Protein AF-A0A483AC32-F1 (afdb_monomer)

Secondary structure (DSSP, 8-state):
-HHHHHHHHHHT-GGGBTTBEEEETTTTEEEETT--SPPPPGGGEEEESSHHHHHHTTPEEPTTT-HHHHHHHHH--GGGHHHHHHHHHHHH-SS--SSTT-SSS--HHHHHHHHHHHHHHHSS-HHHHHHHHHHHHHHHS-SSS-S--EEEEEEEEEETTEEEEEEEETTEEEEEEETT-TTHHHHHHHHHHHHTEEEEE---HHHHHHHHHHHHHHTTS-SS----B---S-HHHHHHHHHHHTSPTT--EEHHHHHHHTT-GGGHHHHHHHHHT-SBTTTS-GGGEE-TTS-----TT-HHHHHHHHHHHHS-------TT--TT-HHHHHHHHHTTT-----HHHHHHHHHHHHHHTTS-HHHHHHHHHHHHHHTGGG-HHHHTT--HHHHHHHHH-TTS---HHHHHHHHHHHHHHHHHHHHHS-HHHHHHHTTTT--EE----SGGGS-S--HHHHHHHHHHHHT-SS--PPPTTHHHHHTEE---

Mean predicted aligned error: 14.66 Å

Solvent-accessible surface area (backbone atoms only — not comparable to full-atom values): 27955 Å² total; per-residue (Å²): 112,70,66,62,56,50,56,38,42,72,71,34,43,66,87,41,42,84,53,34,31,43,32,32,65,87,79,36,33,26,35,39,24,54,44,86,64,88,81,78,58,73,93,40,51,46,78,35,65,44,65,36,57,38,47,56,67,63,27,41,74,30,88,81,62,31,46,64,50,51,57,46,67,76,76,55,54,83,92,40,45,70,47,52,53,51,46,46,48,53,71,69,45,62,69,64,65,94,59,86,67,86,49,96,78,74,45,76,65,54,52,50,51,42,39,54,52,38,24,73,74,42,68,46,50,53,70,58,54,51,49,43,41,38,41,48,37,63,50,71,66,53,73,91,81,56,96,42,82,36,69,31,30,28,48,76,46,84,49,102,85,44,31,29,39,34,34,32,46,92,81,20,42,43,33,28,43,50,62,81,31,85,58,48,52,62,50,50,52,50,50,29,66,72,59,39,26,33,55,40,83,50,90,45,78,60,52,50,50,52,53,50,51,54,50,32,38,77,63,23,70,38,78,77,82,91,73,50,72,49,74,82,68,53,72,68,38,48,53,54,46,56,55,32,57,69,53,54,74,55,49,71,47,23,43,60,56,52,19,46,75,70,74,40,60,92,41,31,70,59,50,50,52,37,52,56,63,59,47,35,52,78,75,43,32,50,60,35,40,29,36,85,87,72,44,94,42,79,48,68,79,38,65,69,51,32,52,50,54,51,46,56,42,58,42,72,53,53,66,76,63,64,90,85,55,50,84,88,39,67,68,47,45,47,40,53,79,74,50,58,31,43,80,63,83,44,52,61,59,55,48,41,49,52,46,50,55,47,61,24,72,98,56,57,64,66,64,44,61,77,22,42,73,42,40,35,64,75,45,65,67,50,37,45,85,56,45,51,66,61,51,71,67,56,52,51,53,51,54,68,35,82,58,48,84,61,42,73,67,48,54,53,40,42,30,54,48,21,48,44,48,53,50,43,24,69,77,57,70,30,48,40,59,52,63,37,54,82,50,75,73,49,70,45,74,60,85,71,90,49,80,89,62,61,69,92,71,47,76,64,32,52,52,53,52,53,54,65,50,72,71,51,96,71,98,67,86,76,60,63,59,62,48,59,42,45,41,28,28,68,88,110

Foldseek 3Di:
DLVVLLVLLVVLDPVCFLQKWKAFQPQLAIAGSNFPDDRHDSVRIDMDRALLVSVLQLRAYDPGRRSQLVLCVVPDDPVLVLLSVLSNVLSVDLQDDLDSAPDPSDDPVNVVVSQVVCCVRHVDGPNLVNLSSNLVCQQPVQPDDAPFDFEWEKDWEQDPLTIWIWIDGPQATAFIDHSSQPCSNVVSVVVCVVNSHGYDYDDDPSVVLVRVQVVLLRQLVDFAHPRHHDYDDDPVLVLLLVLQQPQGQLAAEELQVSCVVSVNNVCSVVSLVSLLVGRYDPNSDSLRYDHPVPDQDDDSRDSVVSVSSSVSSNPHRPDPFAPLQDPVDPLSVCCRVPAFQDADQDQQVLLLVQLLLLQCVPHDSVVSSQLSVVCCVLCVNSDLVVLLPDDPVSLVVQLPDPSGDNDSLSSVVSNQSSVLQVVCCVVQVGPSSVLCVLVPVAAAEDDDPHPVSDDLADPSLVVVQVVSPVSDPDDGDRRSCSNNGNRYHYDD

Sequence (492 aa):
MKQKLFDELLRKDKFYVGKYYAAIKTTRIFCKMDCGCKKPLHDNTFFYKSIEECLEKGFRSCKVCRPLSWEFSQVITNDDIHIYEYISWLQKNQFPDNSYKKHPIFSLENLTKIKQKFQKTIGISLGKYIRIKRVRHILENDIPNSKYTNKIFFSHLSTPIGETVFCYFDNKLNLLEFVDRKMLETELQFLKDKLQGVFIYKNSKFSDKVTKQIKEYFDGSRTSFSIKLDPIGTDFQKNVWNGLVNIPYGKVISYKEQANYLKISSAVRAVASANGKNMISIIIPCHRVIGSDGKMAGYGGGIERKKYLINIEKTMPNKKRCSWVNIENKLHIKYHDEEWGQPVHNDKILFEVLILEGAQAGLSWEIVLNKRNNYKKAFDNFDPQKIVKYDDEKQNELLQNKGIIRNKLKIKSAIQNAKVFLKIKKEFGSFDKYIWNFVNYKPIHNKFKSFSDLPANTKLSDKISIDLKKTRDEFYWIYYYLCLYAIYWNSE

Structure (mmCIF, N/CA/C/O backbone):
data_AF-A0A483AC32-F1
#
_entry.id   AF-A0A483AC32-F1
#
loop_
_atom_site.group_PDB
_atom_site.id
_atom_site.type_symbol
_atom_site.label_atom_id
_atom_site.label_alt_id
_atom_site.label_comp_id
_atom_site.label_asym_id
_atom_site.label_entity_id
_atom_site.label_seq_id
_atom_site.pdbx_PDB_ins_code
_atom_site.Cartn_x
_atom_site.Cartn_y
_atom_site.Cartn_z
_atom_site.occupancy
_atom_site.B_iso_or_equiv
_atom_site.auth_seq_id
_atom_site.auth_comp_id
_atom_site.auth_asym_id
_atom_site.auth_atom_id
_atom_site.pdbx_PDB_model_num
ATOM 1 N N . MET A 1 1 ? -1.082 23.762 -9.425 1.00 85.69 1 MET A N 1
ATOM 2 C CA . MET A 1 1 ? 0.227 23.354 -9.998 1.00 85.69 1 MET A CA 1
ATOM 3 C C . MET A 1 1 ? 0.098 22.621 -11.336 1.00 85.69 1 MET A C 1
ATOM 5 O O . MET A 1 1 ? 0.739 23.056 -12.281 1.00 85.69 1 MET A O 1
ATOM 9 N N . LYS A 1 2 ? -0.726 21.561 -11.452 1.00 91.69 2 LYS A N 1
ATOM 10 C CA . LYS A 1 2 ? -0.887 20.781 -12.701 1.00 91.69 2 LYS A CA 1
ATOM 11 C C . LYS A 1 2 ? -1.280 21.629 -13.923 1.00 91.69 2 LYS A C 1
ATOM 13 O O . LYS A 1 2 ? -0.600 21.531 -14.935 1.00 91.69 2 LYS A O 1
ATOM 18 N N . GLN A 1 3 ? -2.317 22.466 -13.804 1.00 94.94 3 GLN A N 1
ATOM 19 C CA . GLN A 1 3 ? -2.799 23.315 -14.906 1.00 94.94 3 GLN A CA 1
ATOM 20 C C . GLN A 1 3 ? -1.678 24.190 -15.480 1.00 94.94 3 GLN A C 1
ATOM 22 O O . GLN A 1 3 ? -1.372 24.094 -16.659 1.00 94.94 3 GLN A O 1
ATOM 27 N N . LYS A 1 4 ? -0.976 24.925 -14.608 1.00 95.75 4 LYS A N 1
ATOM 28 C CA . LYS A 1 4 ? 0.175 25.753 -14.986 1.00 95.75 4 LYS A CA 1
ATOM 29 C C . LYS A 1 4 ? 1.205 24.967 -15.802 1.00 95.75 4 LYS A C 1
ATOM 31 O O . LYS A 1 4 ? 1.582 25.390 -16.881 1.00 95.75 4 LYS A O 1
ATOM 36 N N . LEU A 1 5 ? 1.643 23.803 -15.316 1.00 95.69 5 LEU A N 1
ATOM 37 C CA . LEU A 1 5 ? 2.624 22.982 -16.040 1.00 95.69 5 LEU A CA 1
ATOM 38 C C . LEU A 1 5 ? 2.094 22.493 -17.397 1.00 95.69 5 LEU A C 1
ATOM 40 O O . LEU A 1 5 ? 2.871 22.345 -18.337 1.00 95.69 5 LEU A O 1
ATOM 44 N N . PHE A 1 6 ? 0.789 22.256 -17.517 1.00 97.00 6 PHE A N 1
ATOM 45 C CA . PHE A 1 6 ? 0.175 21.892 -18.788 1.00 97.00 6 PHE A CA 1
ATOM 46 C C . PHE A 1 6 ? 0.167 23.048 -19.787 1.00 97.00 6 PHE A C 1
ATOM 48 O O . PHE A 1 6 ? 0.537 22.840 -20.941 1.00 97.00 6 PHE A O 1
ATOM 55 N N . ASP A 1 7 ? -0.149 24.261 -19.344 1.00 95.81 7 ASP A N 1
ATOM 56 C CA . ASP A 1 7 ? -0.097 25.450 -20.198 1.00 95.81 7 ASP A CA 1
ATOM 57 C C . ASP A 1 7 ? 1.334 25.693 -20.711 1.00 95.81 7 ASP A C 1
ATOM 59 O O . ASP A 1 7 ? 1.548 25.926 -21.903 1.00 95.81 7 ASP A O 1
ATOM 63 N N . GLU A 1 8 ? 2.342 25.513 -19.850 1.00 95.81 8 GLU A N 1
ATOM 64 C CA . GLU A 1 8 ? 3.752 25.643 -20.244 1.00 95.81 8 GLU A CA 1
ATOM 65 C C . GLU A 1 8 ? 4.231 24.513 -21.168 1.00 95.81 8 GLU A C 1
ATOM 67 O O . GLU A 1 8 ? 5.024 24.741 -22.086 1.00 95.81 8 GLU A O 1
ATOM 72 N N . LEU A 1 9 ? 3.697 23.297 -21.007 1.00 95.75 9 LEU A N 1
ATOM 73 C CA . LEU A 1 9 ? 3.913 22.201 -21.955 1.00 95.75 9 LEU A CA 1
ATOM 74 C C . LEU A 1 9 ? 3.360 22.543 -23.347 1.00 95.75 9 LEU A C 1
ATOM 76 O O . LEU A 1 9 ? 3.964 22.144 -24.350 1.00 95.75 9 LEU A O 1
ATOM 80 N N . LEU A 1 10 ? 2.222 23.241 -23.434 1.00 94.69 10 LEU A N 1
ATOM 81 C CA . LEU A 1 10 ? 1.646 23.686 -24.708 1.00 94.69 10 LEU A CA 1
ATOM 82 C C . LEU A 1 10 ? 2.499 24.788 -25.346 1.00 94.69 10 LEU A C 1
ATOM 84 O O . LEU A 1 10 ? 2.806 24.689 -26.535 1.00 94.69 10 LEU A O 1
ATOM 88 N N . ARG A 1 11 ? 2.957 25.761 -24.547 1.00 95.12 11 ARG A N 1
ATOM 89 C CA . ARG A 1 11 ? 3.850 26.850 -24.984 1.00 95.12 11 ARG A CA 1
ATOM 90 C C . ARG A 1 11 ? 5.268 26.396 -25.333 1.00 95.12 11 ARG A C 1
ATOM 92 O O . ARG A 1 11 ? 5.966 27.117 -26.036 1.00 95.12 11 ARG A O 1
ATOM 99 N N . LYS A 1 12 ? 5.680 25.200 -24.889 1.00 93.62 12 LYS A N 1
ATOM 100 C CA . LYS A 1 12 ? 7.057 24.682 -25.010 1.00 93.62 12 LYS A CA 1
ATOM 101 C C . LYS A 1 12 ? 8.077 25.589 -24.312 1.00 93.62 12 LYS A C 1
ATOM 103 O O . LYS A 1 12 ? 9.177 25.791 -24.828 1.00 93.62 12 LYS A O 1
ATOM 108 N N . ASP A 1 13 ? 7.718 26.122 -23.146 1.00 93.06 13 ASP A N 1
ATOM 109 C CA . ASP A 1 13 ? 8.607 27.002 -22.391 1.00 93.06 13 ASP A CA 1
ATOM 110 C C . ASP A 1 13 ? 9.895 26.259 -21.979 1.00 93.06 13 ASP A C 1
ATOM 112 O O . ASP A 1 13 ? 9.875 25.253 -21.255 1.00 93.06 13 ASP A O 1
ATOM 116 N N . LYS A 1 14 ? 11.037 26.776 -22.451 1.00 93.62 14 LYS A N 1
ATOM 117 C CA . LYS A 1 14 ? 12.369 26.227 -22.178 1.00 93.62 14 LYS A CA 1
ATOM 118 C C . LYS A 1 14 ? 12.740 26.314 -20.698 1.00 93.62 14 LYS A C 1
ATOM 120 O O . LYS A 1 14 ? 13.526 25.487 -20.243 1.00 93.62 14 LYS A O 1
ATOM 125 N N . PHE A 1 15 ? 12.152 27.237 -19.932 1.00 94.69 15 PHE A N 1
ATOM 126 C CA . PHE A 1 15 ? 12.425 27.395 -18.501 1.00 94.69 15 PHE A CA 1
ATOM 127 C C . PHE A 1 15 ? 12.136 26.126 -17.686 1.00 94.69 15 PHE A C 1
ATOM 129 O O . PHE A 1 15 ? 12.782 25.896 -16.659 1.00 94.69 15 PHE A O 1
ATOM 136 N N . TYR A 1 16 ? 11.170 25.311 -18.124 1.00 94.12 16 TYR A N 1
ATOM 137 C CA . TYR A 1 16 ? 10.748 24.090 -17.431 1.00 94.12 16 TYR A CA 1
ATOM 138 C C . TYR A 1 16 ? 11.459 22.823 -17.929 1.00 94.12 16 TYR A C 1
ATOM 140 O O . TYR A 1 16 ? 11.288 21.757 -17.333 1.00 94.12 16 TYR A O 1
ATOM 148 N N . VAL A 1 17 ? 12.264 22.907 -18.993 1.00 95.06 17 VAL A N 1
ATOM 149 C CA . VAL A 1 17 ? 13.038 21.767 -19.508 1.00 95.06 17 VAL A CA 1
ATOM 150 C C . VAL A 1 17 ? 14.109 21.376 -18.482 1.00 95.06 17 VAL A C 1
ATOM 152 O O . VAL A 1 17 ? 14.785 22.236 -17.929 1.00 95.06 17 VAL A O 1
ATOM 155 N N . GLY A 1 18 ? 14.210 20.081 -18.166 1.00 91.06 18 GLY A N 1
ATOM 156 C CA . GLY A 1 18 ? 15.095 19.556 -17.112 1.00 91.06 18 GLY A CA 1
ATOM 157 C C . GLY A 1 18 ? 14.579 19.758 -15.680 1.00 91.06 18 GLY A C 1
ATOM 158 O O . GLY A 1 18 ? 15.024 19.075 -14.767 1.00 91.06 18 GLY A O 1
ATOM 159 N N . LYS A 1 19 ? 13.589 20.638 -15.469 1.00 94.50 19 LYS A N 1
ATOM 160 C CA . LYS A 1 19 ? 12.923 20.821 -14.163 1.00 94.50 19 LYS A CA 1
ATOM 161 C C . LYS A 1 19 ? 11.676 19.961 -14.013 1.00 94.50 19 LYS A C 1
ATOM 163 O O . LYS A 1 19 ? 11.319 19.571 -12.905 1.00 94.50 19 LYS A O 1
ATOM 168 N N . TYR A 1 20 ? 10.983 19.731 -15.127 1.00 96.75 20 TYR A N 1
ATOM 169 C CA . TYR A 1 20 ? 9.784 18.912 -15.183 1.00 96.75 20 TYR A CA 1
ATOM 170 C C . TYR A 1 20 ? 9.757 18.044 -16.437 1.00 96.75 20 TYR A C 1
ATOM 172 O O . TYR A 1 20 ? 10.313 18.377 -17.485 1.00 96.75 20 TYR A O 1
ATOM 180 N N . TYR A 1 21 ? 9.041 16.935 -16.315 1.00 97.25 21 TYR A N 1
ATOM 181 C CA . TYR A 1 21 ? 8.814 15.956 -17.362 1.00 97.25 21 TYR A CA 1
ATOM 182 C C . TYR A 1 21 ? 7.325 15.684 -17.501 1.00 97.25 21 TYR A C 1
ATOM 184 O O . TYR A 1 21 ? 6.652 15.392 -16.514 1.00 97.25 21 TYR A O 1
ATOM 192 N N . ALA A 1 22 ? 6.814 15.748 -18.729 1.00 96.94 22 ALA A N 1
ATOM 193 C CA . ALA A 1 22 ? 5.423 15.435 -19.028 1.00 96.94 22 ALA A CA 1
ATOM 194 C C . ALA A 1 22 ? 5.279 13.941 -19.323 1.00 96.94 22 ALA A C 1
ATOM 196 O O . ALA A 1 22 ? 5.875 13.445 -20.276 1.00 96.94 22 ALA A O 1
ATOM 197 N N . ALA A 1 23 ? 4.476 13.229 -18.542 1.00 95.19 23 ALA A N 1
ATOM 198 C CA . ALA A 1 23 ? 4.241 11.796 -18.645 1.00 95.19 23 ALA A CA 1
ATOM 199 C C . ALA A 1 23 ? 2.802 11.499 -19.090 1.00 95.19 23 ALA A C 1
ATOM 201 O O . ALA A 1 23 ? 1.833 11.906 -18.453 1.00 95.19 23 ALA A O 1
ATOM 202 N N . ILE A 1 24 ? 2.661 10.783 -20.204 1.00 93.81 24 ILE A N 1
ATOM 203 C CA . ILE A 1 24 ? 1.398 10.571 -20.907 1.00 93.81 24 ILE A CA 1
ATOM 204 C C . ILE A 1 24 ? 0.829 9.205 -20.533 1.00 93.81 24 ILE A C 1
ATOM 206 O O . ILE A 1 24 ? 1.402 8.164 -20.864 1.00 93.81 24 ILE A O 1
ATOM 210 N N . LYS A 1 25 ? -0.323 9.209 -19.858 1.00 85.38 25 LYS A N 1
ATOM 211 C CA . LYS A 1 25 ? -1.008 8.028 -19.316 1.00 85.38 25 LYS A CA 1
ATOM 212 C C . LYS A 1 25 ? -1.273 6.958 -20.372 1.00 85.38 25 LYS A C 1
ATOM 214 O O . LYS A 1 25 ? -0.995 5.790 -20.127 1.00 85.38 25 LYS A O 1
ATOM 219 N N . THR A 1 26 ? -1.801 7.362 -21.526 1.00 81.94 26 THR A N 1
ATOM 220 C CA . THR A 1 26 ? -2.288 6.459 -22.580 1.00 81.94 26 THR A CA 1
ATOM 221 C C . THR A 1 26 ? -1.159 5.748 -23.314 1.00 81.94 26 THR A C 1
ATOM 223 O O . THR A 1 26 ? -1.245 4.554 -23.562 1.00 81.94 26 THR A O 1
ATOM 226 N N . THR A 1 27 ? -0.078 6.460 -23.634 1.00 85.62 27 THR A N 1
ATOM 227 C CA . THR A 1 27 ? 1.067 5.893 -24.366 1.00 85.62 27 THR A CA 1
ATOM 228 C C . THR A 1 27 ? 2.159 5.347 -23.447 1.00 85.62 27 THR A C 1
ATOM 230 O O . THR A 1 27 ? 3.082 4.670 -23.910 1.00 85.62 27 THR A O 1
ATOM 233 N N . ARG A 1 28 ? 2.100 5.677 -22.150 1.00 86.25 28 ARG A N 1
ATOM 234 C CA . ARG A 1 28 ? 3.144 5.385 -21.156 1.00 86.25 28 ARG A CA 1
ATOM 235 C C . ARG A 1 28 ? 4.512 5.910 -21.596 1.00 86.25 28 ARG A C 1
ATOM 237 O O . ARG A 1 28 ? 5.521 5.212 -21.482 1.00 86.25 28 ARG A O 1
ATOM 244 N N . ILE A 1 29 ? 4.541 7.134 -22.126 1.00 91.38 29 ILE A N 1
ATOM 245 C CA . ILE A 1 29 ? 5.751 7.847 -22.568 1.00 91.38 29 ILE A CA 1
ATOM 246 C C . ILE A 1 29 ? 5.923 9.095 -21.711 1.00 91.38 29 ILE A C 1
ATOM 248 O O . ILE A 1 29 ? 4.935 9.773 -21.463 1.00 91.38 29 ILE A O 1
ATOM 252 N N . PHE A 1 30 ? 7.150 9.435 -21.321 1.00 95.50 30 PHE A N 1
ATOM 253 C CA . PHE A 1 30 ? 7.470 10.757 -20.792 1.00 95.50 30 PHE A CA 1
ATOM 254 C C . PHE A 1 30 ? 8.365 11.560 -21.744 1.00 95.50 30 PHE A C 1
ATOM 256 O O . PHE A 1 30 ? 9.201 11.007 -22.469 1.00 95.50 30 PHE A O 1
ATOM 263 N N . CYS A 1 31 ? 8.168 12.873 -21.743 1.00 96.69 31 CYS A N 1
ATOM 264 C CA . CYS A 1 31 ? 8.746 13.843 -22.662 1.00 96.69 31 CYS A CA 1
ATOM 265 C C . CYS A 1 31 ? 9.357 15.027 -21.901 1.00 96.69 31 CYS A C 1
ATOM 267 O O . CYS A 1 31 ? 8.906 15.367 -20.807 1.00 96.69 31 CYS A O 1
ATOM 269 N N . LYS A 1 32 ? 10.323 15.705 -22.531 1.00 96.31 32 LYS A N 1
ATOM 270 C CA . LYS A 1 32 ? 10.718 17.068 -22.144 1.00 96.31 32 LYS A CA 1
ATOM 271 C C . LYS A 1 32 ? 9.551 18.044 -22.349 1.00 96.31 32 LYS A C 1
ATOM 273 O O . LYS A 1 32 ? 8.702 17.811 -23.217 1.00 96.31 32 LYS A O 1
ATOM 278 N N . MET A 1 33 ? 9.549 19.153 -21.610 1.00 96.25 33 MET A N 1
ATOM 279 C CA . MET A 1 33 ? 8.507 20.193 -21.688 1.00 96.25 33 MET A CA 1
ATOM 280 C C . MET A 1 33 ? 8.436 20.898 -23.053 1.00 96.25 33 MET A C 1
ATOM 282 O O . MET A 1 33 ? 7.373 21.346 -23.471 1.00 96.25 33 MET A O 1
ATOM 286 N N . ASP A 1 34 ? 9.528 20.896 -23.813 1.00 95.81 34 ASP A N 1
ATOM 287 C CA . ASP A 1 34 ? 9.639 21.480 -25.154 1.00 95.81 34 ASP A CA 1
ATOM 288 C C . ASP A 1 34 ? 9.431 20.461 -26.295 1.00 95.81 34 ASP A C 1
ATOM 290 O O . ASP A 1 34 ? 9.675 20.758 -27.464 1.00 95.81 34 ASP A O 1
ATOM 294 N N . CYS A 1 35 ? 8.974 19.239 -25.992 1.00 95.38 35 CYS A N 1
ATOM 295 C CA . CYS A 1 35 ? 8.859 18.175 -26.988 1.00 95.38 35 CYS A CA 1
ATOM 296 C C . CYS A 1 35 ? 7.930 18.551 -28.161 1.00 95.38 35 CYS A C 1
ATOM 298 O O . CYS A 1 35 ? 6.810 19.036 -27.964 1.00 95.38 35 CYS A O 1
ATOM 300 N N . GLY A 1 36 ? 8.393 18.262 -29.385 1.00 92.12 36 GLY A N 1
ATOM 301 C CA . GLY A 1 36 ? 7.667 18.488 -30.640 1.00 92.12 36 GLY A CA 1
ATOM 302 C C . GLY A 1 36 ? 6.611 17.437 -31.006 1.00 92.12 36 GLY A C 1
ATOM 303 O O . GLY A 1 36 ? 5.960 17.589 -32.031 1.00 92.12 36 GLY A O 1
ATOM 304 N N . CYS A 1 37 ? 6.419 16.383 -30.204 1.00 91.88 37 CYS A N 1
ATOM 305 C CA . CYS A 1 37 ? 5.351 15.407 -30.443 1.00 91.88 37 CYS A CA 1
ATOM 306 C C . CYS A 1 37 ? 3.955 16.038 -30.318 1.00 91.88 37 CYS A C 1
ATOM 308 O O . CYS A 1 37 ? 3.775 17.036 -29.613 1.00 91.88 37 CYS A O 1
ATOM 310 N N . LYS A 1 38 ? 2.953 15.383 -30.927 1.00 90.31 38 LYS A N 1
ATOM 311 C CA . LYS A 1 38 ? 1.532 15.717 -30.744 1.00 90.31 38 LYS A CA 1
ATOM 312 C C . LYS A 1 38 ? 1.211 15.841 -29.252 1.00 90.31 38 LYS A C 1
ATOM 314 O O . LYS A 1 38 ? 1.540 14.947 -28.467 1.00 90.31 38 LYS A O 1
ATOM 319 N N . LYS A 1 39 ? 0.597 16.963 -28.872 1.00 88.00 39 LYS A N 1
ATOM 320 C CA . LYS A 1 39 ? 0.330 17.275 -27.469 1.00 88.00 39 LYS A CA 1
ATOM 321 C C . LYS A 1 39 ? -0.779 16.365 -26.915 1.00 88.00 39 LYS A C 1
ATOM 323 O O . LYS A 1 39 ? -1.767 16.122 -27.609 1.00 88.00 39 LYS A O 1
ATOM 328 N N . PRO A 1 40 ? -0.596 15.812 -25.704 1.00 90.75 40 PRO A N 1
ATOM 329 C CA . PRO A 1 40 ? -1.590 14.966 -25.051 1.00 90.75 40 PRO A CA 1
ATOM 330 C C . PRO A 1 40 ? -2.763 15.790 -24.500 1.00 90.75 40 PRO A C 1
ATOM 332 O O . PRO A 1 40 ? -2.661 17.001 -24.331 1.00 90.75 40 PRO A O 1
ATOM 335 N N . LEU A 1 41 ? -3.858 15.110 -24.153 1.00 92.69 41 LEU A N 1
ATOM 336 C CA . LEU A 1 41 ? -4.947 15.713 -23.379 1.00 92.69 41 LEU A CA 1
ATOM 337 C C . LEU A 1 41 ? -4.497 15.992 -21.937 1.00 92.69 41 LEU A C 1
ATOM 339 O O . LEU A 1 41 ? -3.750 15.198 -21.352 1.00 92.69 41 LEU A O 1
ATOM 343 N N . HIS A 1 42 ? -5.009 17.074 -21.345 1.00 94.12 42 HIS A N 1
ATOM 344 C CA . HIS A 1 42 ? -4.713 17.478 -19.965 1.00 94.12 42 HIS A CA 1
ATOM 345 C C . HIS A 1 42 ? -4.935 16.340 -18.956 1.00 94.12 42 HIS A C 1
ATOM 347 O O . HIS A 1 42 ? -4.078 16.043 -18.114 1.00 94.12 42 HIS A O 1
ATOM 353 N N . ASP A 1 43 ? -6.049 15.625 -19.085 1.00 91.00 43 ASP A N 1
ATOM 354 C CA . ASP A 1 43 ? -6.429 14.564 -18.146 1.00 91.00 43 ASP A CA 1
ATOM 355 C C . ASP A 1 43 ? -5.537 13.325 -18.246 1.00 91.00 43 ASP A C 1
ATOM 357 O O . ASP A 1 43 ? -5.394 12.568 -17.287 1.00 91.00 43 ASP A O 1
ATOM 361 N N . ASN A 1 44 ? -4.857 13.166 -19.381 1.00 91.00 44 ASN A N 1
ATOM 362 C CA . ASN A 1 44 ? -3.908 12.088 -19.625 1.00 91.00 44 ASN A CA 1
ATOM 363 C C . ASN A 1 44 ? -2.456 12.488 -19.349 1.00 91.00 44 ASN A C 1
ATOM 365 O O . ASN A 1 44 ? -1.561 11.695 -19.635 1.00 91.00 44 ASN A O 1
ATOM 369 N N . THR A 1 45 ? -2.207 13.681 -18.810 1.00 94.50 45 THR A N 1
ATOM 370 C CA . THR A 1 45 ? -0.852 14.194 -18.589 1.00 94.50 45 THR A CA 1
ATOM 371 C C . THR A 1 45 ? -0.547 14.313 -17.103 1.00 94.50 45 THR A C 1
ATOM 373 O O . THR A 1 45 ? -1.300 14.922 -16.343 1.00 94.50 45 THR A O 1
ATOM 376 N N . PHE A 1 46 ? 0.579 13.742 -16.695 1.00 94.69 46 PHE A N 1
ATOM 377 C CA . PHE A 1 46 ? 1.178 13.895 -15.373 1.00 94.69 46 PHE A CA 1
ATOM 378 C C . PHE A 1 46 ? 2.499 14.647 -15.495 1.00 94.69 46 PHE A C 1
ATOM 380 O O . PHE A 1 46 ? 3.121 14.634 -16.557 1.00 94.69 46 PHE A O 1
ATOM 387 N N . PHE A 1 47 ? 2.931 15.280 -14.409 1.00 96.44 47 PHE A N 1
ATOM 388 C CA . PHE A 1 47 ? 4.204 15.986 -14.358 1.00 96.44 47 PHE A CA 1
ATOM 389 C C . PHE A 1 47 ? 5.047 15.459 -13.210 1.00 96.44 47 PHE A C 1
ATOM 391 O O . PHE A 1 47 ? 4.552 15.339 -12.090 1.00 96.44 47 PHE A O 1
ATOM 398 N N . TYR A 1 48 ? 6.307 15.174 -13.509 1.00 95.88 48 TYR A N 1
ATOM 399 C CA . TYR A 1 48 ? 7.298 14.676 -12.561 1.00 95.88 48 TYR A CA 1
ATOM 400 C C . TYR A 1 48 ? 8.517 15.586 -12.564 1.00 95.88 48 TYR A C 1
ATOM 402 O O . TYR A 1 48 ? 8.791 16.235 -13.575 1.00 95.88 48 TYR A O 1
ATOM 410 N N . LYS A 1 49 ? 9.233 15.647 -11.441 1.00 95.12 49 LYS A N 1
ATOM 411 C CA . LYS A 1 49 ? 10.411 16.519 -11.295 1.00 95.12 49 LYS A CA 1
ATOM 412 C C . LYS A 1 49 ? 11.691 15.874 -11.814 1.00 95.12 49 LYS A C 1
ATOM 414 O O . LYS A 1 49 ? 12.651 16.578 -12.099 1.00 95.12 49 LYS A O 1
ATOM 419 N N . SER A 1 50 ? 11.709 14.550 -11.952 1.00 94.31 50 SER A N 1
ATOM 420 C CA . SER A 1 50 ? 12.893 13.805 -12.373 1.00 94.31 50 SER A CA 1
ATOM 421 C C . SER A 1 50 ? 12.567 12.693 -13.370 1.00 94.31 50 SER A C 1
ATOM 423 O O . SER A 1 50 ? 11.431 12.213 -13.485 1.00 94.31 50 SER A O 1
ATOM 425 N N . ILE A 1 51 ? 13.597 12.261 -14.101 1.00 94.38 51 ILE A N 1
ATOM 426 C CA . ILE A 1 51 ? 13.519 11.071 -14.953 1.00 94.38 51 ILE A CA 1
ATOM 427 C C . ILE A 1 51 ? 13.326 9.809 -14.103 1.00 94.38 51 ILE A C 1
ATOM 429 O O . ILE A 1 51 ? 12.584 8.920 -14.522 1.00 94.38 51 ILE A O 1
ATOM 433 N N . GLU A 1 52 ? 13.948 9.731 -12.923 1.00 92.06 52 GLU A N 1
ATOM 434 C CA . GLU A 1 52 ? 13.729 8.650 -11.955 1.00 92.06 52 GLU A CA 1
ATOM 435 C C . GLU A 1 52 ? 12.242 8.455 -11.677 1.00 92.06 52 GLU A C 1
ATOM 437 O O . GLU A 1 52 ? 11.723 7.375 -11.954 1.00 92.06 52 GLU A O 1
ATOM 442 N N . GLU A 1 53 ? 11.536 9.506 -11.249 1.00 90.19 53 GLU A N 1
ATOM 443 C CA . GLU A 1 53 ? 10.101 9.438 -10.962 1.00 90.19 53 GLU A CA 1
ATOM 444 C C . GLU A 1 53 ? 9.315 8.917 -12.172 1.00 90.19 53 GLU A C 1
ATOM 446 O O . GLU A 1 53 ? 8.463 8.040 -12.033 1.00 90.19 53 GLU A O 1
ATOM 451 N N . CYS A 1 54 ? 9.629 9.392 -13.382 1.00 91.69 54 CYS A N 1
ATOM 452 C CA . CYS A 1 54 ? 8.976 8.915 -14.601 1.00 91.69 54 CYS A CA 1
ATOM 453 C C . CYS A 1 54 ? 9.195 7.411 -14.829 1.00 91.69 54 CYS A C 1
ATOM 455 O O . CYS A 1 54 ? 8.256 6.684 -15.164 1.00 91.69 54 CYS A O 1
ATOM 457 N N . LEU A 1 55 ? 10.434 6.940 -14.676 1.00 88.38 55 LEU A N 1
ATOM 458 C CA . LEU A 1 55 ? 10.807 5.544 -14.907 1.00 88.38 55 LEU A CA 1
ATOM 459 C C . LEU A 1 55 ? 10.224 4.622 -13.836 1.00 88.38 55 LEU A C 1
ATOM 461 O O . LEU A 1 55 ? 9.711 3.553 -14.164 1.00 88.38 55 LEU A O 1
ATOM 465 N N . GLU A 1 56 ? 10.250 5.044 -12.574 1.00 82.12 56 GLU A N 1
ATOM 466 C CA . GLU A 1 56 ? 9.635 4.319 -11.462 1.00 82.12 56 GLU A CA 1
ATOM 467 C C . GLU A 1 56 ? 8.118 4.257 -11.584 1.00 82.12 56 GLU A C 1
ATOM 469 O O . GLU A 1 56 ? 7.518 3.243 -11.230 1.00 82.12 56 GLU A O 1
ATOM 474 N N . LYS A 1 57 ? 7.510 5.298 -12.168 1.00 81.06 57 LYS A N 1
ATOM 475 C CA . LYS A 1 57 ? 6.101 5.330 -12.572 1.00 81.06 57 LYS A CA 1
ATOM 476 C C . LYS A 1 57 ? 5.830 4.620 -13.902 1.00 81.06 57 LYS A C 1
ATOM 478 O O . LYS A 1 57 ? 4.719 4.694 -14.420 1.00 81.06 57 LYS A O 1
ATOM 483 N N . GLY A 1 58 ? 6.799 3.869 -14.431 1.00 80.19 58 GLY A N 1
ATOM 484 C CA . GLY A 1 58 ? 6.617 2.958 -15.560 1.00 80.19 58 GLY A CA 1
ATOM 485 C C . GLY A 1 58 ? 6.431 3.657 -16.908 1.00 80.19 58 GLY A C 1
ATOM 486 O O . GLY A 1 58 ? 5.914 3.050 -17.851 1.00 80.19 58 GLY A O 1
ATOM 487 N N . PHE A 1 59 ? 6.823 4.927 -17.024 1.00 86.69 59 PHE A N 1
ATOM 488 C CA . PHE A 1 59 ? 6.846 5.642 -18.295 1.00 86.69 59 PHE A CA 1
ATOM 489 C C . PHE A 1 59 ? 8.176 5.392 -19.006 1.00 86.69 59 PHE A C 1
ATOM 491 O O . PHE A 1 59 ? 9.245 5.512 -18.412 1.00 86.69 59 PHE A O 1
ATOM 498 N N . ARG A 1 60 ? 8.147 5.092 -20.311 1.00 88.12 60 ARG A N 1
ATOM 499 C CA . ARG A 1 60 ? 9.382 5.064 -21.107 1.00 88.12 60 ARG A CA 1
ATOM 500 C C . ARG A 1 60 ? 9.760 6.451 -21.580 1.00 88.12 60 ARG A C 1
ATOM 502 O O . ARG A 1 60 ? 8.911 7.293 -21.857 1.00 88.12 60 ARG A O 1
ATOM 509 N N . SER A 1 61 ? 11.044 6.617 -21.837 1.00 92.06 61 SER A N 1
ATOM 510 C CA . SER A 1 61 ? 11.563 7.806 -22.490 1.00 92.06 61 SER A CA 1
ATOM 511 C C . SER A 1 61 ? 11.007 7.983 -23.909 1.00 92.06 61 SER A C 1
ATOM 513 O O . SER A 1 61 ? 10.874 7.021 -24.681 1.00 92.06 61 SER A O 1
ATOM 515 N N . CYS A 1 62 ? 10.685 9.224 -24.269 1.00 92.81 62 CYS A N 1
ATOM 516 C CA . CYS A 1 62 ? 10.303 9.587 -25.626 1.00 92.81 62 CYS A CA 1
ATOM 517 C C . CYS A 1 62 ? 11.459 9.360 -26.612 1.00 92.81 62 CYS A C 1
ATOM 519 O O . CYS A 1 62 ? 12.606 9.721 -26.353 1.00 92.81 62 CYS A O 1
ATOM 521 N N . LYS A 1 63 ? 11.144 8.779 -27.777 1.00 89.56 63 LYS A N 1
ATOM 522 C CA . LYS A 1 63 ? 12.120 8.521 -28.851 1.00 89.56 63 LYS A CA 1
ATOM 523 C C . LYS A 1 63 ? 12.458 9.786 -29.657 1.00 89.56 63 LYS A C 1
ATOM 525 O O . LYS A 1 63 ? 13.513 9.825 -30.285 1.00 89.56 63 LYS A O 1
ATOM 530 N N . VAL A 1 64 ? 11.581 10.797 -29.611 1.00 92.19 64 VAL A N 1
ATOM 531 C CA . VAL A 1 64 ? 11.705 12.060 -30.357 1.00 92.19 64 VAL A CA 1
ATOM 532 C C . VAL A 1 64 ? 12.546 13.071 -29.581 1.00 92.19 64 VAL A C 1
ATOM 534 O O . VAL A 1 64 ? 13.642 13.396 -30.009 1.00 92.19 64 VAL A O 1
ATOM 537 N N . CYS A 1 65 ? 12.090 13.526 -28.406 1.00 93.38 65 CYS A N 1
ATOM 538 C CA . CYS A 1 65 ? 12.824 14.542 -27.629 1.00 93.38 65 CYS A CA 1
ATOM 539 C C . CYS A 1 65 ? 13.979 13.993 -26.779 1.00 93.38 65 CYS A C 1
ATOM 541 O O . CYS A 1 65 ? 14.661 14.767 -26.118 1.00 93.38 65 CYS A O 1
ATOM 543 N N . ARG A 1 66 ? 14.149 12.667 -26.768 1.00 93.00 66 ARG A N 1
ATOM 544 C CA . ARG A 1 66 ? 15.208 11.912 -26.093 1.00 93.00 66 ARG A CA 1
ATOM 545 C C . ARG A 1 66 ? 15.664 12.487 -24.737 1.00 93.00 66 ARG A C 1
ATOM 547 O O . ARG A 1 66 ? 16.822 12.869 -24.604 1.00 93.00 66 ARG A O 1
ATOM 554 N N . PRO A 1 67 ? 14.788 12.515 -23.714 1.00 93.31 67 PRO A N 1
ATOM 555 C CA . PRO A 1 67 ? 15.092 13.199 -22.459 1.00 93.31 67 PRO A CA 1
ATOM 556 C C . PRO A 1 67 ? 16.315 12.633 -21.725 1.00 93.31 67 PRO A C 1
ATOM 558 O O . PRO A 1 67 ? 17.030 13.412 -21.117 1.00 93.31 67 PRO A O 1
ATOM 561 N N . LEU A 1 68 ? 16.606 11.323 -21.826 1.00 91.50 68 LEU A N 1
ATOM 562 C CA . LEU A 1 68 ? 17.839 10.772 -21.246 1.00 91.50 68 LEU A CA 1
ATOM 563 C C . LEU A 1 68 ? 19.074 11.335 -21.952 1.00 91.50 68 LEU A C 1
ATOM 565 O O . LEU A 1 68 ? 19.858 12.004 -21.298 1.00 91.50 68 LEU A O 1
ATOM 569 N N . SER A 1 69 ? 19.241 11.117 -23.264 1.00 90.94 69 SER A N 1
ATOM 570 C CA . SER A 1 69 ? 20.378 11.688 -24.008 1.00 90.94 69 SER A CA 1
ATOM 571 C C . SER A 1 69 ? 20.540 13.190 -23.757 1.00 90.94 69 SER A C 1
ATOM 573 O O . SER A 1 69 ? 21.661 13.649 -23.584 1.00 90.94 69 SER A O 1
ATOM 575 N N . TRP A 1 70 ? 19.437 13.942 -23.690 1.00 92.56 70 TRP A N 1
ATOM 576 C CA . TRP A 1 70 ? 19.476 15.375 -23.404 1.00 92.56 70 TRP A CA 1
ATOM 577 C C . TRP A 1 70 ? 20.028 15.701 -22.008 1.00 92.56 70 TRP A C 1
ATOM 579 O O . TRP A 1 70 ? 20.883 16.571 -21.909 1.00 92.56 70 TRP A O 1
ATOM 589 N N . GLU A 1 71 ? 19.601 15.002 -20.949 1.00 92.75 71 GLU A N 1
ATOM 590 C CA . GLU A 1 71 ? 20.157 15.208 -19.598 1.00 92.75 71 GLU A CA 1
ATOM 591 C C . GLU A 1 71 ? 21.662 14.940 -19.571 1.00 92.75 71 GLU A C 1
ATOM 593 O O . GLU A 1 71 ? 22.443 15.721 -19.033 1.00 92.75 71 GLU A O 1
ATOM 598 N N . PHE A 1 72 ? 22.100 13.866 -20.231 1.00 91.62 72 PHE A N 1
ATOM 599 C CA . PHE A 1 72 ? 23.524 13.568 -20.337 1.00 91.62 72 PHE A CA 1
ATOM 600 C C . PHE A 1 72 ? 24.286 14.631 -21.129 1.00 91.62 72 PHE A C 1
ATOM 602 O O . PHE A 1 72 ? 25.398 14.973 -20.740 1.00 91.62 72 PHE A O 1
ATOM 609 N N . SER A 1 73 ? 23.694 15.212 -22.176 1.00 90.44 73 SER A N 1
ATOM 610 C CA . SER A 1 73 ? 24.341 16.292 -22.926 1.00 90.44 73 SER A CA 1
ATOM 611 C C . SER A 1 73 ? 24.505 17.585 -22.118 1.00 90.44 73 SER A C 1
ATOM 613 O O . SER A 1 73 ? 25.236 18.458 -22.565 1.00 90.44 73 SER A O 1
ATOM 615 N N . GLN A 1 74 ? 23.834 17.738 -20.967 1.00 91.25 74 GLN A N 1
ATOM 616 C CA . GLN A 1 74 ? 24.026 18.894 -20.078 1.00 91.25 74 GLN A CA 1
ATOM 617 C C . GLN A 1 74 ? 25.193 18.711 -19.093 1.00 91.25 74 GLN A C 1
ATOM 619 O O . GLN A 1 74 ? 25.643 19.683 -18.495 1.00 91.25 74 GLN A O 1
ATOM 624 N N . VAL A 1 75 ? 25.661 17.474 -18.875 1.00 89.25 75 VAL A N 1
ATOM 625 C CA . VAL A 1 75 ? 26.593 17.133 -17.775 1.00 89.25 75 VAL A CA 1
ATOM 626 C C . VAL A 1 75 ? 27.863 16.401 -18.222 1.00 89.25 75 VAL A C 1
ATOM 628 O O . VAL A 1 75 ? 28.701 16.048 -17.385 1.00 89.25 75 VAL A O 1
ATOM 631 N N . ILE A 1 76 ? 27.978 16.094 -19.513 1.00 87.50 76 ILE A N 1
ATOM 632 C CA . ILE A 1 76 ? 29.114 15.395 -20.124 1.00 87.50 76 ILE A CA 1
ATOM 633 C C . ILE A 1 76 ? 30.125 16.414 -20.657 1.00 87.50 76 ILE A C 1
ATOM 635 O O . ILE A 1 76 ? 29.743 17.410 -21.265 1.00 87.50 76 ILE A O 1
ATOM 639 N N . THR A 1 77 ? 31.410 16.146 -20.427 1.00 86.31 77 THR A N 1
ATOM 640 C CA . THR A 1 77 ? 32.554 16.865 -21.010 1.00 86.31 77 THR A CA 1
ATOM 641 C C . THR A 1 77 ? 33.110 16.099 -22.219 1.00 86.31 77 THR A C 1
ATOM 643 O O . THR A 1 77 ? 32.666 14.985 -22.504 1.00 86.31 77 THR A O 1
ATOM 646 N N . ASN A 1 78 ? 34.104 16.655 -22.922 1.00 80.50 78 ASN A N 1
ATOM 647 C CA . ASN A 1 78 ? 34.753 15.969 -24.051 1.00 80.50 78 ASN A CA 1
ATOM 648 C C . ASN A 1 78 ? 35.336 14.596 -23.657 1.00 80.50 78 ASN A C 1
ATOM 650 O O . ASN A 1 78 ? 35.205 13.640 -24.418 1.00 80.50 78 ASN A O 1
ATOM 654 N N . ASP A 1 79 ? 35.875 14.462 -22.444 1.00 79.25 79 ASP A N 1
ATOM 655 C CA . ASP A 1 79 ? 36.431 13.194 -21.939 1.00 79.25 79 ASP A CA 1
ATOM 656 C C . ASP A 1 79 ? 35.354 12.122 -21.685 1.00 79.25 79 ASP A C 1
ATOM 658 O O . ASP A 1 79 ? 35.620 10.918 -21.707 1.00 79.25 79 ASP A O 1
ATOM 662 N N . ASP A 1 80 ? 34.105 12.550 -21.491 1.00 82.50 80 ASP A N 1
ATOM 663 C CA . ASP A 1 80 ? 32.946 11.701 -21.218 1.00 82.50 80 ASP A CA 1
ATOM 664 C C . ASP A 1 80 ? 32.162 11.347 -22.506 1.00 82.50 80 ASP A C 1
ATOM 666 O O . ASP A 1 80 ? 31.082 10.751 -22.427 1.00 82.50 80 ASP A O 1
ATOM 670 N N . ILE A 1 81 ? 32.662 11.689 -23.706 1.00 83.88 81 ILE A N 1
ATOM 671 C CA . ILE A 1 81 ? 31.913 11.533 -24.972 1.00 83.88 81 ILE A CA 1
ATOM 672 C C . ILE A 1 81 ? 31.417 10.097 -25.201 1.00 83.88 81 ILE A C 1
ATOM 674 O O . ILE A 1 81 ? 30.271 9.865 -25.590 1.00 83.88 81 ILE A O 1
ATOM 678 N N . HIS A 1 82 ? 32.236 9.119 -24.831 1.00 82.44 82 HIS A N 1
ATOM 679 C CA . HIS A 1 82 ? 31.935 7.696 -24.911 1.00 82.44 82 HIS A CA 1
ATOM 680 C C . HIS A 1 82 ? 30.733 7.284 -24.029 1.00 82.44 82 HIS A C 1
ATOM 682 O O . HIS A 1 82 ? 29.984 6.359 -24.359 1.00 82.44 82 HIS A O 1
ATOM 688 N N . ILE A 1 83 ? 30.495 7.992 -22.916 1.00 85.75 83 ILE A N 1
ATOM 689 C CA . ILE A 1 83 ? 29.307 7.812 -22.072 1.00 85.75 83 ILE A CA 1
ATOM 690 C C . ILE A 1 83 ? 28.071 8.287 -22.837 1.00 85.75 83 ILE A C 1
ATOM 692 O O . ILE A 1 83 ? 27.074 7.565 -22.896 1.00 85.75 83 ILE A O 1
ATOM 696 N N . TYR A 1 84 ? 28.129 9.467 -23.462 1.00 86.50 84 TYR A N 1
ATOM 697 C CA . TYR A 1 84 ? 27.013 10.014 -24.242 1.00 86.50 84 TYR A CA 1
ATOM 698 C C . TYR A 1 84 ? 26.624 9.089 -25.399 1.00 86.50 84 TYR A C 1
ATOM 700 O O . TYR A 1 84 ? 25.434 8.835 -25.624 1.00 86.50 84 TYR A O 1
ATOM 708 N N . GLU A 1 85 ? 27.617 8.553 -26.109 1.00 86.00 85 GLU A N 1
ATOM 709 C CA . GLU A 1 85 ? 27.423 7.586 -27.189 1.00 86.00 85 GLU A CA 1
ATOM 710 C C . GLU A 1 85 ? 26.726 6.320 -26.689 1.00 86.00 85 GLU A C 1
ATOM 712 O O . GLU A 1 85 ? 25.723 5.901 -27.276 1.00 86.00 85 GLU A O 1
ATOM 717 N N . TYR A 1 86 ? 27.178 5.765 -25.558 1.00 86.19 86 TYR A N 1
ATOM 718 C CA . TYR A 1 86 ? 26.551 4.599 -24.936 1.00 86.19 86 TYR A CA 1
ATOM 719 C C . TYR A 1 86 ? 25.090 4.867 -24.552 1.00 86.19 86 TYR A C 1
ATOM 721 O O . TYR A 1 86 ? 24.213 4.053 -24.843 1.00 86.19 86 TYR A O 1
ATOM 729 N N . ILE A 1 87 ? 24.784 6.010 -23.927 1.00 87.19 87 ILE A N 1
ATOM 730 C CA . ILE A 1 87 ? 23.401 6.359 -23.556 1.00 87.19 87 ILE A CA 1
ATOM 731 C C . ILE A 1 87 ? 22.528 6.561 -24.787 1.00 87.19 87 ILE A C 1
ATOM 733 O O . ILE A 1 87 ? 21.389 6.088 -24.831 1.00 87.19 87 ILE A O 1
ATOM 737 N N . SER A 1 88 ? 23.063 7.222 -25.807 1.00 85.62 88 SER A N 1
ATOM 738 C CA . SER A 1 88 ? 22.362 7.457 -27.064 1.00 85.62 88 SER A CA 1
ATOM 739 C C . SER A 1 88 ? 22.074 6.152 -27.804 1.00 85.62 88 SER A C 1
ATOM 741 O O . SER A 1 88 ? 20.955 5.959 -28.293 1.00 85.62 88 SER A O 1
ATOM 743 N N . TRP A 1 89 ? 23.032 5.222 -27.837 1.00 85.06 89 TRP A N 1
ATOM 744 C CA . TRP A 1 89 ? 22.812 3.861 -28.321 1.00 85.06 89 TRP A CA 1
ATOM 745 C C . TRP A 1 89 ? 21.759 3.142 -27.482 1.00 85.06 89 TRP A C 1
ATOM 747 O O . TRP A 1 89 ? 20.793 2.605 -28.027 1.00 85.06 89 TRP A O 1
ATOM 757 N N . LEU A 1 90 ? 21.886 3.187 -26.156 1.00 84.81 90 LEU A N 1
ATOM 758 C CA . LEU A 1 90 ? 20.995 2.482 -25.246 1.00 84.81 90 LEU A CA 1
ATOM 759 C C . LEU A 1 90 ? 19.564 2.977 -25.390 1.00 84.81 90 LEU A C 1
ATOM 761 O O . LEU A 1 90 ? 18.632 2.185 -25.310 1.00 84.81 90 LEU A O 1
ATOM 765 N N . GLN A 1 91 ? 19.356 4.270 -25.628 1.00 81.69 91 GLN A N 1
ATOM 766 C CA . GLN A 1 91 ? 18.036 4.840 -25.843 1.00 81.69 91 GLN A CA 1
ATOM 767 C C . GLN A 1 91 ? 17.406 4.362 -27.162 1.00 81.69 91 GLN A C 1
ATOM 769 O O . GLN A 1 91 ? 16.203 4.071 -27.173 1.00 81.69 91 GLN A O 1
ATOM 774 N N . LYS A 1 92 ? 18.210 4.204 -28.224 1.00 80.81 92 LYS A N 1
ATOM 775 C CA . LYS A 1 92 ? 17.792 3.655 -29.528 1.00 80.81 92 LYS A CA 1
ATOM 776 C C . LYS A 1 92 ? 17.525 2.146 -29.475 1.00 80.81 92 LYS A C 1
ATOM 778 O O . LYS A 1 92 ? 16.542 1.690 -30.057 1.00 80.81 92 LYS A O 1
ATOM 783 N N . ASN A 1 93 ? 18.342 1.386 -28.746 1.00 80.94 93 ASN A N 1
ATOM 784 C CA . ASN A 1 93 ? 18.202 -0.062 -28.634 1.00 80.94 93 ASN A CA 1
ATOM 785 C C . ASN A 1 93 ? 16.977 -0.4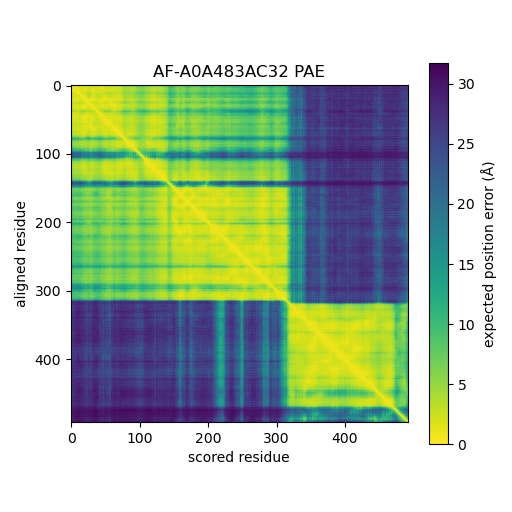30 -27.777 1.00 80.94 93 ASN A C 1
ATOM 787 O O . ASN A 1 93 ? 16.908 -0.113 -26.586 1.00 80.94 93 ASN A O 1
ATOM 791 N N . GLN A 1 94 ? 15.973 -1.063 -28.388 1.00 73.44 94 GLN A N 1
ATOM 792 C CA . GLN A 1 94 ? 14.724 -1.421 -27.707 1.00 73.44 94 GLN A CA 1
ATOM 793 C C . GLN A 1 94 ? 14.858 -2.680 -26.846 1.00 73.44 94 GLN A C 1
ATOM 795 O O . GLN A 1 94 ? 14.143 -2.792 -25.853 1.00 73.44 94 GLN A O 1
ATOM 800 N N . PHE A 1 95 ? 15.799 -3.566 -27.179 1.00 77.69 95 PHE A N 1
ATOM 801 C CA . PHE A 1 95 ? 16.063 -4.804 -26.453 1.00 77.69 95 PHE A CA 1
ATOM 802 C C . PHE A 1 95 ? 17.567 -4.968 -26.189 1.00 77.69 95 PHE A C 1
ATOM 804 O O . PHE A 1 95 ? 18.224 -5.816 -26.790 1.00 77.69 95 PHE A O 1
ATOM 811 N N . PRO A 1 96 ? 18.148 -4.125 -25.315 1.00 76.44 96 PRO A N 1
ATOM 812 C CA . PRO A 1 96 ? 19.558 -4.244 -24.961 1.00 76.44 96 PRO A CA 1
ATOM 813 C C . PRO A 1 96 ? 19.806 -5.562 -24.225 1.00 76.44 96 PRO A C 1
ATOM 815 O O . PRO A 1 96 ? 18.971 -5.969 -23.418 1.00 76.44 96 PRO A O 1
ATOM 818 N N . ASP A 1 97 ? 20.943 -6.214 -24.468 1.00 73.62 97 ASP A N 1
ATOM 819 C CA . ASP A 1 97 ? 21.333 -7.447 -23.775 1.00 73.62 97 ASP A CA 1
ATOM 820 C C . ASP A 1 97 ? 21.379 -7.289 -22.247 1.00 73.62 97 ASP A C 1
ATOM 822 O O . ASP A 1 97 ? 21.693 -6.223 -21.713 1.00 73.62 97 ASP A O 1
ATOM 826 N N . ASN A 1 98 ? 21.133 -8.391 -21.528 1.00 67.44 98 ASN A N 1
ATOM 827 C CA . ASN A 1 98 ? 21.245 -8.432 -20.064 1.00 67.44 98 ASN A CA 1
ATOM 828 C C . ASN A 1 98 ? 22.668 -8.136 -19.570 1.00 67.44 98 ASN A C 1
ATOM 830 O O . ASN A 1 98 ? 22.858 -7.585 -18.483 1.00 67.44 98 ASN A O 1
ATOM 834 N N . SER A 1 99 ? 23.677 -8.492 -20.369 1.00 62.41 99 SER A N 1
ATOM 835 C CA . SER A 1 99 ? 25.050 -8.079 -20.124 1.00 62.41 99 SER A CA 1
ATOM 836 C C . SER A 1 99 ? 25.297 -6.771 -20.871 1.00 62.41 99 SER A C 1
ATOM 838 O O . SER A 1 99 ? 25.359 -6.747 -22.097 1.00 62.41 99 SER A O 1
ATOM 840 N N . TYR A 1 100 ? 25.519 -5.698 -20.120 1.00 59.28 100 TYR A N 1
ATOM 841 C CA . TYR A 1 100 ? 25.966 -4.365 -20.560 1.00 59.28 100 TYR A CA 1
ATOM 842 C C . TYR A 1 100 ? 27.227 -4.370 -21.459 1.00 59.28 100 TYR A C 1
ATOM 844 O O . TYR A 1 100 ? 27.707 -3.305 -21.834 1.00 59.28 100 TYR A O 1
ATOM 852 N N . LYS A 1 101 ? 27.796 -5.556 -21.726 1.00 57.16 101 LYS A N 1
ATOM 853 C CA . LYS A 1 101 ? 29.131 -5.826 -22.259 1.00 57.16 101 LYS A CA 1
ATOM 854 C C . LYS A 1 101 ? 29.212 -5.887 -23.784 1.00 57.16 101 LYS A C 1
ATOM 856 O O . LYS A 1 101 ? 30.289 -5.700 -24.320 1.00 57.16 101 LYS A O 1
ATOM 861 N N . LYS A 1 102 ? 28.105 -6.120 -24.493 1.00 61.72 102 LYS A N 1
ATOM 862 C CA . LYS A 1 102 ? 28.108 -6.227 -25.967 1.00 61.72 102 LYS A CA 1
ATOM 863 C C . LYS A 1 102 ? 28.054 -4.871 -26.694 1.00 61.72 102 LYS A C 1
ATOM 865 O O . LYS A 1 102 ? 27.766 -4.820 -27.883 1.00 61.72 102 LYS A O 1
ATOM 870 N N . HIS A 1 103 ? 28.299 -3.767 -25.987 1.00 64.06 103 HIS A N 1
ATOM 871 C CA . HIS A 1 103 ? 28.402 -2.449 -26.612 1.00 64.06 103 HIS A CA 1
ATOM 872 C C . HIS A 1 103 ? 29.794 -2.240 -27.223 1.00 64.06 103 HIS A C 1
ATOM 874 O O . HIS A 1 103 ? 30.768 -2.577 -26.556 1.00 64.06 103 HIS A O 1
ATOM 880 N N . PRO A 1 104 ? 29.923 -1.600 -28.399 1.00 57.25 104 PRO A N 1
ATOM 881 C CA . PRO A 1 104 ? 31.211 -1.374 -29.071 1.00 57.25 104 PRO A CA 1
ATOM 882 C C . PRO A 1 104 ? 32.242 -0.491 -28.329 1.00 57.25 104 PRO A C 1
ATOM 884 O O . PRO A 1 104 ? 33.368 -0.384 -28.787 1.00 57.25 104 PRO A O 1
ATOM 887 N N . ILE A 1 105 ? 31.914 0.108 -27.176 1.00 61.47 105 ILE A N 1
ATOM 888 C CA . ILE A 1 105 ? 32.805 1.023 -26.411 1.00 61.47 105 ILE A CA 1
ATOM 889 C C . ILE A 1 105 ? 33.425 0.284 -25.204 1.00 61.47 105 ILE A C 1
ATOM 891 O O . ILE A 1 105 ? 33.460 0.772 -24.073 1.00 61.47 105 ILE A O 1
ATOM 895 N N . PHE A 1 106 ? 33.796 -0.981 -25.388 1.00 62.28 106 PHE A N 1
ATOM 896 C CA . PHE A 1 106 ? 33.994 -1.891 -24.264 1.00 62.28 106 PHE A CA 1
ATOM 897 C C . PHE A 1 106 ? 35.366 -1.733 -23.581 1.00 62.28 106 PHE A C 1
ATOM 899 O O . PHE A 1 106 ? 36.374 -2.227 -24.071 1.00 62.28 106 PHE A O 1
ATOM 906 N N . SER A 1 107 ? 35.377 -1.128 -22.386 1.00 74.38 107 SER A N 1
ATOM 907 C CA . SER A 1 107 ? 36.394 -1.355 -21.346 1.00 74.38 107 SER A CA 1
ATOM 908 C C . SER A 1 107 ? 35.726 -1.443 -19.963 1.00 74.38 107 SER A C 1
ATOM 910 O O . SER A 1 107 ? 34.648 -0.878 -19.736 1.00 74.38 107 SER A O 1
ATOM 912 N N . LEU A 1 108 ? 36.329 -2.182 -19.022 1.00 73.12 108 LEU A N 1
ATOM 913 C CA . LEU A 1 108 ? 35.783 -2.339 -17.662 1.00 73.12 108 LEU A CA 1
ATOM 914 C C . LEU A 1 108 ? 35.757 -1.002 -16.897 1.00 73.12 108 LEU A C 1
ATOM 916 O O . LEU A 1 108 ? 34.826 -0.734 -16.130 1.00 73.12 108 LEU A O 1
ATOM 920 N N . GLU A 1 109 ? 36.753 -0.156 -17.153 1.00 80.06 109 GLU A N 1
ATOM 921 C CA . GLU A 1 109 ? 36.853 1.197 -16.615 1.00 80.06 109 GLU A CA 1
ATOM 922 C C . GLU A 1 109 ? 35.696 2.078 -17.109 1.00 80.06 109 GLU A C 1
ATOM 924 O O . GLU A 1 109 ? 34.953 2.637 -16.296 1.00 80.06 109 GLU A O 1
ATOM 929 N N . ASN A 1 110 ? 35.455 2.109 -18.425 1.00 80.75 110 ASN A N 1
ATOM 930 C CA . ASN A 1 110 ? 34.370 2.887 -19.025 1.00 80.75 110 ASN A CA 1
ATOM 931 C C . ASN A 1 110 ? 33.005 2.437 -18.499 1.00 80.75 110 ASN A C 1
ATOM 933 O O . ASN A 1 110 ? 32.165 3.265 -18.157 1.00 80.75 110 ASN A O 1
ATOM 937 N N . LEU A 1 111 ? 32.777 1.128 -18.339 1.00 80.56 111 LEU A N 1
ATOM 938 C CA . LEU A 1 111 ? 31.519 0.623 -17.782 1.00 80.56 111 LEU A CA 1
ATOM 939 C C . LEU A 1 111 ? 31.278 1.106 -16.343 1.00 80.56 111 LEU A C 1
ATOM 941 O O . LEU A 1 111 ? 30.135 1.367 -15.959 1.00 80.56 111 LEU A O 1
ATOM 945 N N . THR A 1 112 ? 32.334 1.205 -15.539 1.00 85.75 112 THR A N 1
ATOM 946 C CA . THR A 1 112 ? 32.241 1.690 -14.158 1.00 85.75 112 THR A CA 1
ATOM 947 C C . THR A 1 112 ? 31.888 3.175 -14.138 1.00 85.75 112 THR A C 1
ATOM 949 O O . THR A 1 112 ? 30.926 3.553 -13.462 1.00 85.75 112 THR A O 1
ATOM 952 N N . LYS A 1 113 ? 32.563 3.984 -14.967 1.00 88.31 113 LYS A N 1
ATOM 953 C CA . LYS A 1 113 ? 32.254 5.411 -15.157 1.00 88.31 113 LYS A CA 1
ATOM 954 C C . LYS A 1 113 ? 30.817 5.619 -15.640 1.00 88.31 113 LYS A C 1
ATOM 956 O O . LYS A 1 113 ? 30.074 6.383 -15.027 1.00 88.31 113 LYS A O 1
ATOM 961 N N . ILE A 1 114 ? 30.370 4.863 -16.649 1.00 87.94 114 ILE A N 1
ATOM 962 C CA . ILE A 1 114 ? 28.991 4.916 -17.163 1.00 87.94 114 ILE A CA 1
ATOM 963 C C . ILE A 1 114 ? 27.986 4.601 -16.051 1.00 87.94 114 ILE A C 1
ATOM 965 O O . ILE A 1 114 ? 27.013 5.331 -15.889 1.00 87.94 114 ILE A O 1
ATOM 969 N N . LYS A 1 115 ? 28.191 3.537 -15.262 1.00 88.75 115 LYS A N 1
ATOM 970 C CA . LYS A 1 115 ? 27.270 3.176 -14.167 1.00 88.75 115 LYS A CA 1
ATOM 971 C C . LYS A 1 115 ? 27.168 4.281 -13.116 1.00 88.75 115 LYS A C 1
ATOM 973 O O . LYS A 1 115 ? 26.053 4.621 -12.720 1.00 88.75 115 LYS A O 1
ATOM 978 N N . GLN A 1 116 ? 28.307 4.823 -12.684 1.00 90.38 116 GLN A N 1
ATOM 979 C CA . GLN A 1 116 ? 28.370 5.889 -11.682 1.00 90.38 116 GLN A CA 1
ATOM 980 C C . GLN A 1 116 ? 27.708 7.171 -12.196 1.00 90.38 116 GLN A C 1
ATOM 982 O O . GLN A 1 116 ? 26.814 7.706 -11.538 1.00 90.38 116 GLN A O 1
ATOM 987 N N . LYS A 1 117 ? 28.082 7.623 -13.401 1.00 91.31 117 LYS A N 1
ATOM 988 C CA . LYS A 1 117 ? 27.501 8.813 -14.032 1.00 91.31 117 LYS A CA 1
ATOM 989 C C . LYS A 1 117 ? 26.001 8.628 -14.259 1.00 91.31 117 LYS A C 1
ATOM 991 O O . LYS A 1 117 ? 25.229 9.518 -13.930 1.00 91.31 117 LYS A O 1
ATOM 996 N N . PHE A 1 118 ? 25.565 7.454 -14.725 1.00 92.19 118 PHE A N 1
ATOM 997 C CA . PHE A 1 118 ? 24.147 7.183 -14.960 1.00 92.19 118 PHE A CA 1
ATOM 998 C C . PHE A 1 118 ? 23.315 7.277 -13.693 1.00 92.19 118 PHE A C 1
ATOM 1000 O O . PHE A 1 118 ? 22.278 7.934 -13.694 1.00 92.19 118 PHE A O 1
ATOM 1007 N N . GLN A 1 119 ? 23.777 6.655 -12.611 1.00 93.94 119 GLN A N 1
ATOM 1008 C CA . GLN A 1 119 ? 23.071 6.728 -11.342 1.00 93.94 119 GLN A CA 1
ATOM 1009 C C . GLN A 1 119 ? 23.039 8.159 -10.795 1.00 93.94 119 GLN A C 1
ATOM 1011 O O . GLN A 1 119 ? 21.989 8.592 -10.333 1.00 93.94 119 GLN A O 1
ATOM 1016 N N . LYS A 1 120 ? 24.142 8.911 -10.910 1.00 93.25 120 LYS A N 1
ATOM 1017 C CA . LYS A 1 120 ? 24.215 10.315 -10.477 1.00 93.25 120 LYS A CA 1
ATOM 1018 C C . LYS A 1 120 ? 23.283 11.233 -11.277 1.00 93.25 120 LYS A C 1
ATOM 1020 O O . LYS A 1 120 ? 22.664 12.111 -10.692 1.00 93.25 120 LYS A O 1
ATOM 1025 N N . THR A 1 121 ? 23.191 11.046 -12.593 1.00 92.25 121 THR A N 1
ATOM 1026 C CA . THR A 1 121 ? 22.395 11.909 -13.483 1.00 92.25 121 THR A CA 1
ATOM 1027 C C . THR A 1 121 ? 20.913 11.540 -13.487 1.00 92.25 121 THR A C 1
ATOM 1029 O O . THR A 1 121 ? 20.063 12.421 -13.510 1.00 92.25 121 THR A O 1
ATOM 1032 N N . ILE A 1 122 ? 20.583 10.246 -13.482 1.00 92.19 122 ILE A N 1
ATOM 1033 C CA . ILE A 1 122 ? 19.203 9.775 -13.676 1.00 92.19 122 ILE A CA 1
ATOM 1034 C C . ILE A 1 122 ? 18.508 9.415 -12.360 1.00 92.19 122 ILE A C 1
ATOM 1036 O O . ILE A 1 122 ? 17.283 9.412 -12.337 1.00 92.19 122 ILE A O 1
ATOM 1040 N N . GLY A 1 123 ? 19.249 9.094 -11.296 1.00 90.94 123 GLY A N 1
ATOM 1041 C CA . GLY A 1 123 ? 18.721 8.674 -9.988 1.00 90.94 123 GLY A CA 1
ATOM 1042 C C . GLY A 1 123 ? 18.603 7.155 -9.816 1.00 90.94 123 GLY A C 1
ATOM 1043 O O . GLY A 1 123 ? 18.770 6.632 -8.719 1.00 90.94 123 GLY A O 1
ATOM 1044 N N . ILE A 1 124 ? 18.448 6.394 -10.909 1.00 89.38 124 ILE A N 1
ATOM 1045 C CA . ILE A 1 124 ? 18.383 4.922 -10.860 1.00 89.38 124 ILE A CA 1
ATOM 1046 C C . ILE A 1 124 ? 19.645 4.261 -11.411 1.00 89.38 124 ILE A C 1
ATOM 1048 O O . ILE A 1 124 ? 20.314 4.792 -12.292 1.00 89.38 124 ILE A O 1
ATOM 1052 N N . SER A 1 125 ? 19.944 3.038 -10.963 1.00 89.94 125 SER A N 1
ATOM 1053 C CA . SER A 1 125 ? 21.055 2.272 -11.540 1.00 89.94 125 SER A CA 1
ATOM 1054 C C . SER A 1 125 ? 20.811 1.924 -13.015 1.00 89.94 125 SER A C 1
ATOM 1056 O O . SER A 1 125 ? 19.696 1.575 -13.419 1.00 89.94 125 SER A O 1
ATOM 1058 N N . LEU A 1 126 ? 21.887 1.906 -13.808 1.00 88.25 126 LEU A N 1
ATOM 1059 C CA . LEU A 1 126 ? 21.858 1.481 -15.213 1.00 88.25 126 LEU A CA 1
ATOM 1060 C C . LEU A 1 126 ? 21.212 0.091 -15.392 1.00 88.25 126 LEU A C 1
ATOM 1062 O O . LEU A 1 126 ? 20.443 -0.141 -16.324 1.00 88.25 126 LEU A O 1
ATOM 1066 N N . GLY A 1 127 ? 21.472 -0.828 -14.456 1.00 86.12 127 GLY A N 1
ATOM 1067 C CA . GLY A 1 127 ? 20.872 -2.163 -14.449 1.00 86.12 127 GLY A CA 1
ATOM 1068 C C . GLY A 1 127 ? 19.367 -2.181 -14.189 1.00 86.12 127 GLY A C 1
ATOM 1069 O O . GLY A 1 127 ? 18.665 -3.020 -14.753 1.00 86.12 127 GLY A O 1
ATOM 1070 N N . LYS A 1 128 ? 18.844 -1.264 -13.364 1.00 86.31 128 LYS A N 1
ATOM 1071 C CA . LYS A 1 128 ? 17.392 -1.091 -13.183 1.00 86.31 128 LYS A CA 1
ATOM 1072 C C . LYS A 1 128 ? 16.764 -0.565 -14.477 1.00 86.31 128 LYS A C 1
ATOM 1074 O O . LYS A 1 128 ? 15.777 -1.135 -14.932 1.00 86.31 128 LYS A O 1
ATOM 1079 N N . TYR A 1 129 ? 17.382 0.430 -15.116 1.00 87.88 129 TYR A N 1
ATOM 1080 C CA . TYR A 1 129 ? 16.898 0.987 -16.383 1.00 87.88 129 TYR A CA 1
ATOM 1081 C C . TYR A 1 129 ? 16.833 -0.050 -17.518 1.00 87.88 129 TYR A C 1
ATOM 1083 O O . TYR A 1 129 ? 15.797 -0.184 -18.172 1.00 87.88 129 TYR A O 1
ATOM 1091 N N . ILE A 1 130 ? 17.905 -0.822 -17.729 1.00 86.31 130 ILE A N 1
ATOM 1092 C CA . ILE A 1 130 ? 17.949 -1.867 -18.768 1.00 86.31 130 ILE A CA 1
ATOM 1093 C C . ILE A 1 130 ? 16.871 -2.924 -18.547 1.00 86.31 130 ILE A C 1
ATOM 1095 O O . ILE A 1 130 ? 16.165 -3.275 -19.491 1.00 86.31 130 ILE A O 1
ATOM 1099 N N . ARG A 1 131 ? 16.669 -3.366 -17.302 1.00 85.06 131 ARG A N 1
ATOM 1100 C CA . ARG A 1 131 ? 15.608 -4.324 -16.972 1.00 85.06 131 ARG A CA 1
ATOM 1101 C C . ARG A 1 131 ? 14.219 -3.785 -17.305 1.00 85.06 131 ARG A C 1
ATOM 1103 O O . ARG A 1 131 ? 13.434 -4.495 -17.922 1.00 85.06 131 ARG A O 1
ATOM 1110 N N . ILE A 1 132 ? 13.938 -2.523 -16.968 1.00 84.69 132 ILE A N 1
ATOM 1111 C CA . ILE A 1 132 ? 12.665 -1.871 -17.315 1.00 84.69 132 ILE A CA 1
ATOM 1112 C C . ILE A 1 132 ? 12.464 -1.857 -18.839 1.00 84.69 132 ILE A C 1
ATOM 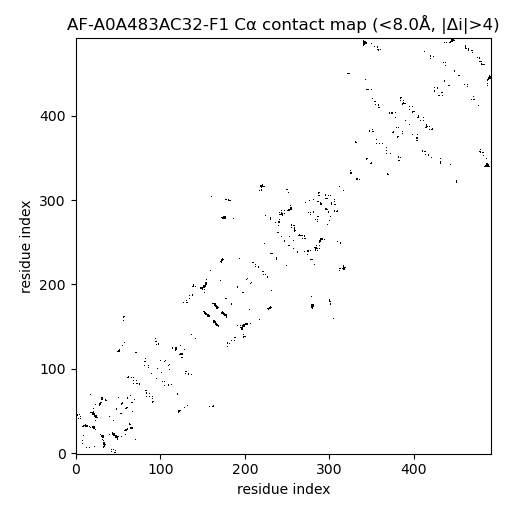1114 O O . ILE A 1 132 ? 11.369 -2.165 -19.312 1.00 84.69 132 ILE A O 1
ATOM 1118 N N . LYS A 1 133 ? 13.511 -1.560 -19.630 1.00 84.94 133 LYS A N 1
ATOM 1119 C CA . LYS A 1 133 ? 13.418 -1.619 -21.102 1.00 84.94 133 LYS A CA 1
ATOM 1120 C C . LYS A 1 133 ? 13.124 -3.030 -21.609 1.00 84.94 133 LYS A C 1
ATOM 1122 O O . LYS A 1 133 ? 12.262 -3.178 -22.471 1.00 84.94 133 LYS A O 1
ATOM 1127 N N . ARG A 1 134 ? 13.810 -4.047 -21.084 1.00 85.69 134 ARG A N 1
ATOM 1128 C CA . ARG A 1 134 ? 13.649 -5.446 -21.516 1.00 85.69 134 ARG A CA 1
ATOM 1129 C C . ARG A 1 134 ? 12.268 -6.003 -21.175 1.00 85.69 134 ARG A C 1
ATOM 1131 O O . ARG A 1 134 ? 11.611 -6.543 -22.057 1.00 85.69 134 ARG A O 1
ATOM 1138 N N . VAL A 1 135 ? 11.785 -5.777 -19.952 1.00 88.06 135 VAL A N 1
ATOM 1139 C CA . VAL A 1 135 ? 10.410 -6.117 -19.534 1.00 88.06 135 VAL A CA 1
ATOM 1140 C C . VAL A 1 135 ? 9.387 -5.488 -20.477 1.00 88.06 135 VAL A C 1
ATOM 1142 O O . VAL A 1 135 ? 8.489 -6.163 -20.972 1.00 88.06 135 VAL A O 1
ATOM 1145 N N . ARG A 1 136 ? 9.548 -4.197 -20.782 1.00 84.94 136 ARG A N 1
ATOM 1146 C CA . ARG A 1 136 ? 8.656 -3.496 -21.705 1.00 84.94 136 ARG A CA 1
ATOM 1147 C C . ARG A 1 136 ? 8.720 -4.063 -23.122 1.00 84.94 136 ARG A C 1
ATOM 1149 O O . ARG A 1 136 ? 7.689 -4.161 -23.775 1.00 84.94 136 ARG A O 1
ATOM 1156 N N . HIS A 1 137 ? 9.907 -4.428 -23.602 1.00 85.00 137 HIS A N 1
ATOM 1157 C CA . HIS A 1 137 ? 10.056 -5.031 -24.921 1.00 85.00 137 HIS A CA 1
ATOM 1158 C C . HIS A 1 137 ? 9.252 -6.331 -25.043 1.00 85.00 137 HIS A C 1
ATOM 1160 O O . HIS A 1 137 ? 8.511 -6.463 -26.013 1.00 85.00 137 HIS A O 1
ATOM 1166 N N . ILE A 1 138 ? 9.339 -7.208 -24.034 1.00 86.94 138 ILE A N 1
ATOM 1167 C CA . ILE A 1 138 ? 8.577 -8.465 -23.959 1.00 86.94 138 ILE A CA 1
ATOM 1168 C C . ILE A 1 138 ? 7.065 -8.198 -23.981 1.00 86.94 138 ILE A C 1
ATOM 1170 O O . ILE A 1 138 ? 6.329 -8.869 -24.693 1.00 86.94 138 ILE A O 1
ATOM 1174 N N . LEU A 1 139 ? 6.593 -7.197 -23.234 1.00 87.69 139 LEU A N 1
ATOM 1175 C CA . LEU A 1 139 ? 5.162 -6.883 -23.152 1.00 87.69 139 LEU A CA 1
ATOM 1176 C C . LEU A 1 139 ? 4.599 -6.195 -24.411 1.00 87.69 139 LEU A C 1
ATOM 1178 O O . LEU A 1 139 ? 3.411 -6.335 -24.688 1.00 87.69 139 LEU A O 1
ATOM 1182 N N . GLU A 1 140 ? 5.404 -5.414 -25.146 1.00 81.50 140 GLU A N 1
ATOM 1183 C CA . GLU A 1 140 ? 4.902 -4.498 -26.189 1.00 81.50 140 GLU A CA 1
ATOM 1184 C C . GLU A 1 140 ? 5.248 -4.867 -27.643 1.00 81.50 140 GLU A C 1
ATOM 1186 O O . GLU A 1 140 ? 4.588 -4.351 -28.541 1.00 81.50 140 GLU A O 1
ATOM 1191 N N . ASN A 1 141 ? 6.267 -5.691 -27.926 1.00 72.94 141 ASN A N 1
ATOM 1192 C CA . ASN A 1 141 ? 6.767 -5.891 -29.305 1.00 72.94 141 ASN A CA 1
ATOM 1193 C C . ASN A 1 141 ? 6.504 -7.288 -29.901 1.00 72.94 141 ASN A C 1
ATOM 1195 O O . ASN A 1 141 ? 7.055 -7.616 -30.947 1.00 72.94 141 ASN A O 1
ATOM 1199 N N . ASP A 1 142 ? 5.652 -8.103 -29.283 1.00 64.19 142 ASP A N 1
ATOM 1200 C CA . ASP A 1 142 ? 5.544 -9.541 -29.586 1.00 64.19 142 ASP A CA 1
ATOM 1201 C C . ASP A 1 142 ? 4.545 -9.926 -30.703 1.00 64.19 142 ASP A C 1
ATOM 1203 O O . ASP A 1 142 ? 4.173 -11.091 -30.829 1.00 64.19 142 ASP A O 1
ATOM 1207 N N . ILE A 1 143 ? 4.055 -8.967 -31.499 1.00 59.53 143 ILE A N 1
ATOM 1208 C CA . ILE A 1 143 ? 2.788 -9.152 -32.235 1.00 59.53 143 ILE A CA 1
ATOM 1209 C C . ILE A 1 143 ? 2.910 -9.668 -33.688 1.00 59.53 143 ILE A C 1
ATOM 1211 O O . ILE A 1 143 ? 2.060 -10.478 -34.044 1.00 59.53 143 ILE A O 1
ATOM 1215 N N . PRO A 1 144 ? 3.890 -9.323 -34.552 1.00 51.00 144 PRO A N 1
ATOM 1216 C CA . PRO A 1 144 ? 3.755 -9.736 -35.959 1.00 51.00 144 PRO A CA 1
ATOM 1217 C C . PRO A 1 144 ? 4.152 -11.190 -36.288 1.00 51.00 144 PRO A C 1
ATOM 1219 O O . PRO A 1 144 ? 3.591 -11.742 -37.223 1.00 51.00 144 PRO A O 1
ATOM 1222 N N . ASN A 1 145 ? 5.076 -11.827 -35.548 1.00 54.41 145 ASN A N 1
ATOM 1223 C CA . ASN A 1 145 ? 5.720 -13.098 -35.960 1.00 54.41 145 ASN A CA 1
ATOM 1224 C C . ASN A 1 145 ? 5.743 -14.190 -34.869 1.00 54.41 145 ASN A C 1
ATOM 1226 O O . ASN A 1 145 ? 6.643 -15.032 -34.828 1.00 54.41 145 ASN A O 1
ATOM 1230 N N . SER A 1 146 ? 4.802 -14.166 -33.926 1.00 64.94 146 SER A N 1
ATOM 1231 C CA . SER A 1 146 ? 4.801 -15.136 -32.830 1.00 64.94 146 SER A CA 1
ATOM 1232 C C . SER A 1 146 ? 4.232 -16.493 -33.260 1.00 64.94 146 SER A C 1
ATOM 1234 O O . SER A 1 146 ? 3.133 -16.566 -33.797 1.00 64.94 146 SER A O 1
ATOM 1236 N N . LYS A 1 147 ? 4.938 -17.584 -32.928 1.00 75.94 147 LYS A N 1
ATOM 1237 C CA . LYS A 1 147 ? 4.434 -18.972 -33.029 1.00 75.94 147 LYS A CA 1
ATOM 1238 C C . LYS A 1 147 ? 3.298 -19.294 -32.043 1.00 75.94 147 LYS A C 1
ATOM 1240 O O . LYS A 1 147 ? 2.723 -20.375 -32.088 1.00 75.94 147 LYS A O 1
ATOM 1245 N N . TYR A 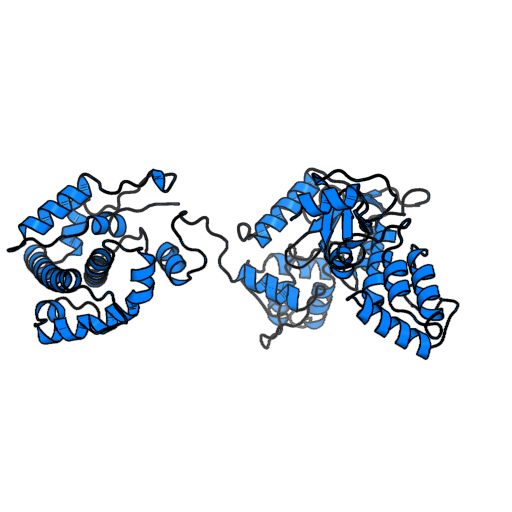1 148 ? 3.039 -18.394 -31.098 1.00 79.56 148 TYR A N 1
ATOM 1246 C CA . TYR A 1 148 ? 2.095 -18.578 -30.004 1.00 79.56 148 TYR A CA 1
ATOM 1247 C C . TYR A 1 148 ? 0.704 -18.050 -30.368 1.00 79.56 148 TYR A C 1
ATOM 1249 O O . TYR A 1 148 ? 0.581 -16.954 -30.910 1.00 79.56 148 TYR A O 1
ATOM 1257 N N . THR A 1 149 ? -0.344 -18.797 -30.017 1.00 82.44 149 THR A N 1
ATOM 1258 C CA . THR A 1 149 ? -1.738 -18.499 -30.398 1.00 82.44 149 THR A CA 1
ATOM 1259 C C . THR A 1 149 ? -2.562 -17.887 -29.265 1.00 82.44 149 THR A C 1
ATOM 1261 O O . THR A 1 149 ? -3.505 -17.132 -29.520 1.00 82.44 149 THR A O 1
ATOM 1264 N N . ASN A 1 150 ? -2.212 -18.168 -28.006 1.00 91.62 150 ASN A N 1
ATOM 1265 C CA . ASN A 1 150 ? -2.970 -17.681 -26.857 1.00 91.62 150 ASN A CA 1
ATOM 1266 C C . ASN A 1 150 ? -2.745 -16.184 -26.606 1.00 91.62 150 ASN A C 1
ATOM 1268 O O . ASN A 1 150 ? -1.705 -15.613 -26.925 1.00 91.62 150 ASN A O 1
ATOM 1272 N N . LYS A 1 151 ? -3.734 -15.533 -25.990 1.00 92.56 151 LYS A N 1
ATOM 1273 C CA . LYS A 1 151 ? -3.706 -14.099 -25.671 1.00 92.56 151 LYS A CA 1
ATOM 1274 C C . LYS A 1 151 ? -3.589 -13.903 -24.166 1.00 92.56 151 LYS A C 1
ATOM 1276 O O . LYS A 1 151 ? -4.574 -14.057 -23.448 1.00 92.56 151 LYS A O 1
ATOM 1281 N N . ILE A 1 152 ? -2.396 -13.552 -23.697 1.00 95.06 152 ILE A N 1
ATOM 1282 C CA . ILE A 1 152 ? -2.140 -13.214 -22.297 1.00 95.06 152 ILE A CA 1
ATOM 1283 C C . ILE A 1 152 ? -2.383 -11.717 -22.150 1.00 95.06 152 ILE A C 1
ATOM 1285 O O . ILE A 1 152 ? -1.645 -10.893 -22.688 1.00 95.06 152 ILE A O 1
ATOM 1289 N N . PHE A 1 153 ? -3.438 -11.336 -21.444 1.00 95.69 153 PHE A N 1
ATOM 1290 C CA . PHE A 1 153 ? -3.732 -9.926 -21.248 1.00 95.69 153 PHE A CA 1
ATOM 1291 C C . PHE A 1 153 ? -2.891 -9.361 -20.112 1.00 95.69 153 PHE A C 1
ATOM 1293 O O . PHE A 1 153 ? -2.656 -10.041 -19.116 1.00 95.69 153 PHE A O 1
ATOM 1300 N N . PHE A 1 154 ? -2.470 -8.106 -20.230 1.00 94.94 154 PHE A N 1
ATOM 1301 C CA . PHE A 1 154 ? -1.792 -7.414 -19.140 1.00 94.94 154 PHE A CA 1
ATOM 1302 C C . PHE A 1 154 ? -2.291 -5.984 -18.957 1.00 94.94 154 PHE A C 1
ATOM 1304 O O . PHE A 1 154 ? -2.806 -5.340 -19.879 1.00 94.94 154 PHE A O 1
ATOM 1311 N N . SER A 1 155 ? -2.112 -5.483 -17.740 1.00 92.56 155 SER A N 1
ATOM 1312 C CA . SER A 1 155 ? -2.367 -4.092 -17.378 1.00 92.56 155 SER A CA 1
ATOM 1313 C C . SER A 1 155 ? -1.354 -3.625 -16.333 1.00 92.56 155 SER A C 1
ATOM 1315 O O . SER A 1 155 ? -0.684 -4.425 -15.677 1.00 92.56 155 SER A O 1
ATOM 1317 N N . HIS A 1 156 ? -1.250 -2.307 -16.175 1.00 88.75 156 HIS A N 1
ATOM 1318 C CA . HIS A 1 156 ? -0.419 -1.681 -15.151 1.00 88.75 156 HIS A CA 1
ATOM 1319 C C . HIS A 1 156 ? -1.277 -1.129 -14.021 1.00 88.75 156 HIS A C 1
ATOM 1321 O O . HIS A 1 156 ? -2.372 -0.615 -14.258 1.00 88.75 156 HIS A O 1
ATOM 1327 N N . LEU A 1 157 ? -0.736 -1.169 -12.808 1.00 88.88 157 LEU A N 1
ATOM 1328 C CA . LEU A 1 157 ? -1.351 -0.577 -11.632 1.00 88.88 157 LEU A CA 1
ATOM 1329 C C . LEU A 1 157 ? -0.300 0.170 -10.807 1.00 88.88 157 LEU A C 1
ATOM 1331 O O . LEU A 1 157 ? 0.691 -0.409 -10.361 1.00 88.88 157 LEU A O 1
ATOM 1335 N N . SER A 1 158 ? -0.564 1.452 -10.562 1.00 85.25 158 SER A N 1
ATOM 1336 C CA . SER A 1 158 ? 0.200 2.252 -9.607 1.00 85.25 158 SER A CA 1
ATOM 1337 C C . SER A 1 158 ? -0.216 1.897 -8.184 1.00 85.25 158 SER A C 1
ATOM 1339 O O . SER A 1 158 ? -1.411 1.870 -7.882 1.00 85.25 158 SER A O 1
ATOM 1341 N N . THR A 1 159 ? 0.761 1.656 -7.312 1.00 89.50 159 THR A N 1
ATOM 1342 C CA . THR A 1 159 ? 0.547 1.419 -5.879 1.00 89.50 159 THR A CA 1
ATOM 1343 C C . THR A 1 159 ? 1.400 2.387 -5.051 1.00 89.50 159 THR A C 1
ATOM 1345 O O . THR A 1 159 ? 2.377 2.936 -5.577 1.00 89.50 159 THR A O 1
ATOM 1348 N N . PRO A 1 160 ? 1.096 2.584 -3.753 1.00 87.25 160 PRO A N 1
ATOM 1349 C CA . PRO A 1 160 ? 1.937 3.385 -2.857 1.00 87.25 160 PRO A CA 1
ATOM 1350 C C . PRO A 1 160 ? 3.396 2.915 -2.770 1.00 87.25 160 PRO A C 1
ATOM 1352 O O . PRO A 1 160 ? 4.274 3.708 -2.453 1.00 87.25 160 PRO A O 1
ATOM 1355 N N . ILE A 1 161 ? 3.667 1.644 -3.085 1.00 88.31 161 ILE A N 1
ATOM 1356 C CA . ILE A 1 161 ? 4.999 1.024 -3.001 1.00 88.31 161 ILE A CA 1
ATOM 1357 C C . ILE A 1 161 ? 5.629 0.732 -4.370 1.00 88.31 161 ILE A C 1
ATOM 1359 O O . ILE A 1 161 ? 6.587 -0.036 -4.468 1.00 88.31 161 ILE A O 1
ATOM 1363 N N . GLY A 1 162 ? 5.116 1.351 -5.435 1.00 85.25 162 GLY A N 1
ATOM 1364 C CA . GLY A 1 162 ? 5.684 1.285 -6.782 1.00 85.25 162 GLY A CA 1
ATOM 1365 C C . GLY A 1 162 ? 4.690 0.830 -7.845 1.00 85.25 162 GLY A C 1
ATOM 1366 O O . GLY A 1 162 ? 3.558 0.437 -7.555 1.00 85.25 162 GLY A O 1
ATOM 1367 N N . GLU A 1 163 ? 5.109 0.894 -9.105 1.00 86.19 163 GLU A N 1
ATOM 1368 C CA . GLU A 1 163 ? 4.302 0.381 -10.209 1.00 86.19 163 GLU A CA 1
ATOM 1369 C C . GLU A 1 163 ? 4.357 -1.136 -10.277 1.00 86.19 163 GLU A C 1
ATOM 1371 O O . GLU A 1 163 ? 5.412 -1.763 -10.142 1.00 86.19 163 GLU A O 1
ATOM 1376 N N . THR A 1 164 ? 3.202 -1.705 -10.581 1.00 92.44 164 THR A N 1
ATOM 1377 C CA . THR A 1 164 ? 3.031 -3.128 -10.817 1.00 92.44 164 THR A CA 1
ATOM 1378 C C . THR A 1 164 ? 2.550 -3.371 -12.239 1.00 92.44 164 THR A C 1
ATOM 1380 O O . THR A 1 164 ? 1.902 -2.525 -12.866 1.00 92.44 164 THR A O 1
ATOM 1383 N N . VAL A 1 165 ? 2.891 -4.541 -12.755 1.00 93.62 165 VAL A N 1
ATOM 1384 C CA . VAL A 1 165 ? 2.266 -5.140 -13.925 1.00 93.62 165 VAL A CA 1
ATOM 1385 C C . VAL A 1 165 ? 1.569 -6.408 -13.470 1.00 93.62 165 VAL A C 1
ATOM 1387 O O . VAL A 1 165 ? 2.088 -7.146 -12.631 1.00 93.62 165 VAL A O 1
ATOM 1390 N N . PHE A 1 166 ? 0.390 -6.662 -14.018 1.00 97.38 166 PHE A N 1
ATOM 1391 C CA . PHE A 1 166 ? -0.289 -7.925 -13.813 1.00 97.38 166 PHE A CA 1
ATOM 1392 C C . PHE A 1 166 ? -0.741 -8.526 -15.133 1.00 97.38 166 PHE A C 1
ATOM 1394 O O . PHE A 1 166 ? -1.162 -7.803 -16.036 1.00 97.38 166 PHE A O 1
ATOM 1401 N N . CYS A 1 167 ? -0.629 -9.849 -15.229 1.00 97.56 167 CYS A N 1
ATOM 1402 C CA . CYS A 1 167 ? -0.965 -10.630 -16.411 1.00 97.56 167 CYS A CA 1
ATOM 1403 C C . CYS A 1 167 ? -2.043 -11.659 -16.071 1.00 97.56 167 CYS A C 1
ATOM 1405 O O . CYS A 1 167 ? -2.019 -12.271 -14.998 1.00 97.56 167 CYS A O 1
ATOM 1407 N N . TYR A 1 168 ? -2.981 -11.849 -16.992 1.00 97.56 168 TYR A N 1
ATOM 1408 C CA . TYR A 1 168 ? -4.110 -12.747 -16.827 1.00 97.56 168 TYR A CA 1
ATOM 1409 C C . TYR A 1 168 ? -4.477 -13.448 -18.135 1.00 97.56 168 TYR A C 1
ATOM 1411 O O . TYR A 1 168 ? -4.444 -12.859 -19.218 1.00 97.56 168 TYR A O 1
ATOM 1419 N N . PHE A 1 169 ? -4.872 -14.708 -18.009 1.00 96.38 169 PHE A N 1
ATOM 1420 C CA . PHE A 1 169 ? -5.360 -15.563 -19.083 1.00 96.38 169 PHE A CA 1
ATOM 1421 C C . PHE A 1 169 ? -6.671 -16.212 -18.632 1.00 96.38 169 PHE A C 1
ATOM 1423 O O . PHE A 1 169 ? -6.813 -16.567 -17.464 1.00 96.38 169 PHE A O 1
ATOM 1430 N N . ASP A 1 170 ? -7.663 -16.288 -19.524 1.00 94.44 170 ASP A N 1
ATOM 1431 C CA . ASP A 1 170 ? -8.992 -16.855 -19.226 1.00 94.44 170 ASP A CA 1
ATOM 1432 C C . ASP A 1 170 ? -9.639 -16.322 -17.920 1.00 94.44 170 ASP A C 1
ATOM 1434 O O . ASP A 1 170 ? -10.170 -17.053 -17.086 1.00 94.44 170 ASP A O 1
ATOM 1438 N N . ASN A 1 171 ? -9.550 -15.003 -17.692 1.00 95.25 171 ASN A N 1
ATOM 1439 C CA . ASN A 1 171 ? -10.038 -14.347 -16.467 1.00 95.25 171 ASN A CA 1
ATOM 1440 C C . ASN A 1 171 ? -9.500 -14.969 -15.158 1.00 95.25 171 ASN A C 1
ATOM 1442 O O . ASN A 1 171 ? -10.197 -14.984 -14.135 1.00 95.25 171 ASN A O 1
ATOM 1446 N N . LYS A 1 172 ? -8.261 -15.470 -15.178 1.00 97.38 172 LYS A N 1
ATOM 1447 C CA . LYS A 1 172 ? -7.499 -15.893 -14.001 1.00 97.38 172 LYS A CA 1
ATOM 1448 C C . LYS A 1 172 ? -6.180 -15.133 -13.959 1.00 97.38 172 LYS A C 1
ATOM 1450 O O . LYS A 1 172 ? -5.543 -14.906 -14.982 1.00 97.38 172 LYS A O 1
ATOM 1455 N N . LEU A 1 173 ? -5.791 -14.692 -12.769 1.00 98.38 173 LEU A N 1
ATOM 1456 C CA . LEU A 1 173 ? -4.555 -13.950 -12.557 1.00 98.38 173 LEU A CA 1
ATOM 1457 C C . LEU A 1 173 ? -3.379 -14.929 -12.494 1.00 98.38 173 LEU A C 1
ATOM 1459 O O . LEU A 1 173 ? -3.378 -15.821 -11.646 1.00 98.38 173 LEU A O 1
ATOM 1463 N N . ASN A 1 174 ? -2.380 -14.735 -13.356 1.00 98.25 174 ASN A N 1
ATOM 1464 C CA . ASN A 1 174 ? -1.182 -15.579 -13.411 1.00 98.25 174 ASN A CA 1
ATOM 1465 C C . ASN A 1 174 ? 0.065 -14.864 -12.871 1.00 98.25 174 ASN A C 1
ATOM 1467 O O . ASN A 1 174 ? 0.988 -15.520 -12.391 1.00 98.25 174 ASN A O 1
ATOM 1471 N N . LEU A 1 175 ? 0.100 -13.528 -12.952 1.00 98.19 175 LEU A N 1
ATOM 1472 C CA . LEU A 1 175 ? 1.215 -12.704 -12.485 1.00 98.19 175 LEU A CA 1
ATOM 1473 C C . LEU A 1 175 ? 0.708 -11.358 -11.948 1.00 98.19 175 LEU A C 1
ATOM 1475 O O . LEU A 1 175 ? -0.162 -10.745 -12.560 1.00 98.19 175 LEU A O 1
ATOM 1479 N N . LEU A 1 176 ? 1.272 -10.892 -10.836 1.00 97.69 176 LEU A N 1
ATOM 1480 C CA . LEU A 1 176 ? 1.151 -9.545 -10.275 1.00 97.69 176 LEU A CA 1
ATOM 1481 C C . LEU A 1 176 ? 2.487 -9.199 -9.613 1.00 97.69 176 LEU A C 1
ATOM 1483 O O . LEU A 1 176 ? 2.792 -9.704 -8.535 1.00 97.69 176 LEU A O 1
ATOM 1487 N N . GLU A 1 177 ? 3.286 -8.347 -10.251 1.00 95.94 177 GLU A N 1
ATOM 1488 C CA . GLU A 1 177 ? 4.642 -8.038 -9.790 1.00 95.94 177 GLU A CA 1
ATOM 1489 C C . GLU A 1 177 ? 5.064 -6.597 -10.035 1.00 95.94 177 GLU A C 1
ATOM 1491 O O . GLU A 1 177 ? 4.558 -5.911 -10.924 1.00 95.94 177 GLU A O 1
ATOM 1496 N N . PHE A 1 178 ? 6.041 -6.145 -9.248 1.00 91.56 178 PHE A N 1
ATOM 1497 C CA . PHE A 1 178 ? 6.650 -4.828 -9.408 1.00 91.56 178 PHE A CA 1
ATOM 1498 C C . PHE A 1 178 ? 7.501 -4.762 -10.672 1.00 91.56 178 PHE A C 1
ATOM 1500 O O . PHE A 1 178 ? 8.321 -5.646 -10.925 1.00 91.56 178 PHE A O 1
ATOM 1507 N N . VAL A 1 179 ? 7.370 -3.671 -11.429 1.00 86.81 179 VAL A N 1
ATOM 1508 C CA . VAL A 1 179 ? 8.075 -3.483 -12.713 1.00 86.81 179 VAL A CA 1
ATOM 1509 C C . VAL A 1 179 ? 9.604 -3.487 -12.581 1.00 86.81 179 VAL A C 1
ATOM 1511 O O . VAL A 1 179 ? 10.313 -3.732 -13.555 1.00 86.81 179 VAL A O 1
ATOM 1514 N N . ASP A 1 180 ? 10.123 -3.220 -11.381 1.00 82.12 180 ASP A N 1
ATOM 1515 C CA . ASP A 1 180 ? 11.552 -3.196 -11.072 1.00 82.12 180 ASP A CA 1
ATOM 1516 C C . ASP A 1 180 ? 12.078 -4.497 -10.435 1.00 82.12 180 ASP A C 1
ATOM 1518 O O . ASP A 1 180 ? 13.275 -4.592 -10.136 1.00 82.12 180 ASP A O 1
ATOM 1522 N N . ARG A 1 181 ? 11.228 -5.523 -10.265 1.00 87.25 181 ARG A N 1
ATOM 1523 C CA . ARG A 1 181 ? 11.637 -6.830 -9.736 1.00 87.25 181 ARG A CA 1
ATOM 1524 C C . ARG A 1 181 ? 12.698 -7.459 -10.633 1.00 87.25 181 ARG A C 1
ATOM 1526 O O . ARG A 1 181 ? 12.537 -7.573 -11.846 1.00 87.25 181 ARG A O 1
ATOM 1533 N N . LYS A 1 182 ? 13.779 -7.956 -10.018 1.00 87.69 182 LYS A N 1
ATOM 1534 C CA . LYS A 1 182 ? 14.930 -8.518 -10.746 1.00 87.69 182 LYS A CA 1
ATOM 1535 C C . LYS A 1 182 ? 14.577 -9.693 -11.666 1.00 87.69 182 LYS A C 1
ATOM 1537 O O . LYS A 1 182 ? 15.182 -9.797 -12.727 1.00 87.69 182 LYS A O 1
ATOM 1542 N N . MET A 1 183 ? 13.631 -10.541 -11.256 1.00 90.12 183 MET A N 1
ATOM 1543 C CA . MET A 1 183 ? 13.219 -11.755 -11.977 1.00 90.12 183 MET A CA 1
ATOM 1544 C C . MET A 1 183 ? 12.062 -11.544 -12.963 1.00 90.12 183 MET A C 1
ATOM 1546 O O . MET A 1 183 ? 11.748 -12.472 -13.702 1.00 90.12 183 MET A O 1
ATOM 1550 N N . LEU A 1 184 ? 11.457 -10.349 -13.022 1.00 92.06 184 LEU A N 1
ATOM 1551 C CA . LEU A 1 184 ? 10.238 -10.122 -13.809 1.00 92.06 184 LEU A CA 1
ATOM 1552 C C . LEU A 1 184 ? 10.409 -10.497 -15.287 1.00 92.06 184 LEU A C 1
ATOM 1554 O O . LEU A 1 184 ? 9.516 -11.072 -15.892 1.00 92.06 184 LEU A O 1
ATOM 1558 N N . GLU A 1 185 ? 11.575 -10.215 -15.865 1.00 90.12 185 GLU A N 1
ATOM 1559 C CA . GLU A 1 185 ? 11.879 -10.577 -17.251 1.00 90.12 185 GLU A CA 1
ATOM 1560 C C . GLU A 1 185 ? 11.800 -12.092 -17.492 1.00 90.12 185 GLU A C 1
ATOM 1562 O O . GLU A 1 185 ? 11.123 -12.540 -18.414 1.00 90.12 185 GLU A O 1
ATOM 1567 N N . THR A 1 186 ? 12.449 -12.892 -16.642 1.00 91.75 186 THR A N 1
ATOM 1568 C CA . THR A 1 186 ? 12.423 -14.355 -16.772 1.00 91.75 186 THR A CA 1
ATOM 1569 C C . THR A 1 186 ? 11.058 -14.931 -16.412 1.00 91.75 186 THR A C 1
ATOM 1571 O O . THR A 1 186 ? 10.665 -15.949 -16.967 1.00 91.75 186 THR A O 1
ATOM 1574 N N . GLU A 1 187 ? 10.323 -14.280 -15.508 1.00 94.88 187 GLU A N 1
ATOM 1575 C CA . GLU A 1 187 ? 8.955 -14.654 -15.131 1.00 94.88 187 GLU A CA 1
ATOM 1576 C C . GLU A 1 187 ? 7.973 -14.423 -16.284 1.00 94.88 187 GLU A C 1
ATOM 1578 O O . GLU A 1 187 ? 7.166 -15.300 -16.579 1.00 94.88 187 GLU A O 1
ATOM 1583 N N . LEU A 1 188 ? 8.083 -13.297 -16.997 1.00 94.44 188 LEU A N 1
ATOM 1584 C CA . LEU A 1 188 ? 7.275 -13.025 -18.187 1.00 94.44 188 LEU A CA 1
ATOM 1585 C C . LEU A 1 188 ? 7.587 -14.002 -19.322 1.00 94.44 188 LEU A C 1
ATOM 1587 O O . LEU A 1 188 ? 6.661 -14.510 -19.948 1.00 94.44 188 LEU A O 1
ATOM 1591 N N . GLN A 1 189 ? 8.866 -14.307 -19.561 1.00 91.44 189 GLN A N 1
ATOM 1592 C CA . GLN A 1 189 ? 9.252 -15.301 -20.564 1.00 91.44 189 GLN A CA 1
ATOM 1593 C C . GLN A 1 189 ? 8.734 -16.700 -20.194 1.00 91.44 189 GLN A C 1
ATOM 1595 O O . GLN A 1 189 ? 8.140 -17.381 -21.024 1.00 91.44 189 GLN A O 1
ATOM 1600 N N . PHE A 1 190 ? 8.869 -17.099 -18.927 1.00 93.62 190 PHE A N 1
ATOM 1601 C CA . PHE A 1 190 ? 8.325 -18.360 -18.428 1.00 93.62 190 PHE A CA 1
ATOM 1602 C C . PHE A 1 190 ? 6.800 -18.436 -18.587 1.00 93.62 190 PHE A C 1
ATOM 1604 O O . PHE A 1 190 ? 6.278 -19.454 -19.037 1.00 93.62 190 PHE A O 1
ATOM 1611 N N . LEU A 1 191 ? 6.087 -17.355 -18.259 1.00 94.38 191 LEU A N 1
ATOM 1612 C CA . LEU A 1 191 ? 4.639 -17.248 -18.427 1.00 94.38 191 LEU A CA 1
ATOM 1613 C C . LEU A 1 191 ? 4.235 -17.389 -19.901 1.00 94.38 191 LEU A C 1
ATOM 1615 O O . LEU A 1 191 ? 3.310 -18.139 -20.215 1.00 94.38 191 LEU A O 1
ATOM 1619 N N . LYS A 1 192 ? 4.963 -16.716 -20.797 1.00 91.56 192 LYS A N 1
ATOM 1620 C CA . LYS A 1 192 ? 4.787 -16.781 -22.252 1.00 91.56 192 LYS A CA 1
ATOM 1621 C C . LYS A 1 192 ? 4.906 -18.214 -22.766 1.00 91.56 192 LYS A C 1
ATOM 1623 O O . LYS A 1 192 ? 4.014 -18.698 -23.459 1.00 91.56 192 LYS A O 1
ATOM 1628 N N . ASP A 1 193 ? 5.974 -18.905 -22.372 1.00 91.50 193 ASP A N 1
ATOM 1629 C CA . ASP A 1 193 ? 6.254 -20.271 -22.809 1.00 91.50 193 ASP A CA 1
ATOM 1630 C C . ASP A 1 193 ? 5.273 -21.279 -22.194 1.00 91.50 193 ASP A C 1
ATOM 1632 O O . ASP A 1 193 ? 4.856 -22.223 -22.858 1.00 91.50 193 ASP A O 1
ATOM 1636 N N . LYS A 1 194 ? 4.843 -21.090 -20.943 1.00 94.06 194 LYS A N 1
ATOM 1637 C CA . LYS A 1 194 ? 3.879 -22.001 -20.305 1.00 94.06 194 LYS A CA 1
ATOM 1638 C C . LYS A 1 194 ? 2.462 -21.848 -20.830 1.00 94.06 194 LYS A C 1
ATOM 1640 O O . LYS A 1 194 ? 1.773 -22.852 -20.975 1.00 94.06 194 LYS A O 1
ATOM 1645 N N . LEU A 1 195 ? 2.041 -20.624 -21.128 1.00 93.56 195 LEU A N 1
ATOM 1646 C CA . LEU A 1 195 ? 0.716 -20.361 -21.683 1.00 93.56 195 LEU A CA 1
ATOM 1647 C C . LEU A 1 195 ? 0.691 -20.393 -23.210 1.00 93.56 195 LEU A C 1
ATOM 1649 O O . LEU A 1 195 ? -0.386 -20.243 -23.779 1.00 93.56 195 LEU A O 1
ATOM 1653 N N . GLN A 1 196 ? 1.840 -20.578 -23.872 1.00 92.31 196 GLN A N 1
ATOM 1654 C CA . GLN A 1 196 ? 1.961 -20.557 -25.333 1.00 92.31 196 GLN A CA 1
ATOM 1655 C C . GLN A 1 196 ? 1.251 -19.329 -25.926 1.00 92.31 196 GLN A C 1
ATOM 1657 O O . GLN A 1 196 ? 0.435 -19.449 -26.845 1.00 92.31 196 GLN A O 1
ATOM 1662 N N . GLY A 1 197 ? 1.501 -18.146 -25.347 1.00 90.56 197 GLY A N 1
ATOM 1663 C CA . GLY A 1 197 ? 0.731 -16.937 -25.641 1.00 90.56 197 GLY A CA 1
ATOM 1664 C C . GLY A 1 197 ? 1.560 -15.686 -25.910 1.00 90.56 197 GLY A C 1
ATOM 1665 O O . GLY A 1 197 ? 2.745 -15.628 -25.607 1.00 90.56 197 GLY A O 1
ATOM 1666 N N . VAL A 1 198 ? 0.916 -14.669 -26.477 1.00 90.75 198 VAL A N 1
ATOM 1667 C CA . VAL A 1 198 ? 1.463 -13.319 -26.674 1.00 90.75 198 VAL A CA 1
ATOM 1668 C C . VAL A 1 198 ? 0.829 -12.331 -25.703 1.00 90.75 198 VAL A C 1
ATOM 1670 O O . VAL A 1 198 ? -0.343 -12.467 -25.342 1.00 90.75 198 VAL A O 1
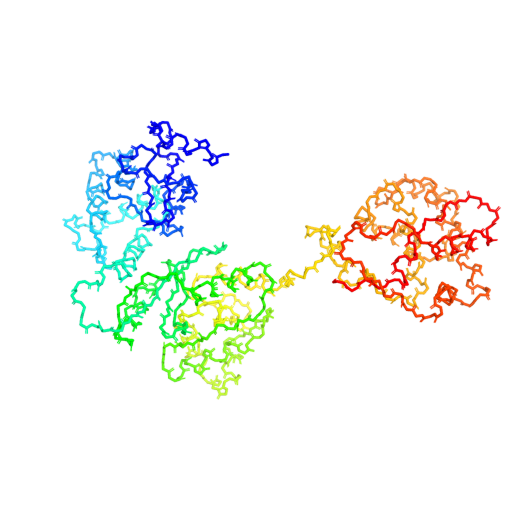ATOM 1673 N N . PHE A 1 199 ? 1.592 -11.317 -25.296 1.00 92.44 199 PHE A N 1
ATOM 1674 C CA . PHE A 1 199 ? 1.099 -10.272 -24.405 1.00 92.44 199 PHE A CA 1
ATOM 1675 C C . PHE A 1 199 ? 0.269 -9.233 -25.160 1.00 92.44 199 PHE A C 1
ATOM 1677 O O . PHE A 1 199 ? 0.693 -8.693 -26.179 1.00 92.44 199 PHE A O 1
ATOM 1684 N N . ILE A 1 200 ? -0.919 -8.927 -24.638 1.00 90.38 200 ILE A N 1
ATOM 1685 C CA . ILE A 1 200 ? -1.811 -7.903 -25.185 1.00 90.38 200 ILE A CA 1
ATOM 1686 C C . ILE A 1 200 ? -2.231 -6.957 -24.068 1.00 90.38 200 ILE A C 1
ATOM 1688 O O . ILE A 1 200 ? -2.848 -7.362 -23.081 1.00 90.38 200 ILE A O 1
ATOM 1692 N N . TYR A 1 201 ? -1.945 -5.669 -24.245 1.00 89.44 201 TYR A N 1
ATOM 1693 C CA . TYR A 1 201 ? -2.452 -4.651 -23.336 1.00 89.44 201 TYR A CA 1
ATOM 1694 C C . TYR A 1 201 ? -3.978 -4.582 -23.450 1.00 89.44 201 TYR A C 1
ATOM 1696 O O . TYR A 1 201 ? -4.514 -4.335 -24.533 1.00 89.44 201 TYR A O 1
ATOM 1704 N N . LYS A 1 202 ? -4.692 -4.799 -22.341 1.00 86.06 202 LYS A N 1
ATOM 1705 C CA . LYS A 1 202 ? -6.158 -4.734 -22.328 1.00 86.06 202 LYS A CA 1
ATOM 1706 C C . LYS A 1 202 ? -6.695 -4.358 -20.958 1.00 86.06 202 LYS A C 1
ATOM 1708 O O . LYS A 1 202 ? -6.465 -5.076 -19.986 1.00 86.06 202 LYS A O 1
ATOM 1713 N N . ASN A 1 203 ? -7.503 -3.301 -20.926 1.00 84.56 203 ASN A N 1
ATOM 1714 C CA . ASN A 1 203 ? -8.396 -3.031 -19.806 1.00 84.56 203 ASN A CA 1
ATOM 1715 C C . ASN A 1 203 ? -9.723 -3.768 -20.056 1.00 84.56 203 ASN A C 1
ATOM 1717 O O . ASN A 1 203 ? -10.329 -3.641 -21.119 1.00 84.56 203 ASN A O 1
ATOM 1721 N N . SER A 1 204 ? -10.135 -4.596 -19.107 1.00 90.69 204 SER A N 1
ATOM 1722 C CA . SER A 1 204 ? -11.342 -5.415 -19.124 1.00 90.69 204 SER A CA 1
ATOM 1723 C C . SER A 1 204 ? -12.015 -5.384 -17.751 1.00 90.69 204 SER A C 1
ATOM 1725 O O . SER A 1 204 ? -11.402 -5.005 -16.755 1.00 90.69 204 SER A O 1
ATOM 1727 N N . LYS A 1 205 ? -13.244 -5.907 -17.657 1.00 94.88 205 LYS A N 1
ATOM 1728 C CA . LYS A 1 205 ? -13.922 -6.086 -16.361 1.00 94.88 205 LYS A CA 1
ATOM 1729 C C . LYS A 1 205 ? -13.061 -6.862 -15.350 1.00 94.88 205 LYS A C 1
ATOM 1731 O O . LYS A 1 205 ? -13.123 -6.589 -14.153 1.00 94.88 205 LYS A O 1
ATOM 1736 N N . PHE A 1 206 ? -12.240 -7.811 -15.816 1.00 95.88 206 PHE A N 1
ATOM 1737 C CA . PHE A 1 206 ? -11.322 -8.551 -14.952 1.00 95.88 206 PHE A CA 1
ATOM 1738 C C . PHE A 1 206 ? -10.175 -7.669 -14.439 1.00 95.88 206 PHE A C 1
ATOM 1740 O O . PHE A 1 206 ? -9.927 -7.643 -13.234 1.00 95.88 206 PHE A O 1
ATOM 1747 N N . SER A 1 207 ? -9.515 -6.896 -15.311 1.00 95.25 207 SER A N 1
ATOM 1748 C CA . SER A 1 207 ? -8.437 -5.990 -14.886 1.00 95.25 207 SER A CA 1
ATOM 1749 C C . SER A 1 207 ? -8.941 -4.876 -13.967 1.00 95.25 207 SER A C 1
ATOM 1751 O O . SER A 1 207 ? -8.234 -4.480 -13.040 1.00 95.25 207 SER A O 1
ATOM 1753 N N . ASP A 1 208 ? -10.171 -4.402 -14.179 1.00 95.81 208 ASP A N 1
ATOM 1754 C CA . ASP A 1 208 ? -10.820 -3.412 -13.317 1.00 95.81 208 ASP A CA 1
ATOM 1755 C C . ASP A 1 208 ? -11.088 -3.993 -11.928 1.00 95.81 208 ASP A C 1
ATOM 1757 O O . ASP A 1 208 ? -10.825 -3.339 -10.918 1.00 95.81 208 ASP A O 1
ATOM 1761 N N . LYS A 1 209 ? -11.528 -5.258 -11.860 1.00 97.38 209 LYS A N 1
ATOM 1762 C CA . LYS A 1 209 ? -11.704 -5.982 -10.595 1.00 97.38 209 LYS A CA 1
ATOM 1763 C C . LYS A 1 209 ? -10.377 -6.128 -9.843 1.00 97.38 209 LYS A C 1
ATOM 1765 O O . LYS A 1 209 ? -10.339 -5.827 -8.653 1.00 97.38 209 LYS A O 1
ATOM 1770 N N . VAL A 1 210 ? -9.298 -6.541 -10.516 1.00 97.81 210 VAL A N 1
ATOM 1771 C CA . VAL A 1 210 ? -7.949 -6.636 -9.915 1.00 97.81 210 VAL A CA 1
ATOM 1772 C C . VAL A 1 210 ? -7.496 -5.270 -9.393 1.00 97.81 210 VAL A C 1
ATOM 1774 O O . VAL A 1 210 ? -7.133 -5.141 -8.226 1.00 97.81 210 VAL A O 1
ATOM 1777 N N . THR A 1 211 ? -7.598 -4.235 -10.228 1.00 96.69 211 THR A N 1
ATOM 1778 C CA . THR A 1 211 ? -7.242 -2.847 -9.893 1.00 96.69 211 THR A CA 1
ATOM 1779 C C . THR A 1 211 ? -8.001 -2.352 -8.665 1.00 96.69 211 THR A C 1
ATOM 1781 O O . THR A 1 211 ? -7.392 -1.804 -7.748 1.00 96.69 211 THR A O 1
ATOM 1784 N N . LYS A 1 212 ? -9.325 -2.547 -8.635 1.00 96.44 212 LYS A N 1
ATOM 1785 C CA . LYS A 1 212 ? -10.187 -2.142 -7.522 1.00 96.44 212 LYS A CA 1
ATOM 1786 C C . LYS A 1 212 ? -9.764 -2.826 -6.225 1.00 96.44 212 LYS A C 1
ATOM 1788 O O . LYS A 1 212 ? -9.514 -2.139 -5.245 1.00 96.44 212 LYS A O 1
ATOM 1793 N N . GLN A 1 213 ? -9.612 -4.150 -6.232 1.00 97.69 213 GLN A N 1
ATOM 1794 C CA . GLN A 1 213 ? -9.294 -4.883 -5.006 1.00 97.69 213 GLN A CA 1
ATOM 1795 C C . GLN A 1 213 ? -7.894 -4.582 -4.469 1.00 97.69 213 GLN A C 1
ATOM 1797 O O . GLN A 1 213 ? -7.721 -4.490 -3.260 1.00 97.69 213 GLN A O 1
ATOM 1802 N N . ILE A 1 214 ? -6.893 -4.388 -5.330 1.00 97.44 214 ILE A N 1
ATOM 1803 C CA . ILE A 1 214 ? -5.562 -3.990 -4.854 1.00 97.44 214 ILE A CA 1
ATOM 1804 C C . ILE A 1 214 ? -5.594 -2.578 -4.252 1.00 97.44 214 ILE A C 1
ATOM 1806 O O . ILE A 1 214 ? -4.959 -2.348 -3.227 1.00 97.44 214 ILE A O 1
ATOM 1810 N N . LYS A 1 215 ? -6.356 -1.640 -4.830 1.00 93.94 215 LYS A N 1
ATOM 1811 C CA . LYS A 1 215 ? -6.540 -0.307 -4.232 1.00 93.94 215 LYS A CA 1
ATOM 1812 C C . LYS A 1 215 ? -7.211 -0.385 -2.860 1.00 93.94 215 LYS A C 1
ATOM 1814 O O . LYS A 1 215 ? -6.670 0.178 -1.918 1.00 93.94 215 LYS A O 1
ATOM 1819 N N . GLU A 1 216 ? -8.293 -1.155 -2.753 1.00 91.81 216 GLU A N 1
ATOM 1820 C CA . GLU A 1 216 ? -8.989 -1.426 -1.483 1.00 91.81 216 GLU A CA 1
ATOM 1821 C C . GLU A 1 216 ? -8.076 -2.100 -0.440 1.00 91.81 216 GLU A C 1
ATOM 1823 O O . GLU A 1 216 ? -8.229 -1.942 0.765 1.00 91.81 216 GLU A O 1
ATOM 1828 N N . TYR A 1 217 ? -7.096 -2.889 -0.879 1.00 94.00 217 TYR A N 1
ATOM 1829 C CA . TYR A 1 217 ? -6.113 -3.468 0.033 1.00 94.00 217 TYR A CA 1
ATOM 1830 C C . TYR A 1 217 ? -5.150 -2.400 0.576 1.00 94.00 217 TYR A C 1
ATOM 1832 O O . TYR A 1 217 ? -4.889 -2.360 1.776 1.00 94.00 217 TYR A O 1
ATOM 1840 N N . PHE A 1 218 ? -4.651 -1.508 -0.287 1.00 91.31 218 PHE A N 1
ATOM 1841 C CA . PHE A 1 218 ? -3.751 -0.424 0.121 1.00 91.31 218 PHE A CA 1
ATOM 1842 C C . PHE A 1 218 ? -4.437 0.687 0.922 1.00 91.31 218 PHE A C 1
ATOM 1844 O O . PHE A 1 218 ? -3.763 1.350 1.705 1.00 91.31 218 PHE A O 1
ATOM 1851 N N . ASP A 1 219 ? -5.742 0.898 0.742 1.00 87.81 219 ASP A N 1
ATOM 1852 C CA . ASP A 1 219 ? -6.522 1.831 1.565 1.00 87.81 219 ASP A CA 1
ATOM 1853 C C . ASP A 1 219 ? -7.019 1.210 2.883 1.00 87.81 219 ASP A C 1
ATOM 1855 O O . ASP A 1 219 ? -7.574 1.915 3.728 1.00 87.81 219 ASP A O 1
ATOM 1859 N N . GLY A 1 220 ? -6.787 -0.092 3.077 1.00 84.69 220 GLY A N 1
ATOM 1860 C CA . GLY A 1 220 ? -7.157 -0.833 4.274 1.00 84.69 220 GLY A CA 1
ATOM 1861 C C . GLY A 1 220 ? -8.629 -1.245 4.340 1.00 84.69 220 GLY A C 1
ATOM 1862 O O . GLY A 1 220 ? -9.040 -1.769 5.365 1.00 84.69 220 GLY A O 1
ATOM 1863 N N . SER A 1 221 ? -9.445 -1.044 3.305 1.00 83.56 221 SER A N 1
ATOM 1864 C CA . SER A 1 221 ? -10.848 -1.494 3.276 1.00 83.56 221 SER A CA 1
ATOM 1865 C C . SER A 1 221 ? -11.016 -2.968 2.882 1.00 83.56 221 SER A C 1
ATOM 1867 O O . SER A 1 221 ? -12.110 -3.523 3.008 1.00 83.56 221 SER A O 1
ATOM 1869 N N . ARG A 1 222 ? -9.942 -3.634 2.432 1.00 88.19 222 ARG A N 1
ATOM 1870 C CA . ARG A 1 222 ? -9.942 -5.049 2.035 1.00 88.19 222 ARG A CA 1
ATOM 1871 C C . ARG A 1 222 ? -8.885 -5.877 2.756 1.00 88.19 222 ARG A C 1
ATOM 1873 O O . ARG A 1 222 ? -7.692 -5.602 2.680 1.00 88.19 222 ARG A O 1
ATOM 1880 N N . THR A 1 223 ? -9.333 -6.996 3.323 1.00 91.06 223 THR A N 1
ATOM 1881 C CA . THR A 1 223 ? -8.476 -7.996 3.982 1.00 91.06 223 THR A CA 1
ATOM 1882 C C . THR A 1 223 ? -8.382 -9.330 3.229 1.00 91.06 223 THR A C 1
ATOM 1884 O O . THR A 1 223 ? -7.493 -10.132 3.514 1.00 91.06 223 THR A O 1
ATOM 1887 N N . SER A 1 224 ? -9.251 -9.567 2.237 1.00 90.94 224 SER A N 1
ATOM 1888 C CA . SER A 1 224 ? -9.285 -10.784 1.410 1.00 90.94 224 SER A CA 1
ATOM 1889 C C . SER A 1 224 ? -9.587 -10.478 -0.062 1.00 90.94 224 SER A C 1
ATOM 1891 O O . SER A 1 224 ? -10.249 -9.490 -0.382 1.00 90.94 224 SER A O 1
ATOM 1893 N N . PHE A 1 225 ? -9.122 -11.324 -0.984 1.00 93.88 225 PHE A N 1
ATOM 1894 C CA . PHE A 1 225 ? -9.301 -11.136 -2.428 1.00 93.88 225 PHE A CA 1
ATOM 1895 C C . PHE A 1 225 ? -10.280 -12.161 -3.005 1.00 93.88 225 PHE A C 1
ATOM 1897 O O . PHE A 1 225 ? -10.230 -13.334 -2.659 1.00 93.88 225 PHE A O 1
ATOM 1904 N N . SER A 1 226 ? -11.137 -11.733 -3.938 1.00 94.06 226 SER A N 1
ATOM 1905 C CA . SER A 1 226 ? -12.033 -12.624 -4.702 1.00 94.06 226 SER A CA 1
ATOM 1906 C C . SER A 1 226 ? -11.607 -12.780 -6.166 1.00 94.06 226 SER A C 1
ATOM 1908 O O . SER A 1 226 ? -12.417 -13.094 -7.046 1.00 94.06 226 SER A O 1
ATOM 1910 N N . ILE A 1 227 ? -10.339 -12.482 -6.454 1.00 96.56 227 ILE A N 1
ATOM 1911 C CA . ILE A 1 227 ? -9.718 -12.666 -7.766 1.00 96.56 227 ILE A CA 1
ATOM 1912 C C . ILE A 1 227 ? -9.466 -14.161 -7.978 1.00 96.56 227 ILE A C 1
ATOM 1914 O O . ILE A 1 227 ? -8.889 -14.815 -7.116 1.00 96.56 227 ILE A O 1
ATOM 1918 N N . LYS A 1 228 ? -9.887 -14.702 -9.128 1.00 96.50 228 LYS A N 1
ATOM 1919 C CA . LYS A 1 228 ? -9.543 -16.077 -9.509 1.00 96.50 228 LYS A CA 1
ATOM 1920 C C . LYS A 1 228 ? -8.051 -16.132 -9.833 1.00 96.50 228 LYS A C 1
ATOM 1922 O O . LYS A 1 228 ? -7.582 -15.330 -10.640 1.00 96.50 228 LYS A O 1
ATOM 1927 N N . LEU A 1 229 ? -7.327 -17.052 -9.207 1.00 97.19 229 LEU A N 1
ATOM 1928 C CA . LEU A 1 229 ? -5.885 -17.221 -9.382 1.00 97.19 229 LEU A CA 1
ATOM 1929 C C . LEU A 1 229 ? -5.599 -18.480 -10.197 1.00 97.19 229 LEU A C 1
ATOM 1931 O O . LEU A 1 229 ? -6.312 -19.472 -10.068 1.00 97.19 229 LEU A O 1
ATOM 1935 N N . ASP A 1 230 ? -4.545 -18.430 -11.000 1.00 96.88 230 ASP A N 1
ATOM 1936 C CA . ASP A 1 230 ? -3.976 -19.595 -11.676 1.00 96.88 230 ASP A CA 1
ATOM 1937 C C . ASP A 1 230 ? -2.441 -19.495 -11.649 1.00 96.88 230 ASP A C 1
ATOM 1939 O O . ASP A 1 230 ? -1.804 -19.095 -12.633 1.00 96.88 230 ASP A O 1
ATOM 1943 N N . PRO A 1 231 ? -1.826 -19.734 -10.474 1.00 96.31 231 PRO A N 1
ATOM 1944 C CA . PRO A 1 231 ? -0.388 -19.596 -10.317 1.00 96.31 231 PRO A CA 1
ATOM 1945 C C . PRO A 1 231 ? 0.347 -20.706 -11.081 1.00 96.31 231 PRO A C 1
ATOM 1947 O O . PRO A 1 231 ? 0.078 -21.898 -10.910 1.00 96.31 231 PRO A O 1
ATOM 1950 N N . ILE A 1 232 ? 1.325 -20.320 -11.902 1.00 94.75 232 ILE A N 1
ATOM 1951 C CA . ILE A 1 232 ? 2.086 -21.255 -12.737 1.00 94.75 232 ILE A CA 1
ATOM 1952 C C . ILE A 1 232 ? 3.374 -21.665 -12.023 1.00 94.75 232 ILE A C 1
ATOM 1954 O O . ILE A 1 232 ? 4.264 -20.847 -11.803 1.00 94.75 232 ILE A O 1
ATOM 1958 N N . GLY A 1 233 ? 3.484 -22.950 -11.696 1.00 94.81 233 GLY A N 1
ATOM 1959 C CA . GLY A 1 233 ? 4.626 -23.542 -11.002 1.00 94.81 233 GLY A CA 1
ATOM 1960 C C . GLY A 1 233 ? 4.500 -25.058 -10.894 1.00 94.81 233 GLY A C 1
ATOM 1961 O O . GLY A 1 233 ? 3.540 -25.642 -11.402 1.00 94.81 233 GLY A O 1
ATOM 1962 N N . THR A 1 234 ? 5.468 -25.692 -10.236 1.00 96.38 234 THR A N 1
ATOM 1963 C CA . THR A 1 234 ? 5.407 -27.123 -9.895 1.00 96.38 234 THR A CA 1
ATOM 1964 C C . THR A 1 234 ? 4.338 -27.391 -8.836 1.00 96.38 234 THR A C 1
ATOM 1966 O O . THR A 1 234 ? 3.935 -26.476 -8.116 1.00 96.38 234 THR A O 1
ATOM 1969 N N . ASP A 1 235 ? 3.910 -28.643 -8.676 1.00 96.56 235 ASP A N 1
ATOM 1970 C CA . ASP A 1 235 ? 2.913 -28.999 -7.653 1.00 96.56 235 ASP A CA 1
ATOM 1971 C C . ASP A 1 235 ? 3.396 -28.667 -6.240 1.00 96.56 235 ASP A C 1
ATOM 1973 O O . ASP A 1 235 ? 2.644 -28.129 -5.428 1.00 96.56 235 ASP A O 1
ATOM 1977 N N . PHE A 1 236 ? 4.693 -28.862 -5.978 1.00 96.56 236 PHE A N 1
ATOM 1978 C CA . PHE A 1 236 ? 5.323 -28.422 -4.736 1.00 96.56 236 PHE A CA 1
ATOM 1979 C C . PHE A 1 236 ? 5.184 -26.907 -4.524 1.00 96.56 236 PHE A C 1
ATOM 1981 O O . PHE A 1 236 ? 4.779 -26.464 -3.451 1.00 96.56 236 PHE A O 1
ATOM 1988 N N . GLN A 1 237 ? 5.488 -26.099 -5.545 1.00 97.25 237 GLN A N 1
ATOM 1989 C CA . GLN A 1 237 ? 5.365 -24.642 -5.461 1.00 97.25 237 GLN A CA 1
ATOM 1990 C C . GLN A 1 237 ? 3.914 -24.212 -5.233 1.00 97.25 237 GLN A C 1
ATOM 1992 O O . GLN A 1 237 ? 3.655 -23.408 -4.341 1.00 97.25 237 GLN A O 1
ATOM 1997 N N . LYS A 1 238 ? 2.967 -24.789 -5.981 1.00 96.06 238 LYS A N 1
ATOM 1998 C CA . LYS A 1 238 ? 1.532 -24.519 -5.827 1.00 96.06 238 LYS A CA 1
ATOM 1999 C C . LYS A 1 238 ? 1.038 -24.869 -4.424 1.00 96.06 238 LYS A C 1
ATOM 2001 O O . LYS A 1 238 ? 0.332 -24.064 -3.826 1.00 96.06 238 LYS A O 1
ATOM 2006 N N . ASN A 1 239 ? 1.462 -26.004 -3.863 1.00 94.94 239 ASN A N 1
ATOM 2007 C CA . ASN A 1 239 ? 1.137 -26.378 -2.486 1.00 94.94 239 ASN A CA 1
ATOM 2008 C C . ASN A 1 239 ? 1.665 -25.345 -1.473 1.00 94.94 239 ASN A C 1
ATOM 2010 O O . ASN A 1 239 ? 0.930 -24.884 -0.600 1.00 94.94 239 ASN A O 1
ATOM 2014 N N . VAL A 1 240 ? 2.919 -24.905 -1.636 1.00 96.75 240 VAL A N 1
ATOM 2015 C CA . VAL A 1 240 ? 3.517 -23.859 -0.792 1.00 96.75 240 VAL A CA 1
ATOM 2016 C C . VAL A 1 240 ? 2.743 -22.539 -0.885 1.00 96.75 240 VAL A C 1
ATOM 2018 O O . VAL A 1 240 ? 2.467 -21.912 0.141 1.00 96.75 240 VAL A O 1
ATOM 2021 N N . TRP A 1 241 ? 2.360 -22.124 -2.094 1.00 97.19 241 TRP A N 1
ATOM 2022 C CA . TRP A 1 241 ? 1.613 -20.887 -2.330 1.00 97.19 241 TRP A CA 1
ATOM 2023 C C . TRP A 1 241 ? 0.177 -20.944 -1.808 1.00 97.19 241 TRP A C 1
ATOM 2025 O O . TRP A 1 241 ? -0.294 -19.959 -1.245 1.00 97.19 241 TRP A O 1
ATOM 2035 N N . ASN A 1 242 ? -0.493 -22.093 -1.905 1.00 92.31 242 ASN A N 1
ATOM 2036 C CA . ASN A 1 242 ? -1.794 -22.304 -1.269 1.00 92.31 242 ASN A CA 1
ATOM 2037 C C . ASN A 1 242 ? -1.692 -22.144 0.255 1.00 92.31 242 ASN A C 1
ATOM 2039 O O . ASN A 1 242 ? -2.529 -21.482 0.864 1.00 92.31 242 ASN A O 1
ATOM 2043 N N . GLY A 1 243 ? -0.611 -22.648 0.862 1.00 91.44 243 GLY A N 1
ATOM 2044 C CA . GLY A 1 243 ? -0.316 -22.407 2.276 1.00 91.44 243 GLY A CA 1
ATOM 2045 C C . GLY A 1 243 ? -0.155 -20.924 2.629 1.00 91.44 243 GLY A C 1
ATOM 2046 O O . GLY A 1 243 ? -0.579 -20.513 3.705 1.00 91.44 243 GLY A O 1
ATOM 2047 N N . LEU A 1 244 ? 0.402 -20.100 1.729 1.00 95.00 244 LEU A N 1
ATOM 2048 C CA . LEU A 1 244 ? 0.515 -18.651 1.949 1.00 95.00 244 LEU A CA 1
ATOM 2049 C C . LEU A 1 244 ? -0.853 -17.970 2.024 1.00 95.00 244 LEU A C 1
ATOM 2051 O O . LEU A 1 244 ? -1.050 -17.103 2.871 1.00 95.00 244 LEU A O 1
ATOM 2055 N N . VAL A 1 245 ? -1.793 -18.350 1.153 1.00 92.06 245 VAL A N 1
ATOM 2056 C CA . VAL A 1 245 ? -3.145 -17.760 1.111 1.00 92.06 245 VAL A CA 1
ATOM 2057 C C . VAL A 1 245 ? -3.891 -17.970 2.436 1.00 92.06 245 VAL A C 1
ATOM 2059 O O . VAL A 1 245 ? -4.677 -17.113 2.834 1.00 92.06 245 VAL A O 1
ATOM 2062 N N . ASN A 1 246 ? -3.582 -19.051 3.158 1.00 88.75 246 ASN A N 1
ATOM 2063 C CA . ASN A 1 246 ? -4.186 -19.369 4.453 1.00 88.75 246 ASN A CA 1
ATOM 2064 C C . ASN A 1 246 ? -3.612 -18.566 5.631 1.00 88.75 246 ASN A C 1
ATOM 2066 O O . ASN A 1 246 ? -4.171 -18.621 6.725 1.00 88.75 246 ASN A O 1
ATOM 2070 N N . ILE A 1 247 ? -2.518 -17.816 5.447 1.00 91.12 247 ILE A N 1
ATOM 2071 C CA . ILE A 1 247 ? -1.976 -16.952 6.503 1.00 91.12 247 ILE A CA 1
ATOM 2072 C C . ILE A 1 247 ? -2.924 -15.755 6.667 1.00 91.12 247 ILE A C 1
ATOM 2074 O O . ILE A 1 247 ? -3.067 -14.993 5.709 1.00 91.12 247 ILE A O 1
ATOM 2078 N N . PRO A 1 248 ? -3.547 -15.525 7.839 1.00 89.50 248 PRO A N 1
ATOM 2079 C CA . PRO A 1 248 ? -4.519 -14.444 8.000 1.00 89.50 248 PRO A CA 1
ATOM 2080 C C . PRO A 1 248 ? -3.925 -13.045 7.778 1.00 89.50 248 PRO A C 1
ATOM 2082 O O . PRO A 1 248 ? -2.742 -12.803 8.026 1.00 89.50 248 PRO A O 1
ATOM 2085 N N . TYR A 1 249 ? -4.767 -12.101 7.352 1.00 89.25 249 TYR A N 1
ATOM 2086 C CA . TYR A 1 249 ? -4.407 -10.682 7.253 1.00 89.25 249 TYR A CA 1
ATOM 2087 C C . TYR A 1 249 ? -3.912 -10.143 8.604 1.00 89.25 249 TYR A C 1
ATOM 2089 O O . TYR A 1 249 ? -4.511 -10.420 9.643 1.00 89.25 249 TYR A O 1
ATOM 2097 N N . GLY A 1 250 ? -2.803 -9.397 8.598 1.00 90.44 250 GLY A N 1
ATOM 2098 C CA . GLY A 1 250 ? -2.208 -8.820 9.811 1.00 90.44 250 GLY A CA 1
ATOM 2099 C C . GLY A 1 250 ? -1.408 -9.811 10.661 1.00 90.44 250 GLY A C 1
ATOM 2100 O O . GLY A 1 250 ? -0.838 -9.429 11.687 1.00 90.44 250 GLY A O 1
ATOM 2101 N N . LYS A 1 251 ? -1.321 -11.080 10.243 1.00 92.25 251 LYS A N 1
ATOM 2102 C CA . LYS A 1 251 ? -0.489 -12.102 10.883 1.00 92.25 251 LYS A CA 1
ATOM 2103 C C . LYS A 1 251 ? 0.770 -12.360 10.068 1.00 92.25 251 LYS A C 1
ATOM 2105 O O . LYS A 1 251 ? 0.780 -12.278 8.842 1.00 92.25 251 LYS A O 1
ATOM 2110 N N . VAL A 1 252 ? 1.840 -12.687 10.782 1.00 94.62 252 VAL A N 1
ATOM 2111 C CA . VAL A 1 252 ? 3.108 -13.129 10.205 1.00 94.62 252 VAL A CA 1
ATOM 2112 C C . VAL A 1 252 ? 3.471 -14.481 10.796 1.00 94.62 252 VAL A C 1
ATOM 2114 O O . VAL A 1 252 ? 3.159 -14.742 11.955 1.00 94.62 252 VAL A O 1
ATOM 2117 N N . ILE A 1 253 ? 4.124 -15.317 9.998 1.00 94.81 253 ILE A N 1
ATOM 2118 C CA . ILE A 1 253 ? 4.678 -16.608 10.421 1.00 94.81 253 ILE A CA 1
ATOM 2119 C C . ILE A 1 253 ? 6.119 -16.717 9.933 1.00 94.81 253 ILE A C 1
ATOM 2121 O O . ILE A 1 253 ? 6.543 -15.975 9.053 1.00 94.81 253 ILE A O 1
ATOM 2125 N N . SER A 1 254 ? 6.886 -17.654 10.459 1.00 95.81 254 SER A N 1
ATOM 2126 C CA . SER A 1 254 ? 8.220 -17.988 9.979 1.00 95.81 254 SER A CA 1
ATOM 2127 C C . SER A 1 254 ? 8.182 -19.020 8.850 1.00 95.81 254 SER A C 1
ATOM 2129 O O . SER A 1 254 ? 7.227 -19.787 8.705 1.00 95.81 254 SER A O 1
ATOM 2131 N N . TYR A 1 255 ? 9.264 -19.109 8.069 1.00 94.62 255 TYR A N 1
ATOM 2132 C CA . TYR A 1 255 ? 9.422 -20.189 7.082 1.00 94.62 255 TYR A CA 1
ATOM 2133 C C . TYR A 1 255 ? 9.326 -21.588 7.719 1.00 94.62 255 TYR A C 1
ATOM 2135 O O . TYR A 1 255 ? 8.836 -22.521 7.084 1.00 94.62 255 TYR A O 1
ATOM 2143 N N . LYS A 1 256 ? 9.772 -21.734 8.976 1.00 94.06 256 LYS A N 1
ATOM 2144 C CA . LYS A 1 256 ? 9.681 -22.989 9.735 1.00 94.06 256 LYS A CA 1
ATOM 2145 C C . LYS A 1 256 ? 8.227 -23.330 10.067 1.00 94.06 256 LYS A C 1
ATOM 2147 O O . LYS A 1 256 ? 7.804 -24.458 9.845 1.00 94.06 256 LYS A O 1
ATOM 2152 N N . GLU A 1 257 ? 7.454 -22.356 10.540 1.00 94.94 257 GLU A N 1
ATOM 2153 C CA . GLU A 1 257 ? 6.024 -22.540 10.822 1.00 94.94 257 GLU A CA 1
ATOM 2154 C C . GLU A 1 257 ? 5.234 -22.875 9.556 1.00 94.94 257 GLU A C 1
ATOM 2156 O O . GLU A 1 257 ? 4.401 -23.778 9.583 1.00 94.94 257 GLU A O 1
ATOM 2161 N N . GLN A 1 258 ? 5.545 -22.235 8.424 1.00 94.88 258 GLN A N 1
ATOM 2162 C CA . GLN A 1 258 ? 4.918 -22.576 7.146 1.00 94.88 258 GLN A CA 1
ATOM 2163 C C . GLN A 1 258 ? 5.231 -24.021 6.726 1.00 94.88 258 GLN A C 1
ATOM 2165 O O . GLN A 1 258 ? 4.328 -24.754 6.330 1.00 94.88 258 GLN A O 1
ATOM 2170 N N . ALA A 1 259 ? 6.493 -24.452 6.831 1.00 94.69 259 ALA A N 1
ATOM 2171 C CA . ALA A 1 259 ? 6.890 -25.823 6.507 1.00 94.69 259 ALA A CA 1
ATOM 2172 C C . ALA A 1 259 ? 6.183 -26.856 7.402 1.00 94.69 259 ALA A C 1
ATOM 2174 O O . ALA A 1 259 ? 5.744 -27.898 6.915 1.00 94.69 259 ALA A O 1
ATOM 2175 N N . ASN A 1 260 ? 6.014 -26.543 8.690 1.00 93.00 260 ASN A N 1
ATOM 2176 C CA . ASN A 1 260 ? 5.269 -27.378 9.631 1.00 93.00 260 ASN A CA 1
ATOM 2177 C C . ASN A 1 260 ? 3.779 -27.460 9.273 1.00 93.00 260 ASN A C 1
ATOM 2179 O O . ASN A 1 260 ? 3.225 -28.556 9.244 1.00 93.00 260 ASN A O 1
ATOM 2183 N N . TYR A 1 261 ? 3.143 -26.328 8.950 1.00 89.88 261 TYR A N 1
ATOM 2184 C CA . TYR A 1 261 ? 1.738 -26.282 8.528 1.00 89.88 261 TYR A CA 1
ATOM 2185 C C . TYR A 1 261 ? 1.485 -27.132 7.274 1.00 89.88 261 TYR A C 1
ATOM 2187 O O . TYR A 1 261 ? 0.486 -27.840 7.182 1.00 89.88 261 TYR A O 1
ATOM 2195 N N . LEU A 1 262 ? 2.438 -27.124 6.339 1.00 90.00 262 LEU A N 1
ATOM 2196 C CA . LEU A 1 262 ? 2.410 -27.935 5.120 1.00 90.00 262 LEU A CA 1
ATOM 2197 C C . LEU A 1 262 ? 2.826 -29.403 5.340 1.00 90.00 262 LEU A C 1
ATOM 2199 O O . LEU A 1 262 ? 2.892 -30.158 4.372 1.00 90.00 262 LEU A O 1
ATOM 2203 N N . LYS A 1 263 ? 3.124 -29.811 6.582 1.00 93.12 263 LYS A N 1
ATOM 2204 C CA . LYS A 1 263 ? 3.598 -31.157 6.957 1.00 93.12 263 LYS A CA 1
ATOM 2205 C C . LYS A 1 263 ? 4.883 -31.594 6.228 1.00 93.12 263 LYS A C 1
ATOM 2207 O O . LYS A 1 263 ? 5.095 -32.775 5.983 1.00 93.12 263 LYS A O 1
ATOM 2212 N N . ILE A 1 264 ? 5.763 -30.639 5.919 1.00 92.06 264 ILE A N 1
ATOM 2213 C CA . ILE A 1 264 ? 7.066 -30.837 5.254 1.00 92.06 264 ILE A CA 1
ATOM 2214 C C . ILE A 1 264 ? 8.183 -30.124 6.033 1.00 92.06 264 ILE A C 1
ATOM 2216 O O . ILE A 1 264 ? 8.977 -29.360 5.484 1.00 92.06 264 ILE A O 1
ATOM 2220 N N . SER A 1 265 ? 8.227 -30.352 7.347 1.00 91.19 265 SER A N 1
ATOM 2221 C CA . SER A 1 265 ? 9.078 -29.637 8.312 1.00 91.19 265 SER A CA 1
ATOM 2222 C C . SER A 1 265 ? 10.583 -29.697 8.008 1.00 91.19 265 SER A C 1
ATOM 2224 O O . SER A 1 265 ? 11.307 -28.753 8.323 1.00 91.19 265 SER A O 1
ATOM 2226 N N . SER A 1 266 ? 11.066 -30.749 7.339 1.00 92.81 266 SER A N 1
ATOM 2227 C CA . SER A 1 266 ? 12.465 -30.882 6.899 1.00 92.81 266 SER A CA 1
ATOM 2228 C C . SER A 1 266 ? 12.825 -29.990 5.698 1.00 92.81 266 SER A C 1
ATOM 2230 O O . SER A 1 266 ? 14.001 -29.734 5.439 1.00 92.81 266 SER A O 1
ATOM 2232 N N . ALA A 1 267 ? 11.832 -29.456 4.979 1.00 93.81 267 ALA A N 1
ATOM 2233 C CA . ALA A 1 267 ? 12.000 -28.771 3.697 1.00 93.81 267 ALA A CA 1
ATOM 2234 C C . ALA A 1 267 ? 11.970 -27.230 3.791 1.00 93.81 267 ALA A C 1
ATOM 2236 O O . ALA A 1 267 ? 11.658 -26.558 2.808 1.00 93.81 267 ALA A O 1
ATOM 2237 N N . VAL A 1 268 ? 12.329 -26.633 4.938 1.00 94.25 268 VAL A N 1
ATOM 2238 C CA . VAL A 1 268 ? 12.257 -25.169 5.173 1.00 94.25 268 VAL A CA 1
ATOM 2239 C C . VAL A 1 268 ? 12.942 -24.349 4.069 1.00 94.25 268 VAL A C 1
ATOM 2241 O O . VAL A 1 268 ? 12.386 -23.364 3.583 1.00 94.25 268 VAL A O 1
ATOM 2244 N N . ARG A 1 269 ? 14.134 -24.766 3.617 1.00 93.50 269 ARG A N 1
ATOM 2245 C CA . ARG A 1 269 ? 14.866 -24.081 2.533 1.00 93.50 269 ARG A CA 1
ATOM 2246 C C . ARG A 1 269 ? 14.136 -24.165 1.189 1.00 93.50 269 ARG A C 1
ATOM 2248 O O . ARG A 1 269 ? 14.117 -23.187 0.444 1.00 93.50 269 ARG A O 1
ATOM 2255 N N . ALA A 1 270 ? 13.511 -25.304 0.890 1.00 95.56 270 ALA A N 1
ATOM 2256 C CA . ALA A 1 270 ? 12.727 -25.484 -0.329 1.00 95.56 270 ALA A CA 1
ATOM 2257 C C . ALA A 1 270 ? 11.444 -24.638 -0.295 1.00 95.56 270 ALA A C 1
ATOM 2259 O O . ALA A 1 270 ? 11.123 -23.992 -1.291 1.00 95.56 270 ALA A O 1
ATOM 2260 N N . VAL A 1 271 ? 10.773 -24.553 0.861 1.00 95.75 271 VAL A N 1
ATOM 2261 C CA . VAL A 1 271 ? 9.626 -23.654 1.088 1.00 95.75 271 VAL A CA 1
ATOM 2262 C C . VAL A 1 271 ? 10.030 -22.192 0.879 1.00 95.75 271 VAL A C 1
ATOM 2264 O O . VAL A 1 271 ? 9.358 -21.463 0.151 1.00 95.75 271 VAL A O 1
ATOM 2267 N N . ALA A 1 272 ? 11.168 -21.763 1.433 1.00 93.62 272 ALA A N 1
ATOM 2268 C CA . ALA A 1 272 ? 11.676 -20.405 1.233 1.00 93.62 272 ALA A CA 1
ATOM 2269 C C . ALA A 1 272 ? 11.978 -20.099 -0.246 1.00 93.62 272 ALA A C 1
ATOM 2271 O O . ALA A 1 272 ? 11.611 -19.034 -0.749 1.00 93.62 272 ALA A O 1
ATOM 2272 N N . SER A 1 273 ? 12.588 -21.049 -0.963 1.00 94.38 273 SER A N 1
ATOM 2273 C CA . SER A 1 273 ? 12.834 -20.942 -2.406 1.00 94.38 273 SER A CA 1
ATOM 2274 C C . SER A 1 273 ? 11.526 -20.844 -3.203 1.00 94.38 273 SER A C 1
ATOM 2276 O O . SER A 1 273 ? 11.382 -19.957 -4.046 1.00 94.38 273 SER A O 1
ATOM 2278 N N . ALA A 1 274 ? 10.532 -21.684 -2.891 1.00 95.56 274 ALA A N 1
ATOM 2279 C CA . ALA A 1 274 ? 9.213 -21.654 -3.523 1.00 95.56 274 ALA A CA 1
ATOM 2280 C C . ALA A 1 274 ? 8.465 -20.334 -3.261 1.00 95.56 274 ALA A C 1
ATOM 2282 O O . ALA A 1 274 ? 7.924 -19.753 -4.202 1.00 95.56 274 ALA A O 1
ATOM 2283 N N . ASN A 1 275 ? 8.507 -19.790 -2.039 1.00 95.31 275 ASN A N 1
ATOM 2284 C CA . ASN A 1 275 ? 7.968 -18.456 -1.740 1.00 95.31 275 ASN A CA 1
ATOM 2285 C C . ASN A 1 275 ? 8.619 -17.369 -2.610 1.00 95.31 275 ASN A C 1
ATOM 2287 O O . ASN A 1 275 ? 7.933 -16.475 -3.101 1.00 95.31 275 ASN A O 1
ATOM 2291 N N . GLY A 1 276 ? 9.935 -17.457 -2.835 1.00 92.75 276 GLY A N 1
ATOM 2292 C CA . GLY A 1 276 ? 10.672 -16.545 -3.712 1.00 92.75 276 GLY A CA 1
ATOM 2293 C C . GLY A 1 276 ? 10.293 -16.652 -5.193 1.00 92.75 276 GLY A C 1
ATOM 2294 O O . GLY A 1 276 ? 10.542 -15.713 -5.944 1.00 92.75 276 GLY A O 1
ATOM 2295 N N . LYS A 1 277 ? 9.679 -17.764 -5.614 1.00 94.69 277 LYS A N 1
ATOM 2296 C CA . LYS A 1 277 ? 9.168 -17.996 -6.975 1.00 94.69 277 LYS A CA 1
ATOM 2297 C C . LYS A 1 277 ? 7.698 -17.617 -7.152 1.00 94.69 277 LYS A C 1
ATOM 2299 O O . LYS A 1 277 ? 7.187 -17.745 -8.258 1.00 94.69 277 LYS A O 1
ATOM 2304 N N . ASN A 1 278 ? 7.030 -17.135 -6.103 1.00 95.50 278 ASN A N 1
ATOM 2305 C CA . ASN A 1 278 ? 5.693 -16.571 -6.238 1.00 95.50 278 ASN A CA 1
ATOM 2306 C C . ASN A 1 278 ? 5.726 -15.392 -7.231 1.00 95.50 278 ASN A C 1
ATOM 2308 O O . ASN A 1 278 ? 6.524 -14.465 -7.059 1.00 95.50 278 ASN A O 1
ATOM 2312 N N . MET A 1 279 ? 4.872 -15.462 -8.254 1.00 96.44 279 MET A N 1
ATOM 2313 C CA . MET A 1 279 ? 4.690 -14.426 -9.279 1.00 96.44 279 MET A CA 1
ATOM 2314 C C . MET A 1 279 ? 3.421 -13.596 -9.054 1.00 96.44 279 MET A C 1
ATOM 2316 O O . MET A 1 279 ? 3.115 -12.728 -9.859 1.00 96.44 279 MET A O 1
ATOM 2320 N N . ILE A 1 280 ? 2.641 -13.876 -8.007 1.00 97.62 280 ILE A N 1
ATOM 2321 C CA . ILE A 1 280 ? 1.413 -13.151 -7.672 1.00 97.62 280 ILE A CA 1
ATOM 2322 C C . ILE A 1 280 ? 1.608 -12.484 -6.307 1.00 97.62 280 ILE A C 1
ATOM 2324 O O . ILE A 1 280 ? 0.994 -12.862 -5.306 1.00 97.62 280 ILE A O 1
ATOM 2328 N N . SER A 1 281 ? 2.518 -11.509 -6.251 1.00 95.88 281 SER A N 1
ATOM 2329 C CA . SER A 1 281 ? 2.770 -10.719 -5.040 1.00 95.88 281 SER A CA 1
ATOM 2330 C C . SER A 1 281 ? 1.490 -10.064 -4.501 1.00 95.88 281 SER A C 1
ATOM 2332 O O . SER A 1 281 ? 0.519 -9.871 -5.232 1.00 95.88 281 SER A O 1
ATOM 2334 N N . ILE A 1 282 ? 1.485 -9.712 -3.209 1.00 96.19 282 ILE A N 1
ATOM 2335 C CA . ILE A 1 282 ? 0.355 -9.113 -2.469 1.00 96.19 282 ILE A CA 1
ATOM 2336 C C . ILE A 1 282 ? -0.827 -10.079 -2.268 1.00 96.19 282 ILE A C 1
ATOM 2338 O O . ILE A 1 282 ? -1.218 -10.310 -1.126 1.00 96.19 282 ILE A O 1
ATOM 2342 N N . ILE A 1 283 ? -1.380 -10.658 -3.341 1.00 97.25 283 ILE A N 1
ATOM 2343 C CA . ILE A 1 283 ? -2.555 -11.543 -3.271 1.00 97.25 283 ILE A CA 1
ATOM 2344 C C . ILE A 1 283 ? -2.179 -12.934 -2.757 1.00 97.25 283 ILE A C 1
ATOM 2346 O O . ILE A 1 283 ? -2.882 -13.461 -1.900 1.00 97.25 283 ILE A O 1
ATOM 2350 N N . ILE A 1 284 ? -1.075 -13.517 -3.240 1.00 97.50 284 ILE A N 1
ATOM 2351 C CA . ILE A 1 284 ? -0.432 -14.661 -2.583 1.00 97.50 284 ILE A CA 1
ATOM 2352 C C . ILE A 1 284 ? 0.595 -14.058 -1.611 1.00 97.50 284 I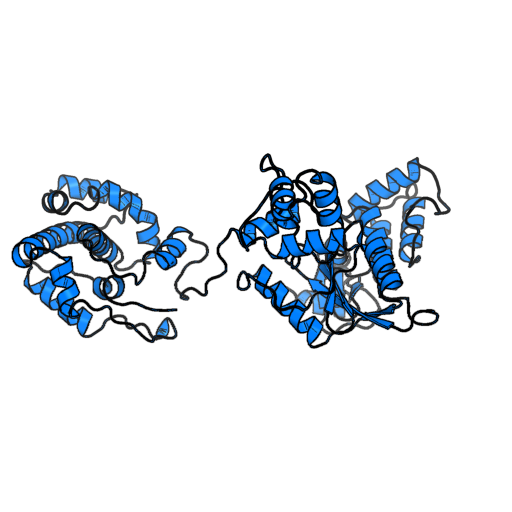LE A C 1
ATOM 2354 O O . ILE A 1 284 ? 1.640 -13.563 -2.052 1.00 97.50 284 ILE A O 1
ATOM 2358 N N . PRO A 1 285 ? 0.313 -14.015 -0.295 1.00 96.25 285 PRO A N 1
ATOM 2359 C CA . PRO A 1 285 ? 0.938 -13.058 0.614 1.00 96.25 285 PRO A CA 1
ATOM 2360 C C . PRO A 1 285 ? 2.294 -13.551 1.146 1.00 96.25 285 PRO A C 1
ATOM 2362 O O . PRO A 1 285 ? 2.502 -13.711 2.348 1.00 96.25 285 PRO A O 1
ATOM 2365 N N . CYS A 1 286 ? 3.267 -13.768 0.254 1.00 95.50 286 CYS A N 1
ATOM 2366 C CA . CYS A 1 286 ? 4.624 -14.178 0.637 1.00 95.50 286 CYS A CA 1
ATOM 2367 C C . CYS A 1 286 ? 5.353 -13.137 1.511 1.00 95.50 286 CYS A C 1
ATOM 2369 O O . CYS A 1 286 ? 6.333 -13.472 2.178 1.00 95.50 286 CYS A O 1
ATOM 2371 N N . HIS A 1 287 ? 4.870 -11.887 1.567 1.00 96.00 287 HIS A N 1
ATOM 2372 C CA . HIS A 1 287 ? 5.362 -10.873 2.505 1.00 96.00 287 HIS A CA 1
ATOM 2373 C C . HIS A 1 287 ? 5.074 -11.217 3.969 1.00 96.00 287 HIS A C 1
ATOM 2375 O O . HIS A 1 287 ? 5.818 -10.746 4.820 1.00 96.00 287 HIS A O 1
ATOM 2381 N N . ARG A 1 288 ? 4.077 -12.061 4.279 1.00 96.06 288 ARG A N 1
ATOM 2382 C CA . ARG A 1 288 ? 3.732 -12.460 5.659 1.00 96.06 288 ARG A CA 1
ATOM 2383 C C . ARG A 1 288 ? 4.698 -13.480 6.277 1.00 96.06 288 ARG A C 1
ATOM 2385 O O . ARG A 1 288 ? 4.611 -13.743 7.472 1.00 96.06 288 ARG A O 1
ATOM 2392 N N . VAL A 1 289 ? 5.628 -14.042 5.501 1.00 96.44 289 VAL A N 1
ATOM 2393 C CA . VAL A 1 289 ? 6.568 -15.068 5.986 1.00 96.44 289 VAL A CA 1
ATOM 2394 C C . VAL A 1 289 ? 7.924 -14.459 6.330 1.00 96.44 289 VAL A C 1
ATOM 2396 O O . VAL A 1 289 ? 8.591 -13.958 5.435 1.00 96.44 289 VAL A O 1
ATOM 2399 N N . ILE A 1 290 ? 8.369 -14.495 7.584 1.00 94.88 290 ILE A N 1
ATOM 2400 C CA . ILE A 1 290 ? 9.607 -13.864 8.088 1.00 94.88 290 ILE A CA 1
ATOM 2401 C C . ILE A 1 290 ? 10.655 -14.890 8.572 1.00 94.88 290 ILE A C 1
ATOM 2403 O O . ILE A 1 290 ? 10.444 -16.101 8.498 1.00 94.88 290 ILE A O 1
ATOM 2407 N N . GLY A 1 291 ? 11.826 -14.416 9.014 1.00 92.19 291 GLY A N 1
ATOM 2408 C CA . GLY A 1 291 ? 12.824 -15.266 9.670 1.00 92.19 291 GLY A CA 1
ATOM 2409 C C . GLY A 1 291 ? 12.321 -15.783 11.021 1.00 92.19 291 GLY A C 1
ATOM 2410 O O . GLY A 1 291 ? 11.517 -15.125 11.679 1.00 92.19 291 GLY A O 1
ATOM 2411 N N . SER A 1 292 ? 12.790 -16.957 11.451 1.00 89.69 292 SER A N 1
ATOM 2412 C CA . SER A 1 292 ? 12.436 -17.526 12.763 1.00 89.69 292 SER A CA 1
ATOM 2413 C C . SER A 1 292 ? 12.979 -16.717 13.944 1.00 89.69 292 SER A C 1
ATOM 2415 O O . SER A 1 292 ? 12.477 -16.844 15.050 1.00 89.69 292 SER A O 1
ATOM 2417 N N . ASP A 1 293 ? 13.984 -15.875 13.707 1.00 89.00 293 ASP A N 1
ATOM 2418 C CA . ASP A 1 293 ? 14.525 -14.901 14.660 1.00 89.00 293 ASP A CA 1
ATOM 2419 C C . ASP A 1 293 ? 13.718 -13.587 14.697 1.00 89.00 293 ASP A C 1
ATOM 2421 O O . ASP A 1 293 ? 14.147 -12.603 15.295 1.00 89.00 293 ASP A O 1
ATOM 2425 N N . GLY A 1 294 ? 12.572 -13.536 14.008 1.00 84.31 294 GLY A N 1
ATOM 2426 C CA . GLY A 1 294 ? 11.734 -12.345 13.884 1.00 84.31 294 GLY A CA 1
ATOM 2427 C C . GLY A 1 294 ? 12.263 -11.305 12.891 1.00 84.31 294 GLY A C 1
ATOM 2428 O O . GLY A 1 294 ? 11.595 -10.293 12.659 1.00 84.31 294 GLY A O 1
ATOM 2429 N N . LYS A 1 295 ? 13.428 -11.525 12.261 1.00 89.00 295 LYS A N 1
ATOM 2430 C CA . LYS A 1 295 ? 13.987 -10.562 11.307 1.00 89.00 295 LYS A CA 1
ATOM 2431 C C . LYS A 1 295 ? 13.245 -10.592 9.977 1.00 89.00 295 LYS A C 1
ATOM 2433 O O . LYS A 1 295 ? 12.787 -11.622 9.472 1.00 89.00 295 LYS A O 1
ATOM 2438 N N . MET A 1 296 ? 13.186 -9.417 9.356 1.00 88.25 296 MET A N 1
ATOM 2439 C CA . MET A 1 296 ? 12.688 -9.256 7.996 1.00 88.25 296 MET A CA 1
ATOM 2440 C C . MET A 1 296 ? 13.675 -9.894 7.014 1.00 88.25 296 MET A C 1
ATOM 2442 O O . MET A 1 296 ? 14.678 -9.289 6.649 1.00 88.25 296 MET A O 1
ATOM 2446 N N . ALA A 1 297 ? 13.377 -11.116 6.581 1.00 84.56 297 ALA A N 1
ATOM 2447 C CA . ALA A 1 297 ? 14.200 -11.867 5.640 1.00 84.56 297 ALA A CA 1
ATOM 2448 C C . ALA A 1 297 ? 13.375 -12.365 4.452 1.00 84.56 297 ALA A C 1
ATOM 2450 O O . ALA A 1 297 ? 12.242 -12.826 4.619 1.00 84.56 297 ALA A O 1
ATOM 2451 N N . GLY A 1 298 ? 13.966 -12.281 3.257 1.00 80.94 298 GLY A N 1
ATOM 2452 C CA . GLY A 1 298 ? 13.376 -12.724 1.993 1.00 80.94 298 GLY A CA 1
ATOM 2453 C C . GLY A 1 298 ? 12.150 -11.911 1.563 1.00 80.94 298 GLY A C 1
ATOM 2454 O O . GLY A 1 298 ? 11.244 -11.670 2.351 1.00 80.94 298 GLY A O 1
ATOM 2455 N N . TYR A 1 299 ? 12.125 -11.466 0.310 1.00 87.81 299 TYR A N 1
ATOM 2456 C CA . TYR A 1 299 ? 10.940 -11.007 -0.428 1.00 87.81 299 TYR A CA 1
ATOM 2457 C C . TYR A 1 299 ? 11.411 -10.601 -1.824 1.00 87.81 299 TYR A C 1
ATOM 2459 O O . TYR A 1 299 ? 12.281 -9.736 -1.938 1.00 87.81 299 TYR A O 1
ATOM 2467 N N . GLY A 1 300 ? 10.857 -11.197 -2.883 1.00 82.62 300 GLY A N 1
ATOM 2468 C CA . GLY A 1 300 ? 11.287 -10.914 -4.260 1.00 82.62 300 GLY A CA 1
ATOM 2469 C C . GLY A 1 300 ? 11.153 -9.436 -4.655 1.00 82.62 300 GLY A C 1
ATOM 2470 O O . GLY A 1 300 ? 11.957 -8.935 -5.440 1.00 82.62 300 GLY A O 1
ATOM 2471 N N . GLY A 1 301 ? 10.189 -8.728 -4.054 1.00 83.19 301 GLY A N 1
ATOM 2472 C CA . GLY A 1 301 ? 9.949 -7.298 -4.264 1.00 83.19 301 GLY A CA 1
ATOM 2473 C C . GLY A 1 301 ? 10.798 -6.346 -3.407 1.00 83.19 301 GLY A C 1
ATOM 2474 O O . GLY A 1 301 ? 10.663 -5.138 -3.573 1.00 83.19 301 GLY A O 1
ATOM 2475 N N . GLY A 1 302 ? 11.660 -6.848 -2.513 1.00 90.06 302 GLY A N 1
ATOM 2476 C CA . GLY A 1 302 ? 12.511 -6.039 -1.625 1.00 90.06 302 GLY A CA 1
ATOM 2477 C C . GLY A 1 302 ? 11.971 -5.829 -0.199 1.00 90.06 302 GLY A C 1
ATOM 2478 O O . GLY A 1 302 ? 10.770 -5.711 0.035 1.00 90.06 302 GLY A O 1
ATOM 2479 N N . ILE A 1 303 ? 12.879 -5.764 0.779 1.00 91.56 303 ILE A N 1
ATOM 2480 C CA . ILE A 1 303 ? 12.536 -5.743 2.213 1.00 91.56 303 ILE A CA 1
ATOM 2481 C C . ILE A 1 303 ? 11.672 -4.538 2.612 1.00 91.56 303 ILE A C 1
ATOM 2483 O O . ILE A 1 303 ? 10.744 -4.703 3.400 1.00 91.56 303 ILE A O 1
ATOM 2487 N N . GLU A 1 304 ? 11.905 -3.358 2.037 1.00 90.81 304 GLU A N 1
ATOM 2488 C CA . GLU A 1 304 ? 11.122 -2.156 2.360 1.00 90.81 304 GLU A CA 1
ATOM 2489 C C . GLU A 1 304 ? 9.645 -2.296 1.970 1.00 90.81 304 GLU A C 1
ATOM 2491 O O . GLU A 1 304 ? 8.758 -1.978 2.762 1.00 90.81 304 GLU A O 1
ATOM 2496 N N . ARG A 1 305 ? 9.356 -2.893 0.805 1.00 93.94 305 ARG A N 1
ATOM 2497 C CA . ARG A 1 305 ? 7.977 -3.201 0.392 1.00 93.94 305 ARG A CA 1
ATOM 2498 C C . ARG A 1 305 ? 7.316 -4.188 1.344 1.00 93.94 305 ARG A C 1
ATOM 2500 O O . ARG A 1 305 ? 6.166 -4.005 1.721 1.00 93.94 305 ARG A O 1
ATOM 2507 N N . LYS A 1 306 ? 8.052 -5.216 1.767 1.00 95.25 306 LYS A N 1
ATOM 2508 C CA . LYS A 1 306 ? 7.559 -6.198 2.736 1.00 95.25 306 LYS A CA 1
ATOM 2509 C C . LYS A 1 306 ? 7.225 -5.562 4.085 1.00 95.25 306 LYS A C 1
ATOM 2511 O O . LYS A 1 306 ? 6.157 -5.838 4.623 1.00 95.25 306 LYS A O 1
ATOM 2516 N N . LYS A 1 307 ? 8.098 -4.694 4.606 1.00 93.50 307 LYS A N 1
ATOM 2517 C CA . LYS A 1 307 ? 7.832 -3.928 5.833 1.00 93.50 307 LYS A CA 1
ATOM 2518 C C . LYS A 1 307 ? 6.573 -3.078 5.688 1.00 93.50 307 LYS A C 1
ATOM 2520 O O . LYS A 1 307 ? 5.729 -3.121 6.575 1.00 93.50 307 LYS A O 1
ATOM 2525 N N . TYR A 1 308 ? 6.431 -2.363 4.571 1.00 93.12 308 TYR A N 1
ATOM 2526 C CA . TYR A 1 308 ? 5.252 -1.544 4.295 1.00 93.12 308 TYR A CA 1
ATOM 2527 C C . TYR A 1 308 ? 3.969 -2.382 4.292 1.00 93.12 308 TYR A C 1
ATOM 2529 O O . TYR A 1 308 ? 3.029 -2.049 5.004 1.00 93.12 308 TYR A O 1
ATOM 2537 N N . LEU A 1 309 ? 3.955 -3.494 3.547 1.00 95.19 309 LEU A N 1
ATOM 2538 C CA . LEU A 1 309 ? 2.807 -4.401 3.457 1.00 95.19 309 LEU A CA 1
ATOM 2539 C C . LEU A 1 309 ? 2.427 -4.968 4.831 1.00 95.19 309 LEU A C 1
ATOM 2541 O O . LEU A 1 309 ? 1.274 -4.901 5.227 1.00 95.19 309 LEU A O 1
ATOM 2545 N N . ILE A 1 310 ? 3.397 -5.459 5.608 1.00 94.00 310 ILE A N 1
ATOM 2546 C CA . ILE A 1 310 ? 3.129 -5.928 6.976 1.00 94.00 310 ILE A CA 1
ATOM 2547 C C . ILE A 1 310 ? 2.586 -4.790 7.849 1.00 94.00 310 ILE A C 1
ATOM 2549 O O . ILE A 1 310 ? 1.697 -5.019 8.663 1.00 94.00 310 ILE A O 1
ATOM 2553 N N . ASN A 1 311 ? 3.122 -3.576 7.714 1.00 90.88 311 ASN A N 1
ATOM 2554 C CA . ASN A 1 311 ? 2.695 -2.447 8.527 1.00 90.88 311 ASN A CA 1
ATOM 2555 C C . ASN A 1 311 ? 1.245 -2.053 8.237 1.00 90.88 311 ASN A C 1
ATOM 2557 O O . ASN A 1 311 ? 0.483 -1.921 9.188 1.00 90.88 311 ASN A O 1
ATOM 2561 N N . ILE A 1 312 ? 0.853 -1.935 6.962 1.00 89.12 312 ILE A N 1
ATOM 2562 C CA . ILE A 1 312 ? -0.538 -1.605 6.610 1.00 89.12 312 ILE A CA 1
ATOM 2563 C C . ILE A 1 312 ? -1.518 -2.695 7.050 1.00 89.12 312 ILE A C 1
ATOM 2565 O O . ILE A 1 312 ? -2.652 -2.385 7.385 1.00 89.12 312 ILE A O 1
ATOM 2569 N N . GLU A 1 313 ? -1.081 -3.957 7.098 1.00 91.12 313 GLU A N 1
ATOM 2570 C CA . GLU A 1 313 ? -1.919 -5.051 7.591 1.00 91.12 313 GLU A CA 1
ATOM 2571 C C . GLU A 1 313 ? -2.006 -5.114 9.122 1.00 91.12 313 GLU A C 1
ATOM 2573 O O . GLU A 1 313 ? -2.966 -5.656 9.669 1.00 91.12 313 GLU A O 1
ATOM 2578 N N . LYS A 1 314 ? -0.991 -4.597 9.826 1.00 86.00 314 LYS A N 1
ATOM 2579 C CA . LYS A 1 314 ? -0.977 -4.482 11.292 1.00 86.00 314 LYS A CA 1
ATOM 2580 C C . LYS A 1 314 ? -1.758 -3.272 11.781 1.00 86.00 314 LYS A C 1
ATOM 2582 O O . LYS A 1 314 ? -2.367 -3.333 12.847 1.00 86.00 314 LYS A O 1
ATOM 2587 N N . THR A 1 315 ? -1.710 -2.164 11.046 1.00 69.25 315 THR A N 1
ATOM 2588 C CA . THR A 1 315 ? -2.632 -1.056 11.273 1.00 69.25 315 THR A CA 1
ATOM 2589 C C . THR A 1 315 ? -4.022 -1.568 10.946 1.00 69.25 315 THR A C 1
ATOM 2591 O O . THR A 1 315 ? -4.209 -2.149 9.881 1.00 69.25 315 THR A O 1
ATOM 2594 N N . MET A 1 316 ? -4.972 -1.436 11.876 1.00 54.78 316 MET A N 1
ATOM 2595 C CA . MET A 1 316 ? -6.324 -1.941 11.644 1.00 54.78 316 MET A CA 1
ATOM 2596 C C . MET A 1 316 ? -6.831 -1.450 10.281 1.00 54.78 316 MET A C 1
ATOM 2598 O O . MET A 1 316 ? -6.525 -0.303 9.929 1.00 54.78 316 MET A O 1
ATOM 2602 N N . PRO A 1 317 ? -7.592 -2.280 9.536 1.00 55.09 317 PRO A N 1
ATOM 2603 C CA . PRO A 1 317 ? -8.255 -1.836 8.317 1.00 55.09 317 PRO A CA 1
ATOM 2604 C C . PRO A 1 317 ? -8.912 -0.484 8.582 1.00 55.09 317 PRO A C 1
ATOM 2606 O O . PRO A 1 317 ? -9.334 -0.232 9.717 1.00 55.09 317 PRO A O 1
ATOM 2609 N N . ASN A 1 318 ? -8.982 0.392 7.577 1.00 55.94 318 ASN A N 1
ATOM 2610 C CA . ASN A 1 318 ? -9.783 1.608 7.665 1.00 55.94 318 ASN A CA 1
ATOM 2611 C C . ASN A 1 318 ? -11.241 1.177 7.889 1.00 55.94 318 ASN A C 1
ATOM 2613 O O . ASN A 1 318 ? -12.032 1.069 6.953 1.00 55.94 318 ASN A O 1
ATOM 2617 N N . LYS A 1 319 ? -11.593 0.885 9.149 1.00 60.12 319 LYS A N 1
ATOM 2618 C CA . LYS A 1 319 ? -12.960 0.877 9.629 1.00 60.12 319 LYS A CA 1
ATOM 2619 C C . LYS A 1 319 ? -13.503 2.210 9.154 1.00 60.12 319 LYS A C 1
ATOM 2621 O O . LYS A 1 319 ? -12.873 3.247 9.386 1.00 60.12 319 LYS A O 1
ATOM 2626 N N . LYS A 1 320 ? -14.627 2.184 8.441 1.00 67.69 320 LYS A N 1
ATOM 2627 C CA . LYS A 1 320 ? -15.408 3.404 8.298 1.00 67.69 320 LYS A CA 1
ATOM 2628 C C . LYS A 1 320 ? -15.712 3.841 9.725 1.00 67.69 320 LYS A C 1
ATOM 2630 O O . LYS A 1 320 ? -16.287 3.074 10.483 1.00 67.69 320 LYS A O 1
ATOM 2635 N N . ARG A 1 321 ? -15.172 4.989 10.111 1.00 79.81 321 ARG A N 1
ATOM 2636 C CA . ARG A 1 321 ? -15.409 5.602 11.414 1.00 79.81 321 ARG A CA 1
ATOM 2637 C C . ARG A 1 321 ? -16.307 6.797 11.201 1.00 79.81 321 ARG A C 1
ATOM 2639 O O . ARG A 1 321 ? -16.359 7.341 10.093 1.00 79.81 321 ARG A O 1
ATOM 2646 N N . CYS A 1 322 ? -16.969 7.222 12.266 1.00 79.50 322 CYS A N 1
ATOM 2647 C CA . CYS A 1 322 ? -17.745 8.443 12.219 1.00 79.50 322 CYS A CA 1
ATOM 2648 C C . CYS A 1 322 ? -16.870 9.628 11.767 1.00 79.50 322 CYS A C 1
ATOM 2650 O O . CYS A 1 322 ? -15.694 9.727 12.126 1.00 79.50 322 CYS A O 1
ATOM 2652 N N . SER A 1 323 ? -17.444 10.559 10.999 1.00 82.50 323 SER A N 1
ATOM 2653 C CA . SER A 1 323 ? -16.698 11.664 10.370 1.00 82.50 323 SER A CA 1
ATOM 2654 C C . SER A 1 323 ? -16.055 12.647 11.354 1.00 82.50 323 SER A C 1
ATOM 2656 O O . SER A 1 323 ? -15.224 13.455 10.952 1.00 82.50 323 SER A O 1
ATOM 2658 N N . TRP A 1 324 ? -16.441 12.604 12.631 1.00 83.81 324 TRP A N 1
ATOM 2659 C CA . TRP A 1 324 ? -15.882 13.438 13.695 1.00 83.81 324 TRP A CA 1
ATOM 2660 C C . TRP A 1 324 ? -14.581 12.878 14.293 1.00 83.81 324 TRP A C 1
ATOM 2662 O O . TRP A 1 324 ? -13.928 13.568 15.076 1.00 83.81 324 TRP A O 1
ATOM 2672 N N . VAL A 1 325 ? -14.180 11.653 13.935 1.00 86.19 325 VAL A N 1
ATOM 2673 C CA . VAL A 1 325 ? -12.944 11.047 14.442 1.00 86.19 325 VAL A CA 1
ATOM 2674 C C . VAL A 1 325 ? -11.735 11.637 13.727 1.00 86.19 325 VAL A C 1
ATOM 2676 O O . VAL A 1 325 ? -11.564 11.478 12.518 1.00 86.19 325 VAL A O 1
ATOM 2679 N N . ASN A 1 326 ? -10.836 12.253 14.493 1.00 85.69 326 ASN A N 1
ATOM 2680 C CA . ASN A 1 326 ? -9.528 12.651 13.986 1.00 85.69 326 ASN A CA 1
ATOM 2681 C C . ASN A 1 326 ? -8.634 11.409 13.825 1.00 85.69 326 ASN A C 1
ATOM 2683 O O . ASN A 1 326 ? -8.089 10.895 14.803 1.00 85.69 326 ASN A O 1
ATOM 2687 N N . ILE A 1 327 ? -8.474 10.938 12.586 1.00 83.25 327 ILE A N 1
ATOM 2688 C CA . ILE A 1 327 ? -7.688 9.738 12.254 1.00 83.25 327 ILE A CA 1
ATOM 2689 C C . ILE A 1 327 ? -6.179 9.892 12.505 1.00 83.25 327 ILE A C 1
ATOM 2691 O O . ILE A 1 327 ? -5.457 8.897 12.548 1.00 83.25 327 ILE A O 1
ATOM 2695 N N . GLU A 1 328 ? -5.687 11.116 12.686 1.00 81.12 328 GLU A N 1
ATOM 2696 C CA . GLU A 1 328 ? -4.284 11.365 13.027 1.00 81.12 328 GLU A CA 1
ATOM 2697 C C . GLU A 1 328 ? -4.033 11.207 14.536 1.00 81.12 328 GLU A C 1
ATOM 2699 O O . GLU A 1 328 ? -2.906 10.948 14.966 1.00 81.12 328 GLU A O 1
ATOM 2704 N N . ASN A 1 329 ? -5.089 11.284 15.356 1.00 80.81 329 ASN A N 1
ATOM 2705 C CA . ASN A 1 329 ? -5.002 11.131 16.800 1.00 80.81 329 ASN A CA 1
ATOM 2706 C C . ASN A 1 329 ? -5.362 9.702 17.243 1.00 80.81 329 ASN A C 1
ATOM 2708 O O . ASN A 1 329 ? -6.527 9.307 17.321 1.00 80.81 329 ASN A O 1
ATOM 2712 N N . LYS A 1 330 ? -4.338 8.934 17.639 1.00 85.25 330 LYS A N 1
ATOM 2713 C CA . LYS A 1 330 ? -4.494 7.549 18.117 1.00 85.25 330 LYS A CA 1
ATOM 2714 C C . LYS A 1 330 ? -5.407 7.415 19.342 1.00 85.25 330 LYS A C 1
ATOM 2716 O O . LYS A 1 330 ? -6.085 6.398 19.462 1.00 85.25 330 LYS A O 1
ATOM 2721 N N . LEU A 1 331 ? -5.431 8.402 20.244 1.00 87.06 331 LEU A N 1
ATOM 2722 C CA . LEU A 1 331 ? -6.327 8.386 21.408 1.00 87.06 331 LEU A CA 1
ATOM 2723 C C . LEU A 1 331 ? -7.783 8.582 20.982 1.00 87.06 331 LEU A C 1
ATOM 2725 O O . LEU A 1 331 ? -8.665 7.928 21.528 1.00 87.06 331 LEU A O 1
ATOM 2729 N N . HIS A 1 332 ? -8.023 9.430 19.979 1.00 88.69 332 HIS A N 1
ATOM 2730 C CA . HIS A 1 332 ? -9.361 9.676 19.448 1.00 88.69 332 HIS A CA 1
ATOM 2731 C C . HIS A 1 332 ? -9.909 8.444 18.707 1.00 88.69 332 HIS A C 1
ATOM 2733 O O . HIS A 1 332 ? -11.055 8.062 18.928 1.00 88.69 332 HIS A O 1
ATOM 2739 N N . ILE A 1 333 ? -9.069 7.766 17.911 1.00 85.69 333 ILE A N 1
ATOM 2740 C CA . ILE A 1 333 ? -9.416 6.483 17.274 1.00 85.69 333 ILE A CA 1
ATOM 2741 C C . ILE A 1 333 ? -9.756 5.422 18.321 1.00 85.69 333 ILE A C 1
ATOM 2743 O O . ILE A 1 333 ? -10.788 4.769 18.211 1.00 85.69 333 ILE A O 1
ATOM 2747 N N . LYS A 1 334 ? -8.895 5.248 19.332 1.00 85.75 334 LYS A N 1
ATOM 2748 C CA . LYS A 1 334 ? -9.103 4.237 20.372 1.00 85.75 334 LYS A CA 1
ATOM 2749 C C . LYS A 1 334 ? -10.408 4.479 21.130 1.00 85.75 334 LYS A C 1
ATOM 2751 O O . LYS A 1 334 ? -11.191 3.557 21.306 1.00 85.75 334 LYS A O 1
ATOM 2756 N N . TYR A 1 335 ? -10.654 5.730 21.513 1.00 88.38 335 TYR A N 1
ATOM 2757 C CA . TYR A 1 335 ? -11.893 6.137 22.162 1.00 88.38 335 TYR A CA 1
ATOM 2758 C C . TYR A 1 335 ? -13.125 5.818 21.309 1.00 88.38 335 TYR A C 1
ATOM 2760 O O . TYR A 1 335 ? -14.078 5.241 21.817 1.00 88.38 335 TYR A O 1
ATOM 2768 N N . HIS A 1 336 ? -13.105 6.146 20.013 1.00 88.12 336 HIS A N 1
ATOM 2769 C CA . HIS A 1 336 ? -14.202 5.808 19.102 1.00 88.12 336 HIS A CA 1
ATOM 2770 C C . HIS A 1 336 ? -14.423 4.293 19.000 1.00 88.12 336 HIS A C 1
ATOM 2772 O O . HIS A 1 336 ? -15.552 3.830 19.085 1.00 88.12 336 HIS A O 1
ATOM 2778 N N . ASP A 1 337 ? -13.349 3.527 18.807 1.00 83.69 337 ASP A N 1
ATOM 2779 C CA . ASP A 1 337 ? -13.444 2.102 18.486 1.00 83.69 337 ASP A CA 1
ATOM 2780 C C . ASP A 1 337 ? -13.757 1.215 19.701 1.00 83.69 337 ASP A C 1
ATOM 2782 O O . ASP A 1 337 ? -14.287 0.118 19.515 1.00 83.69 337 ASP A O 1
ATOM 2786 N N . GLU A 1 338 ? -13.382 1.644 20.910 1.00 85.00 338 GLU A N 1
ATOM 2787 C CA . GLU A 1 338 ? -13.425 0.813 22.122 1.00 85.00 338 GLU A CA 1
ATOM 2788 C C . GLU A 1 338 ? -14.332 1.368 23.230 1.00 85.00 338 GLU A C 1
ATOM 2790 O O . GLU A 1 338 ? -14.748 0.598 24.092 1.00 85.00 338 GLU A O 1
ATOM 2795 N N . GLU A 1 339 ? -14.631 2.672 23.243 1.00 86.19 339 GLU A N 1
ATOM 2796 C CA . GLU A 1 339 ? -15.355 3.315 24.353 1.00 86.19 339 GLU A CA 1
ATOM 2797 C C . GLU A 1 339 ? -16.666 3.982 23.907 1.00 86.19 339 GLU A C 1
ATOM 2799 O O . GLU A 1 339 ? -17.685 3.854 24.584 1.00 86.19 339 GLU A O 1
ATOM 2804 N N . TRP A 1 340 ? -16.672 4.679 22.766 1.00 85.56 340 TRP A N 1
ATOM 2805 C CA . TRP A 1 340 ? -17.816 5.483 22.332 1.00 85.56 340 TRP A CA 1
ATOM 2806 C C . TRP A 1 340 ? -19.007 4.602 21.944 1.00 85.56 340 TRP A C 1
ATOM 2808 O O . TRP A 1 340 ? -18.886 3.686 21.133 1.00 85.56 340 TRP A O 1
ATOM 2818 N N . GLY A 1 341 ? -20.168 4.893 22.538 1.00 78.88 341 GLY A N 1
ATOM 2819 C CA . GLY A 1 341 ? -21.421 4.178 22.291 1.00 78.88 341 GLY A CA 1
ATOM 2820 C C . GLY A 1 341 ? -21.509 2.784 22.923 1.00 78.88 341 GLY A C 1
ATOM 2821 O O . GLY A 1 341 ? -22.504 2.099 22.701 1.00 78.88 341 GLY A O 1
ATOM 2822 N N . GLN A 1 342 ? -20.506 2.349 23.698 1.00 81.00 342 GLN A N 1
ATOM 2823 C CA . GLN A 1 342 ? -20.542 1.076 24.424 1.00 81.00 342 GLN A CA 1
ATOM 2824 C C . GLN A 1 342 ? -21.339 1.218 25.738 1.00 81.00 342 GLN A C 1
ATOM 2826 O O . GLN A 1 342 ? -21.101 2.172 26.477 1.00 81.00 342 GLN A O 1
ATOM 2831 N N . PRO A 1 343 ? -22.240 0.280 26.096 1.00 81.69 343 PRO A N 1
ATOM 2832 C CA . PRO A 1 343 ? -22.944 0.298 27.372 1.00 81.69 343 PRO A CA 1
ATOM 2833 C C . PRO A 1 343 ? -21.962 0.201 28.540 1.00 81.69 343 PRO A C 1
ATOM 2835 O O . PRO A 1 343 ? -21.162 -0.734 28.616 1.00 81.69 343 PRO A O 1
ATOM 2838 N N . VAL A 1 344 ? -22.041 1.146 29.476 1.00 84.44 344 VAL A N 1
ATOM 2839 C CA . VAL A 1 344 ? -21.190 1.172 30.670 1.00 84.44 344 VAL A CA 1
ATOM 2840 C C . VAL A 1 344 ? -22.041 0.986 31.923 1.00 84.44 344 VAL A C 1
ATOM 2842 O O . VAL A 1 344 ? -22.893 1.820 32.222 1.00 84.44 344 VAL A O 1
ATOM 2845 N N . HIS A 1 345 ? -21.736 -0.066 32.690 1.00 87.50 345 HIS A N 1
ATOM 2846 C CA . HIS A 1 345 ? -22.390 -0.399 33.966 1.00 87.50 345 HIS A CA 1
ATOM 2847 C C . HIS A 1 345 ? -21.458 -0.279 35.183 1.00 87.50 345 HIS A C 1
ATOM 2849 O O . HIS A 1 345 ? -21.563 -1.010 36.167 1.00 87.50 345 HIS A O 1
ATOM 2855 N N . ASN A 1 346 ? -20.474 0.619 35.106 1.00 90.75 346 ASN A N 1
ATOM 2856 C CA . ASN A 1 346 ? -19.494 0.830 36.165 1.00 90.75 346 ASN A CA 1
ATOM 2857 C C . ASN A 1 346 ? -19.566 2.270 36.682 1.00 90.75 346 ASN A C 1
ATOM 2859 O O . ASN A 1 346 ? -19.145 3.197 35.993 1.00 90.75 346 ASN A O 1
ATOM 2863 N N . ASP A 1 347 ? -20.027 2.437 37.922 1.00 91.56 347 ASP A N 1
ATOM 2864 C CA . ASP A 1 347 ? -20.165 3.728 38.613 1.00 91.56 347 ASP A CA 1
ATOM 2865 C C . ASP A 1 347 ? -18.914 4.612 38.523 1.00 91.56 347 ASP A C 1
ATOM 2867 O O . ASP A 1 347 ? -19.019 5.823 38.336 1.00 91.56 347 ASP A O 1
ATOM 2871 N N . LYS A 1 348 ? -17.717 4.025 38.634 1.00 92.75 348 LYS A N 1
ATOM 2872 C CA . LYS A 1 348 ? -16.467 4.787 38.581 1.00 92.75 348 LYS A CA 1
ATOM 2873 C C . LYS A 1 348 ? -16.213 5.352 37.185 1.00 92.75 348 LYS A C 1
ATOM 2875 O O . LYS A 1 348 ? -15.815 6.507 37.066 1.00 92.75 348 LYS A O 1
ATOM 2880 N N . ILE A 1 349 ? -16.460 4.555 36.145 1.00 90.44 349 ILE A N 1
ATOM 2881 C CA . ILE A 1 349 ? -16.324 5.001 34.751 1.00 90.44 349 ILE A CA 1
ATOM 2882 C C . ILE A 1 349 ? -17.394 6.051 34.435 1.00 90.44 349 ILE A C 1
ATOM 2884 O O . ILE A 1 349 ? -17.077 7.085 33.856 1.00 90.44 349 ILE A O 1
ATOM 2888 N N . LEU A 1 350 ? -18.640 5.833 34.867 1.00 90.50 350 LEU A N 1
ATOM 2889 C CA . LEU A 1 350 ? -19.732 6.793 34.677 1.00 90.50 350 LEU A CA 1
ATOM 2890 C C . LEU A 1 350 ? -19.427 8.143 35.339 1.00 90.50 350 LEU A C 1
ATOM 2892 O O . LEU A 1 350 ? -19.670 9.194 34.747 1.00 90.50 350 LEU A O 1
ATOM 2896 N N . PHE A 1 351 ? -18.846 8.125 36.540 1.00 94.00 351 PHE A N 1
ATOM 2897 C CA . PHE A 1 351 ? -18.413 9.342 37.215 1.00 94.00 351 PHE A CA 1
ATOM 2898 C C . PHE A 1 351 ? -17.237 10.022 36.504 1.00 94.00 351 PHE A C 1
ATOM 2900 O O . PHE A 1 351 ? -17.259 11.235 36.315 1.00 94.00 351 PHE A O 1
ATOM 2907 N N . GLU A 1 352 ? -16.236 9.259 36.057 1.00 94.81 352 GLU A N 1
ATOM 2908 C CA . GLU A 1 352 ? -15.129 9.785 35.252 1.00 94.81 352 GLU A CA 1
ATOM 2909 C C . GLU A 1 352 ? -15.644 10.511 33.999 1.00 94.81 352 GLU A C 1
ATOM 2911 O O . GLU A 1 352 ? -15.276 11.664 33.761 1.00 94.81 352 GLU A O 1
ATOM 2916 N N . VAL A 1 353 ? -16.547 9.882 33.240 1.00 90.44 353 VAL A N 1
ATOM 2917 C CA . VAL A 1 353 ? -17.169 10.486 32.051 1.00 90.44 353 VAL A CA 1
ATOM 2918 C C . VAL A 1 353 ? -17.948 11.749 32.429 1.00 90.44 353 VAL A C 1
ATOM 2920 O O . VAL A 1 353 ? -17.774 12.772 31.775 1.00 90.44 353 VAL A O 1
ATOM 2923 N N . LEU A 1 354 ? -18.713 11.747 33.529 1.00 89.75 354 LEU A N 1
ATOM 2924 C CA . LEU A 1 354 ? -19.433 12.935 34.017 1.00 89.75 354 LEU A CA 1
ATOM 2925 C C . LEU A 1 354 ? -18.516 14.133 34.273 1.00 89.75 354 LEU A C 1
ATOM 2927 O O . LEU A 1 354 ? -18.865 15.267 33.932 1.00 89.75 354 LEU A O 1
ATOM 2931 N N . ILE A 1 355 ? -17.342 13.901 34.857 1.00 93.25 355 ILE A N 1
ATOM 2932 C CA . ILE A 1 355 ? -16.363 14.965 35.091 1.00 93.25 355 ILE A CA 1
ATOM 2933 C C . ILE A 1 355 ? -15.745 15.451 33.772 1.00 93.25 355 ILE A C 1
ATOM 2935 O O . ILE A 1 355 ? -15.612 16.661 33.566 1.00 93.25 355 ILE A O 1
ATOM 2939 N N . LEU A 1 356 ? -15.382 14.538 32.868 1.00 93.88 356 LEU A N 1
ATOM 2940 C CA . LEU A 1 356 ? -14.731 14.875 31.598 1.00 93.88 356 LEU A CA 1
ATOM 2941 C C . LEU A 1 356 ? -15.674 15.593 30.617 1.00 93.88 356 LEU A C 1
ATOM 2943 O O . LEU A 1 356 ? -15.265 16.574 29.997 1.00 93.88 356 LEU A O 1
ATOM 2947 N N . GLU A 1 357 ? -16.941 15.189 30.542 1.00 88.31 357 GLU A N 1
ATOM 2948 C CA . GLU A 1 357 ? -17.991 15.868 29.766 1.00 88.31 357 GLU A CA 1
ATOM 2949 C C . GLU A 1 357 ? -18.213 17.304 30.265 1.00 88.31 357 GLU A C 1
ATOM 2951 O O . GLU A 1 357 ? -18.251 18.259 29.487 1.00 88.31 357 GLU A O 1
ATOM 2956 N N . GLY A 1 358 ? -18.237 17.508 31.588 1.00 87.62 358 GLY A N 1
ATOM 2957 C CA . GLY A 1 358 ? -18.268 18.855 32.166 1.00 87.62 358 GLY A CA 1
ATOM 2958 C C . GLY A 1 358 ? -17.034 19.692 31.804 1.00 87.62 358 GLY A C 1
ATOM 2959 O O . GLY A 1 358 ? -17.126 20.906 31.587 1.00 87.62 358 GLY A O 1
ATOM 2960 N N . ALA A 1 359 ? -15.868 19.053 31.685 1.00 90.25 359 ALA A N 1
ATOM 2961 C CA . ALA A 1 359 ? -14.639 19.719 31.277 1.00 90.25 359 ALA A CA 1
ATOM 2962 C C . ALA A 1 359 ? -14.629 20.111 29.788 1.00 90.25 359 ALA A C 1
ATOM 2964 O O . ALA A 1 359 ? -13.930 21.064 29.427 1.00 90.25 359 ALA A O 1
ATOM 2965 N N . GLN A 1 360 ? -15.414 19.449 28.934 1.00 90.31 360 GLN A N 1
ATOM 2966 C CA . GLN A 1 360 ? -15.461 19.707 27.493 1.00 90.31 360 GLN A CA 1
ATOM 2967 C C . GLN A 1 360 ? -16.081 21.059 27.132 1.00 90.31 360 GLN A C 1
ATOM 2969 O O . GLN A 1 360 ? -15.706 21.639 26.122 1.00 90.31 360 GLN A O 1
ATOM 2974 N N . ALA A 1 361 ? -16.987 21.603 27.943 1.00 84.44 361 ALA A N 1
ATOM 2975 C CA . ALA A 1 361 ? -17.746 22.813 27.618 1.00 84.44 361 ALA A CA 1
ATOM 2976 C C . ALA A 1 361 ? -16.932 23.933 26.932 1.00 84.44 361 ALA A C 1
ATOM 2978 O O . ALA A 1 361 ? -15.978 24.460 27.518 1.00 84.44 361 ALA A O 1
ATOM 2979 N N . GLY A 1 362 ? -17.307 24.292 25.699 1.00 84.75 362 GLY A N 1
ATOM 2980 C CA . GLY A 1 362 ? -16.617 25.306 24.889 1.00 84.75 362 GLY A CA 1
ATOM 2981 C C . GLY A 1 362 ? -15.294 24.855 24.249 1.00 84.75 362 GLY A C 1
ATOM 2982 O O . GLY A 1 362 ? -14.525 25.699 23.802 1.00 84.75 362 GLY A O 1
ATOM 2983 N N . LEU A 1 363 ? -14.996 23.553 24.225 1.00 89.12 363 LEU A N 1
ATOM 2984 C CA . LEU A 1 363 ? -13.787 22.951 23.654 1.00 89.12 363 LEU A CA 1
ATOM 2985 C C . LEU A 1 363 ? -14.142 21.716 22.811 1.00 89.12 363 LEU A C 1
ATOM 2987 O O . LEU A 1 363 ? -15.240 21.163 22.910 1.00 89.12 363 LEU A O 1
ATOM 2991 N N . SER A 1 364 ? -13.188 21.246 22.003 1.00 89.81 364 SER A N 1
ATOM 2992 C CA . SER A 1 364 ? -13.315 19.947 21.341 1.00 89.81 364 SER A CA 1
ATOM 2993 C C . SER A 1 364 ? -13.089 18.804 22.335 1.00 89.81 364 SER A C 1
ATOM 2995 O O . SER A 1 364 ? -12.262 18.900 23.247 1.00 89.81 364 SER A O 1
ATOM 2997 N N . TRP A 1 365 ? -13.793 17.690 22.132 1.00 90.69 365 TRP A N 1
ATOM 2998 C CA . TRP A 1 365 ? -13.605 16.479 22.934 1.00 90.69 365 TRP A CA 1
ATOM 2999 C C . TRP A 1 365 ? -12.170 15.935 22.856 1.00 90.69 365 TRP A C 1
ATOM 3001 O O . TRP A 1 365 ? -11.609 15.475 23.850 1.00 90.69 365 TRP A O 1
ATOM 3011 N N . GLU A 1 366 ? -11.517 16.093 21.703 1.00 92.00 366 GLU A N 1
ATOM 3012 C CA . GLU A 1 366 ? -10.117 15.718 21.505 1.00 92.00 366 GLU A CA 1
ATOM 3013 C C . GLU A 1 366 ? -9.163 16.388 22.518 1.00 92.00 366 GLU A C 1
ATOM 3015 O O . GLU A 1 366 ? -8.249 15.739 23.031 1.00 92.00 366 GLU A O 1
ATOM 3020 N N . ILE A 1 367 ? -9.396 17.662 22.873 1.00 92.69 367 ILE A N 1
ATOM 3021 C CA . ILE A 1 367 ? -8.598 18.367 23.893 1.00 92.69 367 ILE A CA 1
ATOM 3022 C C . ILE A 1 367 ? -8.738 17.685 25.260 1.00 92.69 367 ILE A C 1
ATOM 3024 O O . ILE A 1 367 ? -7.749 17.550 25.986 1.00 92.69 367 ILE A O 1
ATOM 3028 N N . VAL A 1 368 ? -9.951 17.252 25.611 1.00 94.38 368 VAL A N 1
ATOM 3029 C CA . VAL A 1 368 ? -10.232 16.559 26.875 1.00 94.38 368 VAL A CA 1
ATOM 3030 C C . VAL A 1 368 ? -9.566 15.183 26.884 1.00 94.38 368 VAL A C 1
ATOM 3032 O O . VAL A 1 368 ? -8.849 14.870 27.836 1.00 94.38 368 VAL A O 1
ATOM 3035 N N . LEU A 1 369 ? -9.700 14.402 25.804 1.00 94.12 369 LEU A N 1
ATOM 3036 C CA . LEU A 1 369 ? -9.064 13.084 25.669 1.00 94.12 369 LEU A CA 1
ATOM 3037 C C . LEU A 1 369 ? -7.546 13.146 25.823 1.00 94.12 369 LEU A C 1
ATOM 3039 O O . LEU A 1 369 ? -6.972 12.383 26.601 1.00 94.12 369 LEU A O 1
ATOM 3043 N N . ASN A 1 370 ? -6.896 14.100 25.153 1.00 93.44 370 ASN A N 1
ATOM 3044 C CA . ASN A 1 370 ? -5.447 14.288 25.243 1.00 93.44 370 ASN A CA 1
ATOM 3045 C C . ASN A 1 370 ? -4.982 14.649 26.668 1.00 93.44 370 ASN A C 1
ATOM 3047 O O . ASN A 1 370 ? -3.824 14.431 27.023 1.00 93.44 370 ASN A O 1
ATOM 3051 N N . LYS A 1 371 ? -5.882 15.175 27.510 1.00 96.69 371 LYS A N 1
ATOM 3052 C CA . LYS A 1 371 ? -5.621 15.531 28.913 1.00 96.69 371 LYS A CA 1
ATOM 3053 C C . LYS A 1 371 ? -6.163 14.511 29.918 1.00 96.69 371 LYS A C 1
ATOM 3055 O O . LYS A 1 371 ? -5.880 14.648 31.107 1.00 96.69 371 LYS A O 1
ATOM 3060 N N . ARG A 1 372 ? -6.890 13.474 29.488 1.00 96.75 372 ARG A N 1
ATOM 3061 C CA . ARG A 1 372 ? -7.598 12.522 30.365 1.00 96.75 372 ARG A CA 1
ATOM 3062 C C . ARG A 1 372 ? -6.693 11.871 31.412 1.00 96.75 372 ARG A C 1
ATOM 3064 O O . ARG A 1 372 ? -7.042 11.829 32.587 1.00 96.75 372 ARG A O 1
ATOM 3071 N N . ASN A 1 373 ? -5.487 11.448 31.026 1.00 96.31 373 ASN A N 1
ATOM 3072 C CA . ASN A 1 373 ? -4.517 10.876 31.970 1.00 96.31 373 ASN A CA 1
ATOM 3073 C C . ASN A 1 373 ? -4.028 11.888 33.020 1.00 96.31 373 ASN A C 1
ATOM 3075 O O . ASN A 1 373 ? -3.747 11.505 34.154 1.00 96.31 373 ASN A O 1
ATOM 3079 N N . ASN A 1 374 ? -3.943 13.174 32.669 1.00 97.56 374 ASN A N 1
ATOM 3080 C CA . ASN A 1 374 ? -3.594 14.226 33.623 1.00 97.56 374 ASN A CA 1
ATOM 3081 C C . ASN A 1 374 ? -4.757 14.496 34.577 1.00 97.56 374 ASN A C 1
ATOM 3083 O O . ASN A 1 374 ? -4.522 14.628 35.773 1.00 97.56 374 ASN A O 1
ATOM 3087 N N . TYR A 1 375 ? -5.998 14.504 34.075 1.00 97.69 375 TYR A N 1
ATOM 3088 C CA . TYR A 1 375 ? -7.195 14.567 34.916 1.00 97.69 375 TYR A CA 1
ATOM 3089 C C . TYR A 1 375 ? -7.237 13.414 35.913 1.00 97.69 375 TYR A C 1
ATOM 3091 O O . TYR A 1 375 ? -7.401 13.653 37.102 1.00 97.69 375 TYR A O 1
ATOM 3099 N N . LYS A 1 376 ? -6.989 12.183 35.457 1.00 97.12 376 LYS A N 1
ATOM 3100 C CA . LYS A 1 376 ? -6.949 10.999 36.321 1.00 97.12 376 LYS A CA 1
ATOM 3101 C C . LYS A 1 376 ? -5.969 11.154 37.484 1.00 97.12 376 LYS A C 1
ATOM 3103 O O . LYS A 1 376 ? -6.281 10.749 38.595 1.00 97.12 376 LYS A O 1
ATOM 3108 N N . LYS A 1 377 ? -4.794 11.746 37.249 1.00 97.25 377 LYS A N 1
ATOM 3109 C CA . LYS A 1 377 ? -3.814 12.026 38.311 1.00 97.25 377 LYS A CA 1
ATOM 3110 C C . LYS A 1 377 ? -4.249 13.189 39.206 1.00 97.25 377 LYS A C 1
ATOM 3112 O O . LYS A 1 377 ? -4.149 13.084 40.418 1.00 97.25 377 LYS A O 1
ATOM 3117 N N . ALA A 1 378 ? -4.722 14.279 38.608 1.00 97.62 378 ALA A N 1
ATOM 3118 C CA . ALA A 1 378 ? -5.057 15.513 39.313 1.00 97.62 378 ALA A CA 1
ATOM 3119 C C . ALA A 1 378 ? -6.318 15.391 40.188 1.00 97.62 378 ALA A C 1
ATOM 3121 O O . ALA A 1 378 ? -6.382 16.005 41.246 1.00 97.62 378 ALA A O 1
ATOM 3122 N N . PHE A 1 379 ? -7.293 14.587 39.756 1.00 97.81 379 PHE A N 1
ATOM 3123 C CA . PHE A 1 379 ? -8.584 14.371 40.415 1.00 97.81 379 PHE A CA 1
ATOM 3124 C C . PHE A 1 379 ? -8.635 13.032 41.169 1.00 97.81 379 PHE A C 1
ATOM 3126 O O . PHE A 1 379 ? -9.648 12.337 41.136 1.00 97.81 379 PHE A O 1
ATOM 3133 N N . ASP A 1 380 ? -7.523 12.614 41.782 1.00 98.00 380 ASP A N 1
ATOM 3134 C CA . ASP A 1 380 ? -7.452 11.423 42.643 1.00 98.00 380 ASP A CA 1
ATOM 3135 C C . ASP A 1 380 ? -8.083 10.153 42.041 1.00 98.00 380 ASP A C 1
ATOM 3137 O O . ASP A 1 380 ? -8.836 9.429 42.694 1.00 98.00 380 ASP A O 1
ATOM 3141 N N . ASN A 1 381 ? -7.778 9.863 40.773 1.00 96.81 381 ASN A N 1
ATOM 3142 C CA . ASN A 1 381 ? -8.312 8.719 40.030 1.00 96.81 381 ASN A CA 1
ATOM 3143 C C . ASN A 1 381 ? -9.850 8.716 39.922 1.00 96.81 381 ASN A C 1
ATOM 3145 O O . ASN A 1 381 ? -10.466 7.645 39.900 1.00 96.81 381 ASN A O 1
ATOM 3149 N N . PHE A 1 382 ? -10.439 9.916 39.863 1.00 97.69 382 PHE A N 1
ATOM 3150 C CA . PHE A 1 382 ? -11.879 10.169 39.847 1.00 97.69 382 PHE A CA 1
ATOM 3151 C C . PHE A 1 382 ? -12.604 9.531 41.038 1.00 97.69 382 PHE A C 1
ATOM 3153 O O . PHE A 1 382 ? -13.669 8.945 40.884 1.00 97.69 382 PHE A O 1
ATOM 3160 N N . ASP A 1 383 ? -12.021 9.603 42.235 1.00 97.50 383 ASP A N 1
ATOM 3161 C CA . ASP A 1 383 ? -12.681 9.128 43.451 1.00 97.50 383 ASP A CA 1
ATOM 3162 C C . ASP A 1 383 ? -13.661 10.194 43.988 1.00 97.50 383 ASP A C 1
ATOM 3164 O O . ASP A 1 383 ? -13.218 11.229 44.503 1.00 97.50 383 ASP A O 1
ATOM 3168 N N . PRO A 1 384 ? -14.990 9.970 43.918 1.00 96.69 384 PRO A N 1
ATOM 3169 C CA . PRO A 1 384 ? -15.964 10.955 44.376 1.00 96.69 384 PRO A CA 1
ATOM 3170 C C . PRO A 1 384 ? -15.852 11.251 45.880 1.00 96.69 384 PRO A C 1
ATOM 3172 O O . PRO A 1 384 ? -16.147 12.372 46.286 1.00 96.69 384 PRO A O 1
ATOM 3175 N N . GLN A 1 385 ? -15.382 10.303 46.705 1.00 97.25 385 GLN A N 1
ATOM 3176 C CA . GLN A 1 385 ? -15.213 10.498 48.155 1.00 97.25 385 GLN A CA 1
ATOM 3177 C C . GLN A 1 385 ? -14.065 11.451 48.497 1.00 97.25 385 GLN A C 1
ATOM 3179 O O . GLN A 1 385 ? -14.059 12.059 49.570 1.00 97.25 385 GLN A O 1
ATOM 3184 N N . LYS A 1 386 ? -13.091 11.582 47.593 1.00 98.25 386 LYS A N 1
ATOM 3185 C CA . LYS A 1 386 ? -11.982 12.530 47.725 1.00 98.25 386 LYS A CA 1
ATOM 3186 C C . LYS A 1 386 ? -12.342 13.876 47.117 1.00 98.25 386 LYS A C 1
ATOM 3188 O O . LYS A 1 386 ? -12.217 14.893 47.789 1.00 98.25 386 LYS A O 1
ATOM 3193 N N . ILE A 1 387 ? -12.872 13.872 45.892 1.00 97.75 387 ILE A N 1
ATOM 3194 C CA . ILE A 1 387 ? -13.211 15.099 45.155 1.00 97.75 387 ILE A CA 1
ATOM 3195 C C . ILE A 1 387 ? -14.248 15.944 45.902 1.00 97.75 387 ILE A C 1
ATOM 3197 O O . ILE A 1 387 ? -14.159 17.168 45.894 1.00 97.75 387 ILE A O 1
ATOM 3201 N N . VAL A 1 388 ? -15.207 15.318 46.594 1.00 96.56 388 VAL A N 1
ATOM 3202 C CA . VAL A 1 388 ? -16.211 16.049 47.384 1.00 96.56 388 VAL A CA 1
ATOM 3203 C C . VAL A 1 388 ? -15.610 16.884 48.525 1.00 96.56 388 VAL A C 1
ATOM 3205 O O . VAL A 1 388 ? -16.241 17.842 48.967 1.00 96.56 388 VAL A O 1
ATOM 3208 N N . LYS A 1 389 ? -14.402 16.534 48.986 1.00 97.56 389 LYS A N 1
ATOM 3209 C CA . LYS A 1 389 ? -13.693 17.177 50.103 1.00 97.56 389 LYS A CA 1
ATOM 3210 C C . LYS A 1 389 ? -12.665 18.215 49.651 1.00 97.56 389 LYS A C 1
ATOM 3212 O O . LYS A 1 389 ? -11.942 18.728 50.494 1.00 97.56 389 LYS A O 1
ATOM 3217 N N . TYR A 1 390 ? -12.552 18.488 48.351 1.00 98.00 390 TYR A N 1
ATOM 3218 C CA . TYR A 1 390 ? -11.603 19.481 47.852 1.00 98.00 390 TYR A CA 1
ATOM 3219 C C . TYR A 1 390 ? -11.932 20.867 48.405 1.00 98.00 390 TYR A C 1
ATOM 3221 O O . TYR A 1 390 ? -13.033 21.383 48.212 1.00 98.00 390 TYR A O 1
ATOM 3229 N N . ASP A 1 391 ? -10.948 21.454 49.069 1.00 96.12 391 ASP A N 1
ATOM 3230 C CA . ASP A 1 391 ? -10.976 22.796 49.631 1.00 96.12 391 ASP A CA 1
ATOM 3231 C C . ASP A 1 391 ? -10.431 23.831 48.630 1.00 96.12 391 ASP A C 1
ATOM 3233 O O . ASP A 1 391 ? -10.205 23.546 47.446 1.00 96.12 391 ASP A O 1
ATOM 3237 N N . ASP A 1 392 ? -10.280 25.078 49.072 1.00 96.19 392 ASP A N 1
ATOM 3238 C CA . ASP A 1 392 ? -9.775 26.159 48.224 1.00 96.19 392 ASP A CA 1
ATOM 3239 C C . ASP A 1 392 ? -8.295 25.980 47.857 1.00 96.19 392 ASP A C 1
ATOM 3241 O O . ASP A 1 392 ? -7.891 26.367 46.756 1.00 96.19 392 ASP A O 1
ATOM 3245 N N . GLU A 1 393 ? -7.496 25.340 48.716 1.00 97.44 393 GLU A N 1
ATOM 3246 C CA . GLU A 1 393 ? -6.093 25.034 48.428 1.00 97.44 393 GLU A CA 1
ATOM 3247 C C . GLU A 1 393 ? -5.990 24.047 47.261 1.00 97.44 393 GLU A C 1
ATOM 3249 O O . GLU A 1 393 ? -5.335 24.341 46.253 1.00 97.44 393 GLU A O 1
ATOM 3254 N N . LYS A 1 394 ? -6.735 22.934 47.318 1.00 97.62 394 LYS A N 1
ATOM 3255 C CA . LYS A 1 394 ? -6.763 21.954 46.228 1.00 97.62 394 LYS A CA 1
ATOM 3256 C C . LYS A 1 394 ? -7.299 22.554 44.929 1.00 97.62 394 LYS A C 1
ATOM 3258 O O . LYS A 1 394 ? -6.782 22.271 43.846 1.00 97.62 394 LYS A O 1
ATOM 3263 N N . GLN A 1 395 ? -8.317 23.411 45.000 1.00 97.50 395 GLN A N 1
ATOM 3264 C CA . GLN A 1 395 ? -8.830 24.112 43.819 1.00 97.50 395 GLN A CA 1
ATOM 3265 C C . GLN A 1 395 ? -7.774 25.032 43.187 1.00 97.50 395 GLN A C 1
ATOM 3267 O O . GLN A 1 395 ? -7.648 25.061 41.958 1.00 97.50 395 GLN A O 1
ATOM 3272 N N . ASN A 1 396 ? -6.999 25.757 43.999 1.00 96.69 396 ASN A N 1
ATOM 3273 C CA . ASN A 1 396 ? -5.915 26.615 43.522 1.00 96.69 396 ASN A CA 1
ATOM 3274 C C . ASN A 1 396 ? -4.770 25.801 42.899 1.00 96.69 396 ASN A C 1
ATOM 3276 O O . ASN A 1 396 ? -4.285 26.171 41.828 1.00 96.69 396 ASN A O 1
ATOM 3280 N N . GLU A 1 397 ? -4.400 24.659 43.486 1.00 97.88 397 GLU A N 1
ATOM 3281 C CA . GLU A 1 397 ? -3.440 23.709 42.900 1.00 97.88 397 GLU A CA 1
ATOM 3282 C C . GLU A 1 397 ? -3.887 23.268 41.493 1.00 97.88 397 GLU A C 1
ATOM 3284 O O . GLU A 1 397 ? -3.132 23.356 40.517 1.00 97.88 397 GLU A O 1
ATOM 3289 N N . LEU A 1 398 ? -5.154 22.860 41.353 1.00 97.81 398 LEU A N 1
ATOM 3290 C CA . LEU A 1 398 ? -5.736 22.452 40.072 1.00 97.81 398 LEU A CA 1
ATOM 3291 C C . LEU A 1 398 ? -5.748 23.599 39.048 1.00 97.81 398 LEU A C 1
ATOM 3293 O O . LEU A 1 398 ? -5.470 23.375 37.867 1.00 97.81 398 LEU A O 1
ATOM 3297 N N . LEU A 1 399 ? -6.011 24.836 39.479 1.00 97.19 399 LEU A N 1
ATOM 3298 C CA . LEU A 1 399 ? -5.960 26.015 38.609 1.00 97.19 399 LEU A CA 1
ATOM 3299 C C . LEU A 1 399 ? -4.555 26.301 38.065 1.00 97.19 399 LEU A C 1
ATOM 3301 O O . LEU A 1 399 ? -4.443 26.854 36.970 1.00 97.19 399 LEU A O 1
ATOM 3305 N N . GLN A 1 400 ? -3.492 25.892 38.761 1.00 97.31 400 GLN A N 1
ATOM 3306 C CA . GLN A 1 400 ? -2.113 26.033 38.279 1.00 97.31 400 GLN A CA 1
ATOM 3307 C C . GLN A 1 400 ? -1.655 24.861 37.397 1.00 97.31 400 GLN A C 1
ATOM 3309 O O . GLN A 1 400 ? -0.697 24.987 36.627 1.00 97.31 400 GLN A O 1
ATOM 3314 N N . ASN A 1 401 ? -2.362 23.730 37.426 1.00 97.00 401 ASN A N 1
ATOM 3315 C CA . ASN A 1 401 ? -1.976 22.531 36.695 1.00 97.00 401 ASN A CA 1
ATOM 3316 C C . ASN A 1 401 ? -2.192 22.674 35.171 1.00 97.00 401 ASN A C 1
ATOM 3318 O O . ASN A 1 401 ? -3.296 22.532 34.639 1.00 97.00 401 ASN A O 1
ATOM 3322 N N . LYS A 1 402 ? -1.098 22.894 34.426 1.00 96.25 402 LYS A N 1
ATOM 3323 C CA . LYS A 1 402 ? -1.092 23.004 32.949 1.00 96.25 402 LYS A CA 1
ATOM 3324 C C . LYS A 1 402 ? -1.536 21.713 32.235 1.00 96.25 402 LYS A C 1
ATOM 3326 O O . LYS A 1 402 ? -1.919 21.748 31.061 1.00 96.25 402 LYS A O 1
ATOM 3331 N N . GLY A 1 403 ? -1.507 20.576 32.932 1.00 95.50 403 GLY A N 1
ATOM 3332 C CA . GLY A 1 403 ? -1.929 19.272 32.427 1.00 95.50 403 GLY A CA 1
ATOM 3333 C C . GLY A 1 403 ? -3.436 19.159 32.188 1.00 95.50 403 GLY A C 1
ATOM 3334 O O . GLY A 1 403 ? -3.832 18.387 31.314 1.00 95.50 403 GLY A O 1
ATOM 3335 N N . ILE A 1 404 ? -4.259 19.966 32.867 1.00 97.25 404 ILE A N 1
ATOM 3336 C CA . ILE A 1 404 ? -5.730 19.963 32.767 1.00 97.25 404 ILE A CA 1
ATOM 3337 C C . ILE A 1 404 ? -6.267 21.262 32.137 1.00 97.25 404 ILE A C 1
ATOM 3339 O O . ILE A 1 404 ? -5.495 22.080 31.626 1.00 97.25 404 ILE A O 1
ATOM 3343 N N . ILE A 1 405 ? -7.593 21.433 32.091 1.00 96.00 405 ILE A N 1
ATOM 3344 C CA . ILE A 1 405 ? -8.239 22.682 31.664 1.00 96.00 405 ILE A CA 1
ATOM 3345 C C . ILE A 1 405 ? -8.433 23.565 32.899 1.00 96.00 405 ILE A C 1
ATOM 3347 O O . ILE A 1 405 ? -9.268 23.288 33.758 1.00 96.00 405 ILE A O 1
ATOM 3351 N N . ARG A 1 406 ? -7.649 24.642 32.971 1.00 95.38 406 ARG A N 1
ATOM 3352 C CA . ARG A 1 406 ? -7.574 25.566 34.112 1.00 95.38 406 ARG A CA 1
ATOM 3353 C C . ARG A 1 406 ? -8.761 26.533 34.112 1.00 95.38 406 ARG A C 1
ATOM 3355 O O . ARG A 1 406 ? -8.656 27.658 33.633 1.00 95.38 406 ARG A O 1
ATOM 3362 N N . ASN A 1 407 ? -9.915 26.074 34.589 1.00 94.94 407 ASN A N 1
ATOM 3363 C CA . ASN A 1 407 ? -11.133 26.878 34.668 1.00 94.94 407 ASN A CA 1
ATOM 3364 C C . ASN A 1 407 ? -11.830 26.679 36.021 1.00 94.94 407 ASN A C 1
ATOM 3366 O O . ASN A 1 407 ? -12.218 25.563 36.370 1.00 94.94 407 ASN A O 1
ATOM 3370 N N . LYS A 1 408 ? -12.026 27.783 36.752 1.00 93.38 408 LYS A N 1
ATOM 3371 C CA . LYS A 1 408 ? -12.575 27.781 38.117 1.00 93.38 408 LYS A CA 1
ATOM 3372 C C . LYS A 1 408 ? -13.979 27.177 38.186 1.00 93.38 408 LYS A C 1
ATOM 3374 O O . LYS A 1 408 ? -14.258 26.394 39.087 1.00 93.38 408 LYS A O 1
ATOM 3379 N N . LEU A 1 409 ? -14.844 27.482 37.216 1.00 90.81 409 LEU A N 1
ATOM 3380 C CA . LEU A 1 409 ? -16.216 26.963 37.181 1.00 90.81 409 LEU A CA 1
ATOM 3381 C C . LEU A 1 409 ? -16.255 25.457 36.884 1.00 90.81 409 LEU A C 1
ATOM 3383 O O . LEU A 1 409 ? -17.048 24.743 37.491 1.00 90.81 409 LEU A O 1
ATOM 3387 N N . LYS A 1 410 ? -15.377 24.953 36.006 1.00 90.94 410 LYS A N 1
ATOM 3388 C CA . LYS A 1 410 ? -15.274 23.513 35.702 1.00 90.94 410 LYS A CA 1
ATOM 3389 C C . LYS A 1 410 ? -14.786 22.707 36.910 1.00 90.94 410 LYS A C 1
ATOM 3391 O O . LYS A 1 410 ? -15.341 21.650 37.192 1.00 90.94 410 LYS A O 1
ATOM 3396 N N . ILE A 1 411 ? -13.801 23.226 37.647 1.00 94.31 411 ILE A N 1
ATOM 3397 C CA . ILE A 1 411 ? -13.294 22.589 38.874 1.00 94.31 411 ILE A CA 1
ATOM 3398 C C . ILE A 1 411 ? -14.382 22.568 39.956 1.00 94.31 411 ILE A C 1
ATOM 3400 O O . ILE A 1 411 ? -14.671 21.507 40.504 1.00 94.31 411 ILE A O 1
ATOM 3404 N N . LYS A 1 412 ? -15.055 23.702 40.203 1.00 91.81 412 LYS A N 1
ATOM 3405 C CA . LYS A 1 412 ? -16.187 23.763 41.144 1.00 91.81 412 LYS A CA 1
ATOM 3406 C C . LYS A 1 412 ? -17.318 22.806 40.760 1.00 91.81 412 LYS A C 1
ATOM 3408 O O . LYS A 1 412 ? -17.854 22.106 41.616 1.00 91.81 412 LYS A O 1
ATOM 3413 N N . SER A 1 413 ? -17.641 22.725 39.468 1.00 89.69 413 SER A N 1
ATOM 3414 C CA . SER A 1 413 ? -18.654 21.795 38.961 1.00 89.69 413 SER A CA 1
ATOM 3415 C C . SER A 1 413 ? -18.282 20.335 39.236 1.00 89.69 413 SER A C 1
ATOM 3417 O O . SER A 1 413 ? -19.150 19.557 39.618 1.00 89.69 413 SER A O 1
ATOM 3419 N N . ALA A 1 414 ? -17.002 19.956 39.149 1.00 92.94 414 ALA A N 1
ATOM 3420 C CA . ALA A 1 414 ? -16.567 18.599 39.481 1.00 92.94 414 ALA A CA 1
ATOM 3421 C C . ALA A 1 414 ? -16.821 18.225 40.955 1.00 92.94 414 ALA A C 1
ATOM 3423 O O . ALA A 1 414 ? -17.298 17.124 41.234 1.00 92.94 414 ALA A O 1
ATOM 3424 N N . ILE A 1 415 ? -16.581 19.154 41.886 1.00 94.50 415 ILE A N 1
ATOM 3425 C CA . ILE A 1 415 ? -16.860 18.973 43.322 1.00 94.50 415 ILE A CA 1
ATOM 3426 C C . ILE A 1 415 ? -18.368 18.816 43.554 1.00 94.50 415 ILE A C 1
ATOM 3428 O O . ILE A 1 415 ? -18.807 17.902 44.254 1.00 94.50 415 ILE A O 1
ATOM 3432 N N . GLN A 1 416 ? -19.183 19.657 42.911 1.00 90.19 416 GLN A N 1
ATOM 3433 C CA . GLN A 1 416 ? -20.640 19.556 43.006 1.00 90.19 416 GLN A CA 1
ATOM 3434 C C . GLN A 1 416 ? -21.179 18.260 42.379 1.00 90.19 416 GLN A C 1
ATOM 3436 O O . GLN A 1 416 ? -22.080 17.631 42.933 1.00 90.19 416 GLN A O 1
ATOM 3441 N N . ASN A 1 417 ? -20.610 17.824 41.252 1.00 90.25 417 ASN A N 1
ATOM 3442 C CA . ASN A 1 417 ? -20.943 16.548 40.623 1.00 90.25 417 ASN A CA 1
ATOM 3443 C C . ASN A 1 417 ? -20.626 15.377 41.561 1.00 90.25 417 ASN A C 1
ATOM 3445 O O . ASN A 1 417 ? -21.429 14.454 41.641 1.00 90.25 417 ASN A O 1
ATOM 3449 N N . ALA A 1 418 ? -19.517 15.428 42.310 1.00 94.38 418 ALA A N 1
ATOM 3450 C CA . ALA A 1 418 ? -19.185 14.415 43.313 1.00 94.38 418 ALA A CA 1
ATOM 3451 C C . ALA A 1 418 ? -20.241 14.335 44.428 1.00 94.38 418 ALA A C 1
ATOM 3453 O O . ALA A 1 418 ? -20.686 13.238 44.765 1.00 94.38 418 ALA A O 1
ATOM 3454 N N . LYS A 1 419 ? -20.705 15.482 44.951 1.00 92.19 419 LYS A N 1
ATOM 3455 C CA . LYS A 1 419 ? -21.786 15.538 45.958 1.00 92.19 419 LYS A CA 1
ATOM 3456 C C . LYS A 1 419 ? -23.062 14.864 45.456 1.00 92.19 419 LYS A C 1
ATOM 3458 O O . LYS A 1 419 ? -23.597 13.977 46.119 1.00 92.19 419 LYS A O 1
ATOM 3463 N N . VAL A 1 420 ? -23.517 15.257 44.266 1.00 90.25 420 VAL A N 1
ATOM 3464 C CA . VAL A 1 420 ? -24.731 14.710 43.639 1.00 90.25 420 VAL A CA 1
ATOM 3465 C C . VAL A 1 420 ? -24.587 13.216 43.372 1.00 90.25 420 VAL A C 1
ATOM 3467 O O . VAL A 1 420 ? -25.481 12.443 43.703 1.00 90.25 420 VAL A O 1
ATOM 3470 N N . PHE A 1 421 ? -23.443 12.795 42.834 1.00 92.38 421 PHE A N 1
ATOM 3471 C CA . PHE A 1 421 ? -23.157 11.392 42.556 1.00 92.38 421 PHE A CA 1
ATOM 3472 C C . PHE A 1 421 ? -23.235 10.531 43.826 1.00 92.38 421 PHE A C 1
ATOM 3474 O O . PHE A 1 421 ? -23.866 9.476 43.822 1.00 92.38 421 PHE A O 1
ATOM 3481 N N . LEU A 1 422 ? -22.643 10.993 44.934 1.00 94.38 422 LEU A N 1
ATOM 3482 C CA . LEU A 1 422 ? -22.695 10.292 46.220 1.00 94.38 422 LEU A CA 1
ATOM 3483 C C . LEU A 1 422 ? -24.110 10.252 46.812 1.00 94.38 422 LEU A C 1
ATOM 3485 O O . LEU A 1 422 ? -24.498 9.223 47.366 1.00 94.38 422 LEU A O 1
ATOM 3489 N N . LYS A 1 423 ? -24.893 11.329 46.667 1.00 92.00 423 LYS A N 1
ATOM 3490 C CA . LYS A 1 423 ? -26.301 11.368 47.091 1.00 92.00 423 LYS A CA 1
ATOM 3491 C C . LYS A 1 423 ? -27.145 10.354 46.316 1.00 92.00 423 LYS A C 1
ATOM 3493 O O . LYS A 1 423 ? -27.803 9.522 46.933 1.00 92.00 423 LYS A O 1
ATOM 3498 N N . ILE A 1 424 ? -27.033 10.340 44.987 1.00 90.75 424 ILE A N 1
ATOM 3499 C CA . ILE A 1 424 ? -27.707 9.357 44.125 1.00 90.75 424 ILE A CA 1
ATOM 3500 C C . ILE A 1 424 ? -27.288 7.938 44.501 1.00 90.75 424 ILE A C 1
ATOM 3502 O O . ILE A 1 424 ? -28.133 7.060 44.634 1.00 90.75 424 ILE A O 1
ATOM 3506 N N . LYS A 1 425 ? -25.994 7.702 44.735 1.00 93.00 425 LYS A N 1
ATOM 3507 C CA . LYS A 1 425 ? -25.511 6.388 45.164 1.00 9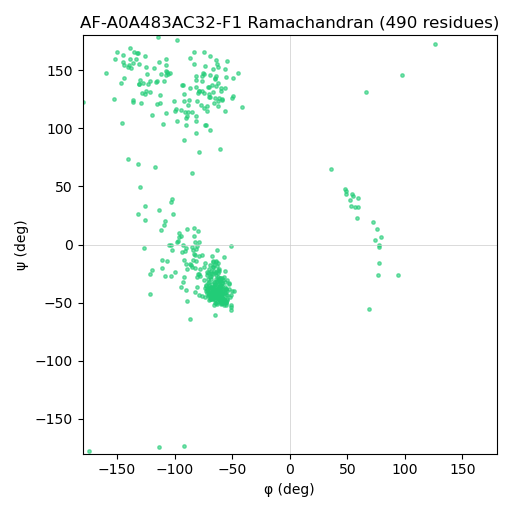3.00 425 LYS A CA 1
ATOM 3508 C C . LYS A 1 425 ? -26.118 5.955 46.504 1.00 93.00 425 LYS A C 1
ATOM 3510 O O . LYS A 1 425 ? -26.381 4.772 46.682 1.00 93.00 425 LYS A O 1
ATOM 3515 N N . LYS A 1 426 ? -26.362 6.884 47.433 1.00 93.50 426 LYS A N 1
ATOM 3516 C CA . LYS A 1 426 ? -27.035 6.594 48.708 1.00 93.50 426 LYS A CA 1
ATOM 3517 C C . LYS A 1 426 ? -28.520 6.262 48.515 1.00 93.50 426 LYS A C 1
ATOM 3519 O O . LYS A 1 426 ? -29.006 5.341 49.157 1.00 93.50 426 LYS A O 1
ATOM 3524 N N . GLU A 1 427 ? -29.218 6.991 47.647 1.00 92.06 427 GLU A N 1
ATOM 3525 C CA . GLU A 1 427 ? -30.666 6.842 47.419 1.00 92.06 427 GLU A CA 1
ATOM 3526 C C . GLU A 1 427 ? -31.015 5.639 46.525 1.00 92.06 427 GLU A C 1
ATOM 3528 O O . GLU A 1 427 ? -31.929 4.879 46.828 1.00 92.06 427 GLU A O 1
ATOM 3533 N N . PHE A 1 428 ? -30.264 5.431 45.444 1.00 90.88 428 PHE A N 1
ATOM 3534 C CA . PHE A 1 428 ? -30.526 4.410 44.420 1.00 90.88 428 PHE A CA 1
ATOM 3535 C C . PHE A 1 428 ? -29.580 3.199 44.520 1.00 90.88 428 PHE A C 1
ATOM 3537 O O . PHE A 1 428 ? -29.642 2.270 43.711 1.00 90.88 428 PHE A O 1
ATOM 3544 N N . GLY A 1 429 ? -28.654 3.210 45.482 1.00 93.56 429 GLY A N 1
ATOM 3545 C CA . GLY A 1 429 ? -27.609 2.199 45.674 1.00 93.56 429 GLY A CA 1
ATOM 3546 C C . GLY A 1 429 ? -26.434 2.296 44.689 1.00 93.56 429 GLY A C 1
ATOM 3547 O O . GLY A 1 429 ? -25.324 1.874 45.013 1.00 93.56 429 GLY A O 1
ATOM 3548 N N . SER A 1 430 ? -26.649 2.844 43.490 1.00 94.44 430 SER A N 1
ATOM 3549 C CA . SER A 1 430 ? -25.639 2.994 42.437 1.00 94.44 430 SER A CA 1
ATOM 3550 C C . SER A 1 430 ? -26.057 4.069 41.431 1.00 94.44 430 SER A C 1
ATOM 3552 O O . SER A 1 430 ? -27.246 4.261 41.169 1.00 94.44 430 SER A O 1
ATOM 3554 N N . PHE A 1 431 ? -25.074 4.770 40.863 1.00 92.25 431 PHE A N 1
ATOM 3555 C CA . PHE A 1 431 ? -25.331 5.766 39.823 1.00 92.25 431 PHE A CA 1
ATOM 3556 C C . PHE A 1 431 ? -25.713 5.121 38.484 1.00 92.25 431 PHE A C 1
ATOM 3558 O O . PHE A 1 431 ? -26.584 5.641 37.792 1.00 92.25 431 PHE A O 1
ATOM 3565 N N . ASP A 1 432 ? -25.126 3.968 38.152 1.00 91.81 432 ASP A N 1
ATOM 3566 C CA . ASP A 1 432 ? -25.541 3.102 37.047 1.00 91.81 432 ASP A CA 1
ATOM 3567 C C . ASP A 1 432 ? -27.042 2.801 37.119 1.00 91.81 432 ASP A C 1
ATOM 3569 O O . ASP A 1 432 ? -27.780 3.121 36.184 1.00 91.81 432 ASP A O 1
ATOM 3573 N N . LYS A 1 433 ? -27.514 2.291 38.267 1.00 91.81 433 LYS A N 1
ATOM 3574 C CA . LYS A 1 433 ? -28.934 1.964 38.458 1.00 91.81 433 LYS A CA 1
ATOM 3575 C C . LYS A 1 433 ? -29.846 3.157 38.217 1.00 91.81 433 LYS A C 1
ATOM 3577 O O . LYS A 1 433 ? -30.902 2.986 37.615 1.00 91.81 433 LYS A O 1
ATOM 3582 N N . TYR A 1 434 ? -29.442 4.334 38.685 1.00 92.25 434 TYR A N 1
ATOM 3583 C CA . TYR A 1 434 ? -30.179 5.578 38.497 1.00 92.25 434 TYR A CA 1
ATOM 3584 C C . TYR A 1 434 ? -30.234 5.992 37.019 1.00 92.25 434 TYR A C 1
ATOM 3586 O O . TYR A 1 434 ? -31.319 6.206 36.481 1.00 92.25 434 TYR A O 1
ATOM 3594 N N . ILE A 1 435 ? -29.084 6.064 36.340 1.00 88.94 435 ILE A N 1
ATOM 3595 C CA . ILE A 1 435 ? -29.000 6.557 34.960 1.00 88.94 435 ILE A CA 1
ATOM 3596 C C . ILE A 1 435 ? -29.667 5.603 33.964 1.00 88.94 435 ILE A C 1
ATOM 3598 O O . ILE A 1 435 ? -30.411 6.048 33.088 1.00 88.94 435 ILE A O 1
ATOM 3602 N N . TRP A 1 436 ? -29.476 4.293 34.121 1.00 88.31 436 TRP A N 1
ATOM 3603 C CA . TRP A 1 436 ? -30.061 3.296 33.224 1.00 88.31 436 TRP A CA 1
ATOM 3604 C C . TRP A 1 436 ? -31.563 3.085 33.434 1.00 88.31 436 TRP A C 1
ATOM 3606 O O . TRP A 1 436 ? -32.252 2.639 32.512 1.00 88.31 436 TRP A O 1
ATOM 3616 N N . ASN A 1 437 ? -32.111 3.473 34.590 1.00 91.56 437 ASN A N 1
ATOM 3617 C CA . ASN A 1 437 ? -33.555 3.438 34.825 1.00 91.56 437 ASN A CA 1
ATOM 3618 C C . ASN A 1 437 ? -34.326 4.339 33.842 1.00 91.56 437 ASN A C 1
ATOM 3620 O O . ASN A 1 437 ? -35.441 4.012 33.445 1.00 91.56 437 ASN A O 1
ATOM 3624 N N . PHE A 1 438 ? -33.721 5.436 33.368 1.00 89.62 438 PHE A N 1
ATOM 3625 C CA . PHE A 1 438 ? -34.353 6.335 32.392 1.00 89.62 438 PHE A CA 1
ATOM 3626 C C . PHE A 1 438 ? -34.630 5.684 31.028 1.00 89.62 438 PHE A C 1
ATOM 3628 O O . PHE A 1 438 ? -35.415 6.225 30.249 1.00 89.62 438 PHE A O 1
ATOM 3635 N N . VAL A 1 439 ? -34.016 4.532 30.747 1.00 86.81 439 VAL A N 1
ATOM 3636 C CA . VAL A 1 439 ? -34.192 3.761 29.506 1.00 86.81 439 VAL A CA 1
ATOM 3637 C C . VAL A 1 439 ? -34.599 2.314 29.753 1.00 86.81 439 VAL A C 1
ATOM 3639 O O . VAL A 1 439 ? -34.405 1.451 28.898 1.00 86.81 439 VAL A O 1
ATOM 3642 N N . ASN A 1 440 ? -35.152 2.029 30.933 1.00 89.81 440 ASN A N 1
ATOM 3643 C CA . ASN A 1 440 ? -35.554 0.680 31.325 1.00 89.81 440 ASN A CA 1
ATOM 3644 C C . ASN A 1 440 ? -34.416 -0.345 31.149 1.00 89.81 440 ASN A C 1
ATOM 3646 O O . ASN A 1 440 ? -34.655 -1.467 30.700 1.00 89.81 440 ASN A O 1
ATOM 3650 N N . TYR A 1 441 ? -33.179 0.062 31.460 1.00 86.62 441 TYR A N 1
ATOM 3651 C CA . TYR A 1 441 ? -31.978 -0.777 31.397 1.00 86.62 441 TYR A CA 1
ATOM 3652 C C . TYR A 1 441 ? -31.675 -1.370 30.012 1.00 86.62 441 TYR A C 1
ATOM 3654 O O . TYR A 1 441 ? -30.990 -2.386 29.906 1.00 86.62 441 TYR A O 1
ATOM 3662 N N . LYS A 1 442 ? -32.178 -0.749 28.937 1.00 82.88 442 LYS A N 1
ATOM 3663 C CA . LYS A 1 442 ? -31.916 -1.168 27.556 1.00 82.88 442 LYS A CA 1
ATOM 3664 C C . LYS A 1 442 ? -31.271 -0.031 26.766 1.00 82.88 442 LYS A C 1
ATOM 3666 O O . LYS A 1 442 ? -31.791 1.084 26.797 1.00 82.88 442 LYS A O 1
ATOM 3671 N N . PRO A 1 443 ? -30.165 -0.289 26.045 1.00 83.50 443 PRO A N 1
ATOM 3672 C CA . PRO A 1 443 ? -29.531 0.740 25.239 1.00 83.50 443 PRO A CA 1
ATOM 3673 C C . PRO A 1 443 ? -30.461 1.168 24.104 1.00 83.50 443 PRO A C 1
ATOM 3675 O O . PRO A 1 443 ? -31.173 0.353 23.509 1.00 83.50 443 PRO A O 1
ATOM 3678 N N . ILE A 1 444 ? -30.448 2.459 23.789 1.00 80.94 444 ILE A N 1
ATOM 3679 C CA . ILE A 1 444 ? -31.207 2.997 22.664 1.00 80.94 444 ILE A CA 1
ATOM 3680 C C . ILE A 1 444 ? -30.331 2.904 21.416 1.00 80.94 444 ILE A C 1
ATOM 3682 O O . ILE A 1 444 ? -29.312 3.586 21.308 1.00 80.94 444 ILE A O 1
ATOM 3686 N N . HIS A 1 445 ? -30.742 2.074 20.459 1.00 78.31 445 HIS A N 1
ATOM 3687 C CA . HIS A 1 445 ? -30.086 1.969 19.158 1.00 78.31 445 HIS A CA 1
ATOM 3688 C C . HIS A 1 445 ? -30.618 3.043 18.207 1.00 78.31 445 HIS A C 1
ATOM 3690 O O . HIS A 1 445 ? -31.788 3.012 17.813 1.00 78.31 445 HIS A O 1
ATOM 3696 N N . ASN A 1 446 ? -29.758 3.983 17.823 1.00 76.50 446 ASN A N 1
ATOM 3697 C CA . ASN A 1 446 ? -30.114 5.015 16.851 1.00 76.50 446 ASN A CA 1
ATOM 3698 C C . ASN A 1 446 ? -29.954 4.518 15.404 1.00 76.50 446 ASN A C 1
ATOM 3700 O O . ASN A 1 446 ? -29.336 3.489 15.139 1.00 76.50 446 ASN A O 1
ATOM 3704 N N . LYS A 1 447 ? -30.526 5.270 14.455 1.00 76.81 447 LYS A N 1
ATOM 3705 C CA . LYS A 1 447 ? -30.433 5.016 13.002 1.00 76.81 447 LYS A CA 1
ATOM 3706 C C . LYS A 1 447 ? -29.923 6.242 12.229 1.00 76.81 447 LYS A C 1
ATOM 3708 O O . LYS A 1 447 ? -30.371 6.499 11.111 1.00 76.81 447 LYS A O 1
ATOM 3713 N N . PHE A 1 448 ? -29.049 7.033 12.851 1.00 77.56 448 PHE A N 1
ATOM 3714 C CA . PHE A 1 448 ? -28.428 8.198 12.215 1.00 77.56 448 PHE A CA 1
ATOM 3715 C C . PHE A 1 448 ? -27.488 7.738 11.097 1.00 77.56 448 PHE A C 1
ATOM 3717 O O . PHE A 1 448 ? -26.778 6.756 11.282 1.00 77.56 448 PHE A O 1
ATOM 3724 N N . LYS A 1 449 ? -27.504 8.419 9.946 1.00 70.12 449 LYS A N 1
ATOM 3725 C CA . LYS A 1 449 ? -26.701 8.042 8.763 1.00 70.12 449 LYS A CA 1
ATOM 3726 C C . LYS A 1 449 ? -25.517 8.976 8.530 1.00 70.12 449 LYS A C 1
ATOM 3728 O O . LYS A 1 449 ? -24.665 8.725 7.682 1.00 70.12 449 LYS A O 1
ATOM 3733 N N . SER A 1 450 ? -25.522 10.122 9.199 1.00 71.56 450 SER A N 1
ATOM 3734 C CA . SER A 1 450 ? -24.526 11.168 9.045 1.00 71.56 450 SER A CA 1
ATOM 3735 C C . SER A 1 450 ? -24.373 11.966 10.334 1.00 71.56 450 SER A C 1
ATOM 3737 O O . SER A 1 450 ? -25.264 11.994 11.183 1.00 71.56 450 SER A O 1
ATOM 3739 N N . PHE A 1 451 ? -23.240 12.658 10.475 1.00 72.94 451 PHE A N 1
ATOM 3740 C CA . PHE A 1 451 ? -22.995 13.498 11.646 1.00 72.94 451 PHE A CA 1
ATOM 3741 C C . PHE A 1 451 ? -24.029 14.622 11.802 1.00 72.94 451 PHE A C 1
ATOM 3743 O O . PHE A 1 451 ? -24.380 14.968 12.922 1.00 72.94 451 PHE A O 1
ATOM 3750 N N . SER A 1 452 ? -24.559 15.151 10.695 1.00 74.69 452 SER A N 1
ATOM 3751 C CA . SER A 1 452 ? -25.621 16.165 10.704 1.00 74.69 452 SER A CA 1
ATOM 3752 C C . SER A 1 452 ? -26.954 15.668 11.263 1.00 74.69 452 SER A C 1
ATOM 3754 O O . SER A 1 452 ? -27.786 16.492 11.628 1.00 74.69 452 SER A O 1
ATOM 37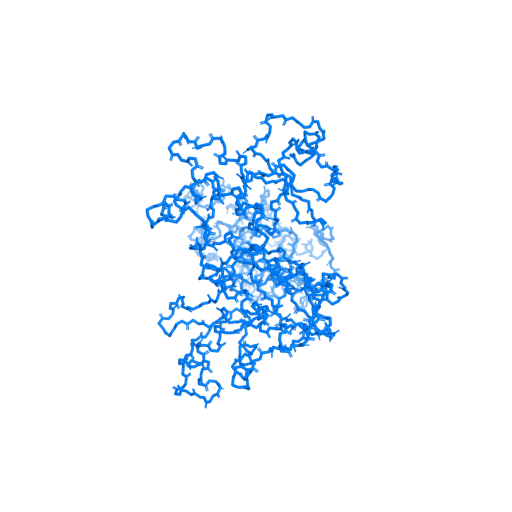56 N N . ASP A 1 453 ? -27.158 14.350 11.351 1.00 75.38 453 ASP A N 1
ATOM 3757 C CA . ASP A 1 453 ? -28.386 13.774 11.906 1.00 75.38 453 ASP A CA 1
ATOM 3758 C C . ASP A 1 453 ? -28.347 13.680 13.443 1.00 75.38 453 ASP A C 1
ATOM 3760 O O . ASP A 1 453 ? -29.381 13.433 14.064 1.00 75.38 453 ASP A O 1
ATOM 3764 N N . LEU A 1 454 ? -27.173 13.853 14.070 1.00 75.38 454 LEU A N 1
ATOM 3765 C CA . LEU A 1 454 ? -27.012 13.780 15.524 1.00 75.38 454 LEU A CA 1
ATOM 3766 C C . LEU A 1 454 ? -27.574 15.047 16.188 1.00 75.38 454 LEU A C 1
ATOM 3768 O O . LEU A 1 454 ? -27.044 16.140 15.968 1.00 75.38 454 LEU A O 1
ATOM 3772 N N . PRO A 1 455 ? -28.606 14.935 17.040 1.00 78.00 455 PRO A N 1
ATOM 3773 C CA . PRO A 1 455 ? -29.150 16.094 17.723 1.00 78.00 455 PRO A CA 1
ATOM 3774 C C . PRO A 1 455 ? -28.238 16.521 18.883 1.00 78.00 455 PRO A C 1
ATOM 3776 O O . PRO A 1 455 ? -27.657 15.686 19.578 1.00 78.00 455 PRO A O 1
ATOM 3779 N N . ALA A 1 456 ? -28.148 17.830 19.137 1.00 73.00 456 ALA A N 1
ATOM 3780 C CA . ALA A 1 456 ? -27.372 18.369 20.260 1.00 73.00 456 ALA A CA 1
ATOM 3781 C C . ALA A 1 456 ? -27.980 18.016 21.636 1.00 73.00 456 ALA A C 1
ATOM 3783 O O . ALA A 1 456 ? -27.268 17.962 22.638 1.00 73.00 456 ALA A O 1
ATOM 3784 N N . ASN A 1 457 ? -29.293 17.775 21.688 1.00 76.44 457 ASN A N 1
ATOM 3785 C CA . ASN A 1 457 ? -30.031 17.289 22.850 1.00 76.44 457 ASN A CA 1
ATOM 3786 C C . ASN A 1 457 ? -31.252 16.455 22.420 1.00 76.44 457 ASN A C 1
ATOM 3788 O O . ASN A 1 457 ? -31.673 16.449 21.268 1.00 76.44 457 ASN A O 1
ATOM 3792 N N . THR A 1 458 ? -31.829 15.720 23.364 1.00 81.88 458 THR A N 1
ATOM 3793 C CA . THR A 1 458 ? -33.043 14.917 23.191 1.00 81.88 458 THR A CA 1
ATOM 3794 C C . THR A 1 458 ? -33.996 15.173 24.357 1.00 81.88 458 THR A C 1
ATOM 3796 O O . THR A 1 458 ? -33.561 15.525 25.454 1.00 81.88 458 THR A O 1
ATOM 3799 N N . LYS A 1 459 ? -35.292 14.882 24.185 1.00 86.06 459 LYS A N 1
ATOM 3800 C CA . LYS A 1 459 ? -36.264 14.938 25.297 1.00 86.06 459 LYS A CA 1
ATOM 3801 C C . LYS A 1 459 ? -35.816 14.110 26.511 1.00 86.06 459 LYS A C 1
ATOM 3803 O O . LYS A 1 459 ? -36.075 14.482 27.652 1.00 86.06 459 LYS A O 1
ATOM 3808 N N . LEU A 1 460 ? -35.130 12.990 26.264 1.00 85.31 460 LEU A N 1
ATOM 3809 C CA . LEU A 1 460 ? -34.576 12.136 27.312 1.00 85.31 460 LEU A CA 1
ATOM 3810 C C . LEU A 1 460 ? -33.416 12.817 28.051 1.00 85.31 460 LEU A C 1
ATOM 3812 O O . LEU A 1 460 ? -33.409 12.826 29.281 1.00 85.31 460 LEU A O 1
ATOM 3816 N N . SER A 1 461 ? -32.463 13.413 27.326 1.00 80.81 461 SER A N 1
ATOM 3817 C CA . SER A 1 461 ? -31.340 14.119 27.956 1.00 80.81 461 SER A CA 1
ATOM 3818 C C . SER A 1 461 ? -31.794 15.340 28.750 1.00 80.81 461 SER A C 1
ATOM 3820 O O . SER A 1 461 ? -31.231 15.625 29.807 1.00 80.81 461 SER A O 1
ATOM 3822 N N . ASP A 1 462 ? -32.834 16.033 28.280 1.00 81.81 462 ASP A N 1
ATOM 3823 C CA . ASP A 1 462 ? -33.447 17.145 29.008 1.00 81.81 462 ASP A CA 1
ATOM 3824 C C . ASP A 1 462 ? -34.088 16.652 30.311 1.00 81.81 462 ASP A C 1
ATOM 3826 O O . ASP A 1 462 ? -33.848 17.228 31.373 1.00 81.81 462 ASP A O 1
ATOM 3830 N N . LYS A 1 463 ? -34.826 15.533 30.262 1.00 86.31 463 LYS A N 1
ATOM 3831 C CA . LYS A 1 463 ? -35.425 14.902 31.448 1.00 86.31 463 LYS A CA 1
ATOM 3832 C C . LYS A 1 463 ? -34.368 14.501 32.482 1.00 86.31 463 LYS A C 1
ATOM 3834 O O . LYS A 1 463 ? -34.520 14.845 33.651 1.00 86.31 463 LYS A O 1
ATOM 3839 N N . ILE A 1 464 ? -33.297 13.827 32.058 1.00 85.38 464 ILE A N 1
ATOM 3840 C CA . ILE A 1 464 ? -32.186 13.431 32.942 1.00 85.38 464 ILE A CA 1
ATOM 3841 C C . ILE A 1 464 ? -31.517 14.669 33.549 1.00 85.38 464 ILE A C 1
ATOM 3843 O O . ILE A 1 464 ? -31.254 14.712 34.748 1.00 85.38 464 ILE A O 1
ATOM 3847 N N . SER A 1 465 ? -31.287 15.712 32.749 1.00 81.50 465 SER A N 1
ATOM 3848 C CA . SER A 1 465 ? -30.665 16.952 33.227 1.00 81.50 465 SER A CA 1
ATOM 3849 C C . SER A 1 465 ? -31.527 17.675 34.261 1.00 81.50 465 SER A C 1
ATOM 3851 O O . SER A 1 465 ? -31.000 18.196 35.243 1.00 81.50 465 SER A O 1
ATOM 3853 N N . ILE A 1 466 ? -32.846 17.719 34.054 1.00 82.69 466 ILE A N 1
ATOM 3854 C CA . ILE A 1 466 ? -33.797 18.286 35.018 1.00 82.69 466 ILE A CA 1
ATOM 3855 C C . ILE A 1 466 ? -33.767 17.488 36.322 1.00 82.69 466 ILE A C 1
ATOM 3857 O O . ILE A 1 466 ? -33.725 18.084 37.396 1.00 82.69 466 ILE A O 1
ATOM 3861 N N . ASP A 1 467 ? -33.756 16.160 36.243 1.00 85.75 467 ASP A N 1
ATOM 3862 C CA . ASP A 1 467 ? -33.769 15.302 37.425 1.00 85.75 467 ASP A CA 1
ATOM 3863 C C . ASP A 1 467 ? -32.471 15.418 38.241 1.00 85.75 467 ASP A C 1
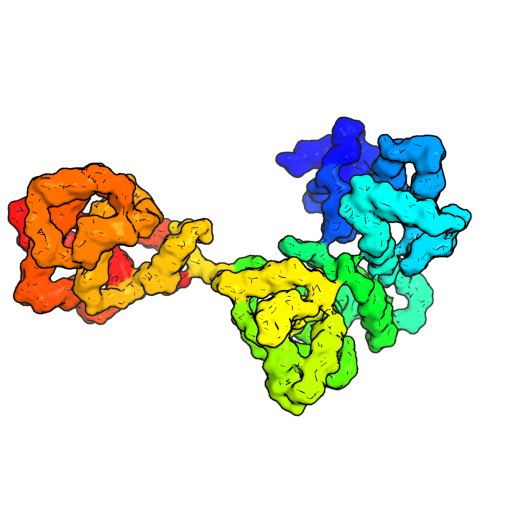ATOM 3865 O O . ASP A 1 467 ? -32.501 15.704 39.438 1.00 85.75 467 ASP A O 1
ATOM 3869 N N . LEU A 1 468 ? -31.316 15.376 37.570 1.00 81.94 468 LEU A N 1
ATOM 3870 C CA . LEU A 1 468 ? -30.019 15.608 38.205 1.00 81.94 468 LEU A CA 1
ATOM 3871 C C . LEU A 1 468 ? -29.906 17.008 38.837 1.00 81.94 468 LEU A C 1
ATOM 3873 O O . LEU A 1 468 ? -29.175 17.181 39.812 1.00 81.94 468 LEU A O 1
ATOM 3877 N N . LYS A 1 469 ? -30.611 18.020 38.313 1.00 75.31 469 LYS A N 1
ATOM 3878 C CA . LYS A 1 469 ? -30.659 19.363 38.918 1.00 75.31 469 LYS A CA 1
ATOM 3879 C C . LYS A 1 469 ? -31.495 19.407 40.197 1.00 75.31 469 LYS A C 1
ATOM 3881 O O . LYS A 1 469 ? -31.109 20.124 41.112 1.00 75.31 469 LYS A O 1
ATOM 3886 N N . LYS A 1 470 ? -32.585 18.636 40.297 1.00 75.19 470 LYS A N 1
ATOM 3887 C CA . LYS A 1 470 ? -33.444 18.595 41.501 1.00 75.19 470 LYS A CA 1
ATOM 3888 C C . LYS A 1 470 ? -32.710 18.104 42.747 1.00 75.19 470 LYS A C 1
ATOM 3890 O O . LYS A 1 470 ? -33.101 18.421 43.860 1.00 75.19 470 LYS A O 1
ATOM 3895 N N . THR A 1 471 ? -31.639 17.337 42.565 1.00 65.56 471 THR A N 1
ATOM 3896 C CA . THR A 1 471 ? -30.824 16.819 43.671 1.00 65.56 471 THR A CA 1
ATOM 3897 C C . THR A 1 471 ? -29.787 17.821 44.216 1.00 65.56 471 THR A C 1
ATOM 3899 O O . THR A 1 471 ? -29.052 17.450 45.134 1.00 65.56 471 THR A O 1
ATOM 3902 N N . ARG A 1 472 ? -29.723 19.067 43.697 1.00 64.25 472 ARG A N 1
ATOM 3903 C CA . ARG A 1 472 ? -28.726 20.108 44.046 1.00 64.25 472 ARG A CA 1
ATOM 3904 C C . ARG A 1 472 ? -29.288 21.252 44.892 1.00 64.25 472 ARG A C 1
ATOM 3906 O O . ARG A 1 472 ? -30.404 21.692 44.655 1.00 64.25 472 ARG A O 1
ATOM 3913 N N . ASP A 1 473 ? -28.418 21.813 45.735 1.00 55.00 473 ASP A N 1
ATOM 3914 C CA . ASP A 1 473 ? -28.684 23.033 46.515 1.00 55.00 473 ASP A CA 1
ATOM 3915 C C . ASP A 1 473 ? -28.281 24.342 45.780 1.00 55.00 473 ASP A C 1
ATOM 3917 O O . ASP A 1 473 ? -28.761 25.409 46.142 1.00 55.00 473 ASP A O 1
ATOM 3921 N N . GLU A 1 474 ? -27.452 24.296 44.717 1.00 51.12 474 GLU A N 1
ATOM 3922 C CA . GLU A 1 474 ? -27.009 25.487 43.950 1.00 51.12 474 GLU A CA 1
ATOM 3923 C C . GLU A 1 474 ? -26.847 25.256 42.426 1.00 51.12 474 GLU A C 1
ATOM 3925 O O . GLU A 1 474 ? -26.580 24.144 41.948 1.00 51.12 474 GLU A O 1
ATOM 3930 N N . PHE A 1 475 ? -26.974 26.343 41.646 1.00 43.88 475 PHE A N 1
ATOM 3931 C CA . PHE A 1 475 ? -27.023 26.365 40.177 1.00 43.88 475 PHE A CA 1
ATOM 3932 C C . PHE A 1 475 ? -25.628 26.297 39.520 1.00 43.88 475 PHE A C 1
ATOM 3934 O O . PHE A 1 475 ? -24.978 27.312 39.284 1.00 43.88 475 PHE A O 1
ATOM 3941 N N . TYR A 1 476 ? -25.190 25.093 39.141 1.00 47.94 476 TYR A N 1
ATOM 3942 C CA . TYR A 1 476 ? -24.047 24.889 38.237 1.00 47.94 476 TYR A CA 1
ATOM 3943 C C . TYR A 1 476 ? -24.415 23.902 37.120 1.00 47.94 476 TYR A C 1
ATOM 3945 O O . TYR A 1 476 ? -25.087 22.898 37.365 1.00 47.94 476 TYR A O 1
ATOM 3953 N N . TRP A 1 477 ? -23.988 24.197 35.888 1.00 47.97 477 TRP A N 1
ATOM 3954 C CA . TRP A 1 477 ? -24.334 23.456 34.670 1.00 47.97 477 TRP A CA 1
ATOM 3955 C C . TRP A 1 477 ? -23.924 21.976 34.734 1.00 47.97 477 TRP A C 1
ATOM 3957 O O . TRP A 1 477 ? -22.747 21.657 34.906 1.00 47.97 477 TRP A O 1
ATOM 3967 N N . ILE A 1 478 ? -24.893 21.081 34.527 1.00 47.59 478 ILE A N 1
ATOM 3968 C CA . ILE A 1 478 ? -24.643 19.721 34.035 1.00 47.59 478 ILE A CA 1
ATOM 3969 C C . ILE A 1 478 ? -24.759 19.803 32.521 1.00 47.59 478 ILE A C 1
ATOM 3971 O O . ILE A 1 478 ? -25.770 20.285 32.008 1.00 47.59 478 ILE A O 1
ATOM 3975 N N . TYR A 1 479 ? -23.712 19.389 31.816 1.00 51.16 479 TYR A N 1
ATOM 3976 C CA . TYR A 1 479 ? -23.715 19.369 30.361 1.00 51.16 479 TYR A CA 1
ATOM 3977 C C . TYR A 1 479 ? -24.485 18.144 29.856 1.00 51.16 479 TYR A C 1
ATOM 3979 O O . TYR A 1 479 ? -24.283 17.026 30.326 1.00 51.16 479 TYR A O 1
ATOM 3987 N N . TYR A 1 480 ? -25.375 18.394 28.894 1.00 47.56 480 TYR A N 1
ATOM 3988 C CA . TYR A 1 480 ? -26.380 17.487 28.321 1.00 47.56 480 TYR A CA 1
ATOM 3989 C C . TYR A 1 480 ? -25.830 16.170 27.722 1.00 47.56 480 TYR A C 1
ATOM 3991 O O . TYR A 1 480 ? -26.600 15.253 27.432 1.00 47.56 480 TYR A O 1
ATOM 3999 N N . TYR A 1 481 ? -24.511 16.045 27.559 1.00 48.78 481 TYR A N 1
ATOM 4000 C CA . TYR A 1 481 ? -23.859 14.994 26.773 1.00 48.78 481 TYR A CA 1
ATOM 4001 C C . TYR A 1 481 ? -23.679 13.647 27.484 1.00 48.78 481 TYR A C 1
ATOM 4003 O O . TYR A 1 481 ? -23.503 12.639 26.801 1.00 48.78 481 TYR A O 1
ATOM 4011 N N . LEU A 1 482 ? -23.846 13.574 28.816 1.00 48.47 482 LEU A N 1
ATOM 4012 C CA . LEU A 1 482 ? -23.762 12.300 29.554 1.00 48.47 482 LEU A CA 1
ATOM 4013 C C . LEU A 1 482 ? -24.707 11.224 28.990 1.00 48.47 482 LEU A C 1
ATOM 4015 O O . LEU A 1 482 ? -24.421 10.029 29.036 1.00 48.47 482 LEU A O 1
ATOM 4019 N N . CYS A 1 483 ? -25.841 11.665 28.440 1.00 46.50 483 CYS A N 1
ATOM 4020 C CA . CYS A 1 483 ? -26.881 10.780 27.940 1.00 46.50 483 CYS A CA 1
ATOM 4021 C C . CYS A 1 483 ? -26.463 10.079 26.645 1.00 46.50 483 CYS A C 1
ATOM 4023 O O . CYS A 1 483 ? -26.754 8.896 26.508 1.00 46.50 483 CYS A O 1
ATOM 4025 N N . LEU A 1 484 ? -25.750 10.766 25.740 1.00 49.00 484 LEU A N 1
ATOM 4026 C CA . LEU A 1 484 ? -25.304 10.220 24.449 1.00 49.00 484 LEU A CA 1
ATOM 4027 C C . LEU A 1 484 ? -24.234 9.135 24.602 1.00 49.00 484 LEU A C 1
ATOM 4029 O O . LEU A 1 484 ? -24.145 8.258 23.751 1.00 49.00 484 LEU A O 1
ATOM 4033 N N . TYR A 1 485 ? -23.456 9.183 25.684 1.00 47.97 485 TYR A N 1
ATOM 4034 C CA . TYR A 1 485 ? -22.293 8.322 25.859 1.00 47.97 485 TYR A CA 1
ATOM 4035 C C . TYR A 1 485 ? -22.593 6.991 26.561 1.00 47.97 485 TYR A C 1
ATOM 4037 O O . TYR A 1 485 ? -22.045 5.963 26.180 1.00 47.97 485 TYR A O 1
ATOM 4045 N N . ALA A 1 486 ? -23.461 6.998 27.580 1.00 48.22 486 ALA A N 1
ATOM 4046 C CA . ALA A 1 486 ? -23.692 5.821 28.422 1.00 48.22 486 ALA A CA 1
ATOM 4047 C C . ALA A 1 486 ? -24.839 4.920 27.938 1.00 48.22 486 ALA A C 1
ATOM 4049 O O . ALA A 1 486 ? -24.829 3.728 28.228 1.00 48.22 486 ALA A O 1
ATOM 4050 N N . ILE A 1 487 ? -25.830 5.483 27.237 1.00 51.12 487 ILE A N 1
ATOM 4051 C CA . ILE A 1 487 ? -27.112 4.809 26.988 1.00 51.12 487 ILE A CA 1
ATOM 4052 C C . ILE A 1 487 ? -27.431 4.628 25.496 1.00 51.12 487 ILE A C 1
ATOM 4054 O O . ILE A 1 487 ? -28.184 3.724 25.121 1.00 51.12 487 ILE A O 1
ATOM 4058 N N . TYR A 1 488 ? -26.886 5.480 24.627 1.00 55.94 488 TYR A N 1
ATOM 4059 C CA . TYR A 1 488 ? -27.110 5.366 23.191 1.00 55.94 488 TYR A CA 1
ATOM 4060 C C . TYR A 1 488 ? -26.016 4.522 22.539 1.00 55.94 488 TYR A C 1
ATOM 4062 O O . TYR A 1 488 ? -24.830 4.790 22.699 1.00 55.94 488 TYR A O 1
ATOM 4070 N N . TRP A 1 489 ? -26.439 3.539 21.749 1.00 44.03 489 TRP A N 1
ATOM 4071 C CA . TRP A 1 489 ? -25.573 2.788 20.848 1.00 44.03 489 TRP A CA 1
ATOM 4072 C C . TRP A 1 489 ? -25.757 3.333 19.435 1.00 44.03 489 TRP A C 1
ATOM 4074 O O . TRP A 1 489 ? -26.871 3.322 18.899 1.00 44.03 489 TRP A O 1
ATOM 4084 N N . ASN A 1 490 ? -24.673 3.777 18.802 1.00 48.91 490 ASN A N 1
ATOM 4085 C CA . ASN A 1 490 ? -24.670 4.062 17.372 1.00 48.91 490 ASN A CA 1
ATOM 4086 C C . ASN A 1 490 ? -23.873 2.959 16.673 1.00 48.91 490 ASN A C 1
ATOM 4088 O O . ASN A 1 490 ? -22.674 2.819 16.892 1.00 48.91 490 ASN A O 1
ATOM 4092 N N . SER A 1 491 ? -24.558 2.141 1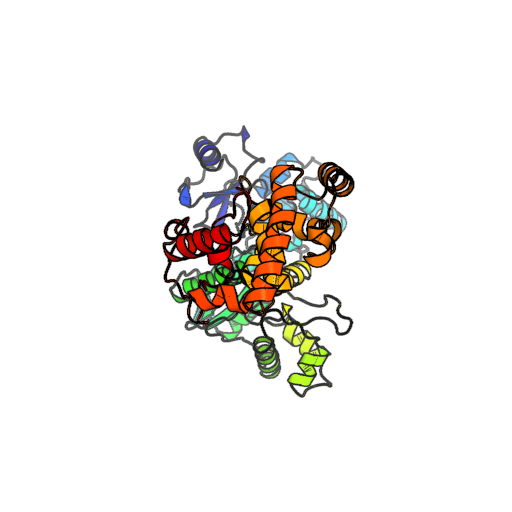5.873 1.00 35.53 491 SER A N 1
ATOM 4093 C CA . SER A 1 491 ? -23.920 1.139 15.024 1.00 35.53 491 SER A CA 1
ATOM 4094 C C . SER A 1 491 ? -23.655 1.745 13.648 1.00 35.53 491 SER A C 1
ATOM 4096 O O . SER A 1 491 ? -24.510 1.638 12.769 1.00 35.53 491 SER A O 1
ATOM 4098 N N . GLU A 1 492 ? -22.488 2.352 13.461 1.00 40.03 492 GLU A N 1
ATOM 4099 C CA . GLU A 1 492 ? -21.843 2.420 12.142 1.00 40.03 492 GLU A CA 1
ATOM 4100 C C . GLU A 1 492 ? -20.395 1.941 12.230 1.00 40.03 492 GLU A C 1
ATOM 4102 O O . GLU A 1 492 ? -19.638 2.478 13.071 1.00 40.03 492 GLU A O 1
#

pLDDT: mean 87.33, std 11.72, range [35.53, 98.38]

Nearest PDB structures (foldseek):
  2ofk-assembly1_A  TM=9.166E-01  e=3.653E-12  Salmonella enterica subsp. enterica serovar Typhi
  4wxd-assembly1_A  TM=8.786E-01  e=2.369E-12  Mycobacterium tuberculosis H37Rv
  4ai5-assembly3_C  TM=9.202E-01  e=4.250E-11  Staphylococcus aureus subsp. aureus MSSA476
  4ai4-assembly1_A  TM=9.063E-01  e=1.225E-10  Staphylococcus aureus subsp. aureus MSSA476
  4aia-assembly4_D  TM=9.212E-01  e=3.365E-10  Staphylococcus aureus

Radius of gyration: 32.34 Å; Cα contacts (8 Å, |Δi|>4): 672; chains: 1; bounding box: 73×59×86 Å